Protein 7OPM (pdb70)

InterPro domains:
  IPR000719 Protein kinase domain [PF00069] (25-313)
  IPR000719 Protein kinase domain [PS50011] (25-313)
  IPR000719 Protein kinase domain [SM00220] (25-313)
  IPR003527 Mitogen-activated protein (MAP) kinase, conserved site [PS01351] (59-161)
  IPR008271 Serine/threonine-protein kinase, active site [PS00108] (145-157)
  IPR008349 Mitogen-activated protein (MAP) kinase, ERK1/2 [PR01770] (13-30)
  IPR008349 Mitogen-activated protein (MAP) kinase, ERK1/2 [PR01770] (118-127)
  IPR008349 Mitogen-activated protein (MAP) kinase, ERK1/2 [PR01770] (173-183)
  IPR008349 Mitogen-activated protein (MAP) kinase, ERK1/2 [PR01770] (231-242)
  IPR008349 Mitogen-activated protein (MAP) kinase, ERK1/2 [PR01770] (252-262)
  IPR008349 Mitogen-activated protein (MAP) kinase, ERK1/2 [PR01770] (313-323)
  IPR011009 Protein kinase-like domain superfamily [SSF56112] (19-322)
  IPR017441 Protein kinase, ATP binding site [PS00107] (31-55)
  IPR050117 Mitogen-activated protein (MAP) kinase [PTHR24055] (24-315)

Structure (mmCIF, N/CA/C/O backbone):
data_7OPM
#
_entry.id   7OPM
#
_cell.length_a   210.094
_cell.length_b   41.149
_cell.length_c   51.701
_cell.angle_alpha   90.000
_cell.angle_beta   92.350
_cell.angle_gamma   90.000
#
_symmetry.space_group_name_H-M   'C 1 2 1'
#
loop_
_entity.id
_entity.type
_entity.pdbx_description
1 polymer 'Mitogen-activated protein kinase 1'
2 polymer 'synthetic ERK2 inhibitor peptide'
3 polymer 'Protein ORF45'
4 non-polymer 1-[4-(hydroxymethyl)-1H-pyrazolo[4,3-c]pyridin-6-yl]-3-[(1S)-1-phenylethyl]urea
5 non-polymer GLYCEROL
6 water water
#
loop_
_atom_site.group_PDB
_atom_site.id
_atom_site.type_symbol
_atom_site.label_atom_id
_atom_site.label_alt_id
_atom_site.label_comp_id
_atom_site.label_asym_id
_atom_site.label_entity_id
_atom_site.label_seq_id
_atom_site.pdbx_PDB_ins_code
_atom_site.Cartn_x
_atom_site.Cartn_y
_atom_site.Cartn_z
_atom_site.occupancy
_atom_site.B_iso_or_equiv
_atom_site.auth_seq_id
_atom_site.auth_comp_id
_atom_site.auth_asym_id
_atom_site.auth_atom_id
_atom_site.pdbx_PDB_model_num
ATOM 1 N N . ALA A 1 3 ? 66.150 -2.277 8.103 1.00 125.90 -1 ALA A N 1
ATOM 2 C CA . ALA A 1 3 ? 66.397 -3.701 7.986 1.00 127.57 -1 ALA A CA 1
ATOM 3 C C . ALA A 1 3 ? 65.187 -4.539 8.343 1.00 126.01 -1 ALA A C 1
ATOM 4 O O . ALA A 1 3 ? 64.075 -4.262 7.896 1.00 128.61 -1 ALA A O 1
ATOM 5 N N . SER A 1 4 ? 65.403 -5.575 9.150 1.00 122.14 0 SER A N 1
ATOM 6 C CA . SER A 1 4 ? 64.334 -6.451 9.615 1.00 119.06 0 SER A CA 1
ATOM 7 C C . SER A 1 4 ? 64.142 -6.220 11.107 1.00 117.37 0 SER A C 1
ATOM 8 O O . SER A 1 4 ? 64.998 -6.601 11.912 1.00 118.41 0 SER A O 1
ATOM 11 N N . MET A 1 5 ? 63.021 -5.585 11.467 1.00 115.38 1 MET A N 1
ATOM 12 C CA . MET A 1 5 ? 62.696 -5.389 12.875 1.00 108.81 1 MET A CA 1
ATOM 13 C C . MET A 1 5 ? 62.482 -6.724 13.573 1.00 106.04 1 MET A C 1
ATOM 14 O O . MET A 1 5 ? 62.921 -6.907 14.713 1.00 103.70 1 MET A O 1
ATOM 16 N N . ALA A 1 6 ? 61.821 -7.672 12.897 1.00 105.69 2 ALA A N 1
ATOM 17 C CA . ALA A 1 6 ? 61.662 -9.016 13.446 1.00 105.24 2 ALA A CA 1
ATOM 18 C C . ALA A 1 6 ? 63.011 -9.662 13.721 1.00 110.97 2 ALA A C 1
ATOM 19 O O . ALA A 1 6 ? 63.215 -10.260 14.783 1.00 111.18 2 ALA A O 1
ATOM 21 N N . ALA A 1 7 ? 63.941 -9.560 12.768 1.00 116.45 3 ALA A N 1
ATOM 22 C CA . ALA A 1 7 ? 65.286 -10.075 12.992 1.00 119.73 3 ALA A CA 1
ATOM 23 C C . ALA A 1 7 ? 65.962 -9.338 14.139 1.00 117.28 3 ALA A C 1
ATOM 24 O O . ALA A 1 7 ? 66.614 -9.960 14.986 1.00 1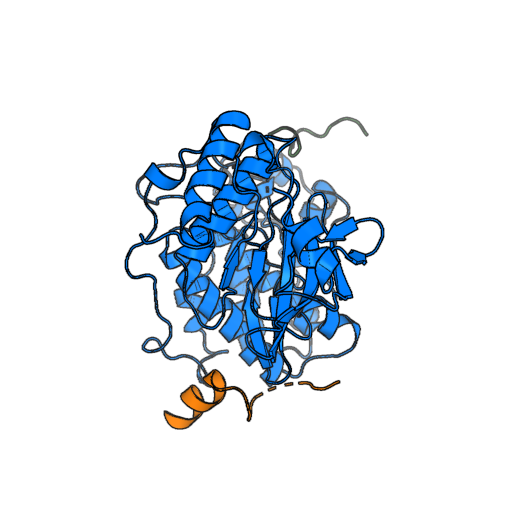16.89 3 ALA A O 1
ATOM 26 N N . ALA A 1 8 ? 65.801 -8.012 14.193 1.00 115.32 4 ALA A N 1
ATOM 27 C CA . ALA A 1 8 ? 66.311 -7.247 15.324 1.00 113.67 4 ALA A CA 1
ATOM 28 C C . ALA A 1 8 ? 65.634 -7.678 16.616 1.00 110.46 4 ALA A C 1
ATOM 29 O O . ALA A 1 8 ? 66.303 -7.860 17.640 1.00 105.19 4 ALA A O 1
ATOM 31 N N . ALA A 1 9 ? 64.306 -7.854 16.584 1.00 109.93 5 ALA A N 1
ATOM 32 C CA . ALA A 1 9 ? 63.607 -8.432 17.729 1.00 104.68 5 ALA A CA 1
ATOM 33 C C . ALA A 1 9 ? 64.124 -9.828 18.032 1.00 104.62 5 ALA A C 1
ATOM 34 O O . ALA A 1 9 ? 64.328 -10.177 19.200 1.00 103.26 5 ALA A O 1
ATOM 36 N N . ALA A 1 10 ? 64.351 -10.636 16.988 1.00 107.65 6 ALA A N 1
ATOM 37 C CA . ALA A 1 10 ? 64.849 -11.989 17.195 1.00 110.28 6 ALA A CA 1
ATOM 38 C C . ALA A 1 10 ? 66.137 -11.979 17.996 1.00 111.95 6 ALA A C 1
ATOM 39 O O . ALA A 1 10 ? 66.412 -12.942 18.713 1.00 113.46 6 ALA A O 1
ATOM 41 N N . ALA A 1 11 ? 66.911 -10.889 17.921 1.00 113.90 7 ALA A N 1
ATOM 42 C CA . ALA A 1 11 ? 68.139 -10.791 18.702 1.00 116.00 7 ALA A CA 1
ATOM 43 C C . ALA A 1 11 ? 67.858 -10.970 20.190 1.00 109.79 7 ALA A C 1
ATOM 44 O O . ALA A 1 11 ? 68.614 -11.649 20.892 1.00 109.95 7 ALA A O 1
ATOM 46 N N . GLY A 1 12 ? 66.779 -10.363 20.690 1.00 104.06 8 GLY A N 1
ATOM 47 C CA . GLY A 1 12 ? 66.263 -10.730 21.991 1.00 97.33 8 GLY A CA 1
ATOM 48 C C . GLY A 1 12 ? 65.203 -11.800 21.821 1.00 100.62 8 GLY A C 1
ATOM 49 O O . GLY A 1 12 ? 65.530 -12.987 21.701 1.00 102.21 8 GLY A O 1
ATOM 50 N N . ALA A 1 13 ? 63.932 -11.396 21.786 1.00 103.65 9 ALA A N 1
ATOM 51 C CA . ALA A 1 13 ? 62.826 -12.300 21.492 1.00 107.04 9 ALA A CA 1
ATOM 52 C C . ALA A 1 13 ? 61.946 -11.685 20.417 1.00 107.44 9 ALA A C 1
ATOM 53 O O . ALA A 1 13 ? 61.568 -10.513 20.517 1.00 106.32 9 ALA A O 1
ATOM 55 N N . GLY A 1 14 ? 61.608 -12.483 19.405 1.00 111.02 10 GLY A N 1
ATOM 56 C CA . GLY A 1 14 ? 60.971 -11.962 18.221 1.00 115.97 10 GLY A CA 1
ATOM 57 C C . GLY A 1 14 ? 59.650 -12.618 17.891 1.00 115.08 10 GLY A C 1
ATOM 58 O O . GLY A 1 14 ? 58.745 -12.700 18.726 1.00 120.06 10 GLY A O 1
ATOM 59 N N . PRO A 1 15 ? 59.522 -13.098 16.654 1.00 106.65 11 PRO A N 1
ATOM 60 C CA . PRO A 1 15 ? 58.212 -13.543 16.160 1.00 96.05 11 PRO A CA 1
ATOM 61 C C . PRO A 1 15 ? 57.700 -14.759 16.916 1.00 87.89 11 PRO A C 1
ATOM 62 O O . PRO A 1 15 ? 58.460 -15.665 17.258 1.00 94.37 11 PRO A O 1
ATOM 66 N N . GLU A 1 16 ? 56.393 -14.768 17.178 1.00 75.96 12 GLU A N 1
ATOM 67 C CA . GLU A 1 16 ? 55.735 -15.849 17.900 1.00 69.30 12 GLU A CA 1
ATOM 68 C C . GLU A 1 16 ? 54.583 -16.389 17.067 1.00 67.16 12 GLU A C 1
ATOM 69 O O . GLU A 1 16 ? 53.895 -15.628 16.377 1.00 58.31 12 GLU A O 1
ATOM 75 N N . MET A 1 17 ? 54.382 -17.703 17.140 1.00 70.74 13 MET A N 1
ATOM 76 C CA . MET A 1 17 ? 53.370 -18.408 16.366 1.00 66.95 13 MET A CA 1
ATOM 77 C C . MET A 1 17 ? 52.139 -18.649 17.227 1.00 65.61 13 MET A C 1
ATOM 78 O O . MET A 1 17 ? 52.256 -19.146 18.351 1.00 71.02 13 MET A O 1
ATOM 83 N N . VAL A 1 18 ? 50.966 -18.307 16.698 1.00 61.39 14 VAL A N 1
ATOM 84 C CA . VAL A 1 18 ? 49.698 -18.493 17.396 1.00 58.39 14 VAL A CA 1
ATOM 85 C C . VAL A 1 18 ? 48.686 -19.049 16.401 1.00 64.55 14 VAL A C 1
ATOM 86 O O . VAL A 1 18 ? 48.207 -18.318 15.525 1.00 55.33 14 VAL A O 1
ATOM 90 N N . ARG A 1 19 ? 48.368 -20.339 1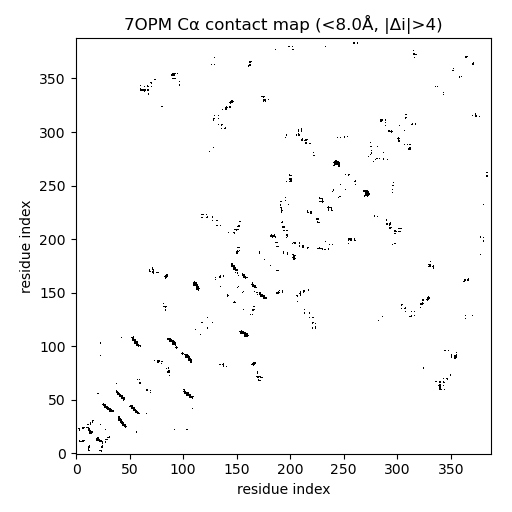6.535 1.00 60.09 15 ARG A N 1
ATOM 91 C CA . ARG A 1 19 ? 47.368 -21.020 15.703 1.00 65.61 15 ARG A CA 1
ATOM 92 C C . ARG A 1 19 ? 47.620 -20.807 14.214 1.00 69.15 15 ARG A C 1
ATOM 93 O O . ARG A 1 19 ? 46.700 -20.533 13.439 1.00 62.61 15 ARG A O 1
ATOM 101 N N . GLY A 1 20 ? 48.879 -20.951 13.805 1.00 65.43 16 GLY A N 1
ATOM 102 C CA . GLY A 1 20 ? 49.224 -20.800 12.407 1.00 67.37 16 GLY A CA 1
ATOM 103 C C . GLY A 1 20 ? 49.447 -19.379 11.950 1.00 73.82 16 GLY A C 1
ATOM 104 O O . GLY A 1 20 ? 49.704 -19.166 10.758 1.00 80.07 16 GLY A O 1
ATOM 105 N N . GLN A 1 21 ? 49.355 -18.403 12.848 1.00 66.21 17 GLN A N 1
ATOM 106 C CA . GLN A 1 21 ? 49.567 -17.001 12.522 1.00 63.67 17 GLN A CA 1
ATOM 107 C C . GLN A 1 21 ? 50.814 -16.490 13.226 1.00 67.70 17 GLN A C 1
ATOM 108 O O . GLN A 1 21 ? 50.932 -16.610 14.451 1.00 73.11 17 GLN A O 1
ATOM 114 N N . VAL A 1 22 ? 51.721 -15.899 12.464 1.00 66.27 18 VAL A N 1
ATOM 115 C CA . VAL A 1 22 ? 52.917 -15.292 13.034 1.00 67.13 18 VAL A CA 1
ATOM 116 C C . VAL A 1 22 ? 52.603 -13.847 13.402 1.00 66.91 18 VAL A C 1
ATOM 117 O O . VAL A 1 22 ? 52.003 -13.109 12.611 1.00 68.19 18 VAL A O 1
ATOM 121 N N . PHE A 1 23 ? 52.967 -13.458 14.627 1.00 68.21 19 PHE A N 1
ATOM 122 C CA . PHE A 1 23 ? 52.755 -12.111 15.155 1.00 66.89 19 PHE A CA 1
ATOM 123 C C . PHE A 1 23 ? 54.103 -11.417 15.234 1.00 69.15 19 PHE A C 1
ATOM 124 O O . PHE A 1 23 ? 54.889 -11.684 16.145 1.00 75.62 19 PHE A O 1
ATOM 132 N N . ASP A 1 24 ? 54.363 -10.516 14.293 1.00 67.05 20 ASP A N 1
ATOM 133 C CA . ASP A 1 24 ? 55.588 -9.726 14.329 1.00 71.26 20 ASP A CA 1
ATOM 134 C C . ASP A 1 24 ? 55.309 -8.406 15.046 1.00 67.79 20 ASP A C 1
ATOM 135 O O . ASP A 1 24 ? 55.290 -7.326 14.456 1.00 72.90 20 ASP A O 1
ATOM 140 N N . VAL A 1 25 ? 55.069 -8.522 16.354 1.00 62.21 21 VAL A N 1
ATOM 141 C CA . VAL A 1 25 ? 54.806 -7.363 17.198 1.00 57.67 21 VAL A CA 1
ATOM 142 C C . VAL A 1 25 ? 56.062 -6.894 17.923 1.00 68.20 21 VAL A C 1
ATOM 143 O O . VAL A 1 25 ? 55.963 -6.219 18.949 1.00 69.38 21 VAL A O 1
ATOM 147 N N . GLY A 1 26 ? 57.242 -7.251 17.419 1.00 76.83 22 GLY A N 1
ATOM 148 C CA . GLY A 1 26 ? 58.478 -6.623 17.826 1.00 78.30 22 GLY A CA 1
ATOM 149 C C . GLY A 1 26 ? 58.967 -7.023 19.199 1.00 78.09 22 GLY A C 1
ATOM 150 O O . GLY A 1 26 ? 58.426 -7.932 19.836 1.00 86.21 22 GLY A O 1
ATOM 151 N N . PRO A 1 27 ? 60.020 -6.350 19.674 1.00 70.04 23 PRO A N 1
ATOM 152 C CA . PRO A 1 27 ? 60.517 -6.641 21.026 1.00 60.23 23 PRO A CA 1
ATOM 153 C C . PRO A 1 27 ? 59.585 -6.154 22.118 1.00 56.13 23 PRO A C 1
ATOM 154 O O . PRO A 1 27 ? 59.604 -6.707 23.225 1.00 57.86 23 PRO A O 1
ATOM 158 N N . ARG A 1 28 ? 58.762 -5.140 21.844 1.00 54.48 24 ARG A N 1
ATOM 159 C CA . ARG A 1 28 ? 57.947 -4.553 22.902 1.00 54.75 24 ARG A CA 1
ATOM 160 C C . ARG A 1 28 ? 56.903 -5.537 23.411 1.00 53.87 24 ARG A C 1
ATOM 161 O O . ARG A 1 28 ? 56.697 -5.663 24.622 1.00 58.41 24 ARG A O 1
ATOM 169 N N . TYR A 1 29 ? 56.247 -6.258 22.507 1.00 45.66 25 TYR A N 1
ATOM 170 C CA . TYR A 1 29 ? 55.141 -7.135 22.863 1.00 41.98 25 TYR A CA 1
ATOM 171 C C . TYR A 1 29 ? 55.560 -8.589 22.693 1.00 44.03 25 TYR A C 1
ATOM 172 O O . TYR A 1 29 ? 56.060 -8.977 21.632 1.00 48.20 25 TYR A O 1
ATOM 181 N N . THR A 1 30 ? 55.376 -9.376 23.755 1.00 44.45 26 THR A N 1
ATOM 182 C CA . THR A 1 30 ? 55.771 -10.778 23.795 1.00 42.81 26 THR A CA 1
ATOM 183 C C . THR A 1 30 ? 54.716 -11.567 24.555 1.00 44.76 26 THR A C 1
ATOM 184 O O . THR A 1 30 ? 53.784 -11.001 25.132 1.00 43.76 26 THR A O 1
ATOM 188 N N . ASN A 1 31 ? 54.889 -12.893 24.553 1.00 43.44 27 ASN A N 1
ATOM 189 C CA . ASN A 1 31 ? 54.049 -13.823 25.308 1.00 46.08 27 ASN A CA 1
ATOM 190 C C . ASN A 1 31 ? 52.584 -13.715 24.895 1.00 47.11 27 ASN A C 1
ATOM 191 O O . ASN A 1 31 ? 51.702 -13.438 25.710 1.00 46.52 27 ASN A O 1
ATOM 196 N N . LEU A 1 32 ? 52.331 -13.942 23.609 1.00 50.36 28 LEU A N 1
ATOM 197 C CA . LEU A 1 32 ? 50.992 -13.804 23.061 1.00 48.44 28 LEU A CA 1
ATOM 198 C C . LEU A 1 32 ? 50.175 -15.066 23.299 1.00 48.48 28 LEU A C 1
ATOM 199 O O . LEU A 1 32 ? 50.698 -16.181 23.234 1.00 48.31 28 LEU A O 1
ATOM 204 N N . SER A 1 33 ? 48.884 -14.881 23.577 1.00 47.56 29 SER A N 1
ATOM 205 C CA . SER A 1 33 ? 47.949 -15.980 23.781 1.00 50.25 29 SER A CA 1
ATOM 206 C C . SER A 1 33 ? 46.715 -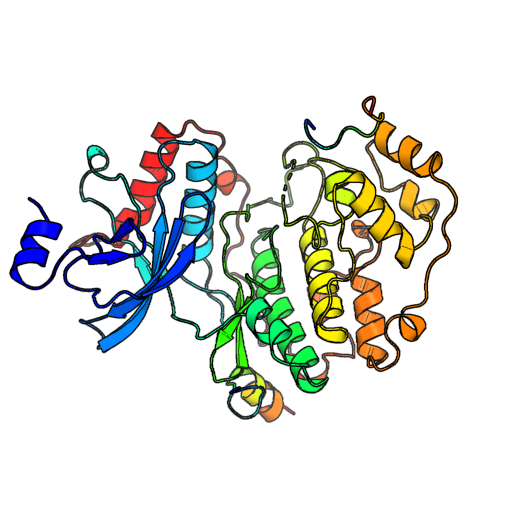15.732 22.933 1.00 47.54 29 SER A C 1
ATOM 207 O O . SER A 1 33 ? 46.122 -14.655 23.013 1.00 48.41 29 SER A O 1
ATOM 210 N N . TYR A 1 34 ? 46.339 -16.724 22.125 1.00 54.88 30 TYR A N 1
ATOM 211 C CA . TYR A 1 34 ? 45.162 -16.607 21.271 1.00 59.28 30 TYR A CA 1
ATOM 212 C C . TYR A 1 34 ? 43.922 -16.280 22.093 1.00 63.97 30 TYR A C 1
ATOM 213 O O . TYR A 1 34 ? 43.676 -16.886 23.140 1.00 72.23 30 TYR A O 1
ATOM 222 N N . ILE A 1 35 ? 43.122 -15.339 21.592 1.00 58.13 31 ILE A N 1
ATOM 223 C CA . ILE A 1 35 ? 41.833 -14.996 22.180 1.00 51.29 31 ILE A CA 1
ATOM 224 C C . ILE A 1 35 ? 40.687 -15.330 21.232 1.00 51.84 31 ILE A C 1
ATOM 225 O O . ILE A 1 35 ? 39.790 -16.104 21.576 1.00 56.92 31 ILE A O 1
ATOM 230 N N . GLY A 1 36 ? 40.701 -14.751 20.032 1.00 48.51 32 GLY A N 1
ATOM 231 C CA . GLY A 1 36 ? 39.657 -14.992 19.051 1.00 54.86 32 GLY A CA 1
ATOM 232 C C . GLY A 1 36 ? 40.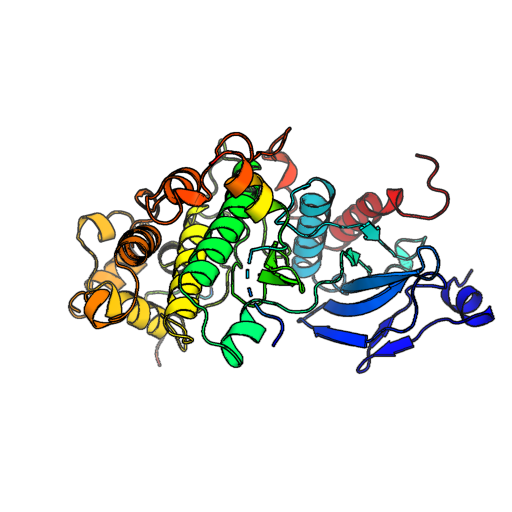154 -14.624 17.674 1.00 60.50 32 GLY A C 1
ATOM 233 O O . GLY A 1 36 ? 41.282 -14.159 17.507 1.00 63.23 32 GLY A O 1
ATOM 234 N N . GLU A 1 37 ? 39.297 -14.841 16.678 1.00 60.19 33 GLU A N 1
ATOM 235 C CA . GLU A 1 37 ? 39.690 -14.552 15.308 1.00 62.36 33 GLU A CA 1
ATOM 236 C C . GLU A 1 37 ? 38.467 -14.283 14.450 1.00 64.58 33 GLU A C 1
ATOM 237 O O . GLU A 1 37 ? 37.348 -14.694 14.766 1.00 61.63 33 GLU A O 1
ATOM 243 N N . GLY A 1 38 ? 38.705 -13.560 13.355 1.00 66.47 34 GLY A N 1
ATOM 244 C CA . GLY A 1 38 ? 37.701 -13.340 12.337 1.00 64.74 34 GLY A CA 1
ATOM 245 C C . GLY A 1 38 ? 38.230 -13.729 10.968 1.00 67.35 34 GLY A C 1
ATOM 246 O O . GLY A 1 38 ? 39.274 -14.371 10.848 1.00 72.02 34 GLY A O 1
ATOM 247 N N . ALA A 1 39 ? 37.484 -13.319 9.938 1.00 63.45 35 ALA A N 1
ATOM 248 C CA . ALA A 1 39 ? 37.841 -13.686 8.572 1.00 65.81 35 ALA A CA 1
ATOM 249 C C . ALA A 1 39 ? 39.232 -13.187 8.200 1.00 62.40 35 ALA A C 1
ATOM 250 O O . ALA A 1 39 ? 40.008 -13.914 7.568 1.00 60.98 35 ALA A O 1
ATOM 252 N N . TYR A 1 40 ? 39.573 -11.955 8.588 1.00 58.63 36 TYR A N 1
ATOM 253 C CA . TYR A 1 40 ? 40.863 -11.383 8.224 1.00 56.82 36 TYR A CA 1
ATOM 254 C C . TYR A 1 40 ? 41.662 -10.865 9.417 1.00 55.52 36 TYR A C 1
ATOM 255 O O . TYR A 1 40 ? 42.681 -10.193 9.212 1.00 54.93 36 TYR A O 1
ATOM 264 N N . GLY A 1 41 ? 41.262 -11.186 10.650 1.00 57.32 37 GLY A N 1
ATOM 265 C CA . GLY A 1 41 ? 41.957 -10.680 11.818 1.00 60.66 37 GLY A CA 1
ATOM 266 C C . GLY A 1 41 ? 41.977 -11.685 12.956 1.00 63.60 37 GLY A C 1
ATOM 267 O O . GLY A 1 41 ? 41.159 -12.603 13.012 1.00 66.72 37 GLY A O 1
ATOM 268 N N . MET A 1 42 ? 42.927 -11.486 13.877 1.00 58.96 38 MET A N 1
ATOM 269 C CA . MET A 1 42 ? 43.059 -12.335 15.060 1.00 57.29 38 MET A CA 1
ATOM 270 C C . MET A 1 42 ? 43.502 -11.504 16.256 1.00 51.38 38 MET A C 1
ATOM 271 O O . MET A 1 42 ? 44.526 -10.818 16.186 1.00 49.53 38 MET A O 1
ATOM 276 N N . VAL A 1 43 ? 42.751 -11.584 17.359 1.00 51.30 39 VAL A N 1
ATOM 277 C CA . VAL A 1 43 ? 43.084 -10.870 18.592 1.00 51.53 39 VAL A CA 1
ATOM 278 C C . VAL A 1 43 ? 43.796 -11.810 19.551 1.00 47.92 39 VAL A C 1
ATOM 279 O O . VAL A 1 43 ? 43.393 -12.966 19.723 1.00 45.72 39 VAL A O 1
ATOM 283 N N . CYS A 1 44 ? 44.854 -11.311 20.174 1.00 49.02 40 CYS A N 1
ATOM 284 C CA . CYS A 1 44 ? 45.618 -12.054 21.159 1.00 46.44 40 CYS A CA 1
ATOM 285 C C . CYS A 1 44 ? 45.844 -11.174 22.377 1.00 41.82 40 CYS A C 1
ATOM 286 O O . CYS A 1 44 ? 45.865 -9.944 22.274 1.00 40.94 40 CYS A O 1
ATOM 289 N N . SER A 1 45 ? 45.994 -11.813 23.535 1.00 39.74 41 SER A N 1
ATOM 290 C CA . SER A 1 45 ? 46.573 -11.143 24.686 1.00 43.93 41 SER A CA 1
ATOM 291 C C . SER A 1 45 ? 48.085 -11.190 24.546 1.00 46.40 41 SER A C 1
ATOM 292 O O . SER A 1 45 ? 48.634 -12.103 23.927 1.00 50.94 41 SER A O 1
ATOM 295 N N . ALA A 1 46 ? 48.758 -10.186 25.101 1.00 53.49 42 ALA A N 1
ATOM 296 C CA . ALA A 1 46 ? 50.207 -10.098 24.996 1.00 59.28 42 ALA A CA 1
ATOM 297 C C . ALA A 1 46 ? 50.732 -9.261 26.150 1.00 61.91 42 ALA A C 1
ATOM 298 O O . ALA A 1 46 ? 49.980 -8.543 26.813 1.00 61.91 42 ALA A O 1
ATOM 300 N N . TYR A 1 47 ? 52.040 -9.350 26.366 1.00 58.54 43 TYR A N 1
ATOM 301 C CA . TYR A 1 47 ? 52.712 -8.669 27.464 1.00 47.59 43 TYR A CA 1
ATOM 302 C C . TYR A 1 47 ? 53.481 -7.475 26.915 1.00 49.40 43 TYR A C 1
ATOM 303 O O . TYR A 1 47 ? 54.345 -7.636 26.047 1.00 54.47 43 TYR A O 1
ATOM 312 N N . ASP A 1 48 ? 53.148 -6.282 27.403 1.00 40.95 44 ASP A N 1
ATOM 313 C CA . ASP A 1 48 ? 53.885 -5.069 27.071 1.00 38.46 44 ASP A CA 1
ATOM 314 C C . ASP A 1 48 ? 55.118 -5.009 27.962 1.00 50.72 44 ASP A C 1
ATOM 315 O O . ASP A 1 48 ? 55.007 -4.748 29.163 1.00 47.37 44 ASP A O 1
ATOM 320 N N . ASN A 1 49 ? 56.295 -5.250 27.380 1.00 43.11 45 ASN A N 1
ATOM 321 C CA . ASN A 1 49 ? 57.515 -5.267 28.181 1.00 44.55 45 ASN A CA 1
ATOM 322 C C . ASN A 1 49 ? 57.925 -3.870 28.624 1.00 46.47 45 ASN A C 1
ATOM 323 O O . ASN A 1 49 ? 58.584 -3.722 29.658 1.00 54.55 45 ASN A O 1
ATOM 328 N N . VAL A 1 50 ? 57.551 -2.838 27.865 1.00 43.35 46 VAL A N 1
ATOM 329 C CA . VAL A 1 50 ? 57.895 -1.475 28.256 1.00 42.11 46 VAL A CA 1
ATOM 330 C C . VAL A 1 50 ? 57.103 -1.058 29.489 1.00 47.22 46 VAL A C 1
ATOM 331 O O . VAL A 1 50 ? 57.672 -0.591 30.482 1.00 55.90 46 VAL A O 1
ATOM 335 N N . ASN A 1 51 ? 55.783 -1.231 29.454 1.00 43.17 47 ASN A N 1
ATOM 336 C CA . ASN A 1 51 ? 54.935 -0.830 30.569 1.00 45.01 47 ASN A CA 1
ATOM 337 C C . ASN A 1 51 ? 54.693 -1.947 31.578 1.00 44.95 47 ASN A C 1
ATOM 338 O O . ASN A 1 51 ? 54.056 -1.695 32.606 1.00 46.08 47 ASN A O 1
ATOM 343 N N . LYS A 1 52 ? 55.188 -3.159 31.318 1.00 42.85 48 LYS A N 1
ATOM 344 C CA . LYS A 1 52 ? 55.055 -4.293 32.236 1.00 40.18 48 LYS A CA 1
ATOM 345 C C . LYS A 1 52 ? 53.595 -4.526 32.618 1.00 45.94 48 LYS A C 1
ATOM 346 O O . LYS A 1 52 ? 53.227 -4.583 33.794 1.00 48.86 48 LYS A O 1
ATOM 352 N N . VAL A 1 53 ? 52.757 -4.653 31.589 1.00 49.45 49 VAL A N 1
ATOM 353 C CA . VAL A 1 53 ? 51.330 -4.907 31.739 1.00 52.46 49 VAL A CA 1
ATOM 354 C C . VAL A 1 53 ? 50.908 -5.728 30.529 1.00 49.60 49 VAL A C 1
ATOM 355 O O . VAL A 1 53 ? 51.616 -5.790 29.523 1.00 54.18 49 VAL A O 1
ATOM 359 N N . ARG A 1 54 ? 49.756 -6.382 30.627 1.00 44.93 50 ARG A N 1
ATOM 360 C CA . ARG A 1 54 ? 49.270 -7.186 29.516 1.00 47.41 50 ARG A CA 1
ATOM 361 C C . ARG A 1 54 ? 48.248 -6.411 28.696 1.00 43.44 50 ARG A C 1
ATOM 362 O O . ARG A 1 54 ? 47.405 -5.692 29.241 1.00 43.02 50 ARG A O 1
ATOM 370 N N . VAL A 1 55 ? 48.345 -6.559 27.376 1.00 53.17 51 VAL A N 1
ATOM 371 C CA . VAL A 1 55 ? 47.532 -5.828 26.417 1.00 55.95 51 VAL A CA 1
ATOM 372 C C . VAL A 1 55 ? 46.885 -6.829 25.470 1.00 54.83 51 VAL A C 1
ATOM 373 O O . VAL A 1 55 ? 47.180 -8.024 25.492 1.00 52.38 51 VAL A O 1
ATOM 377 N N . ALA A 1 56 ? 45.989 -6.319 24.630 1.00 46.52 52 ALA A N 1
ATOM 378 C CA . ALA A 1 56 ? 45.371 -7.095 23.567 1.00 37.01 52 ALA A CA 1
ATOM 379 C C . ALA A 1 56 ? 45.885 -6.592 22.226 1.00 39.88 52 ALA A C 1
ATOM 380 O O . ALA A 1 56 ? 46.049 -5.384 22.032 1.00 46.68 52 ALA A O 1
ATOM 382 N N . ILE A 1 57 ? 46.155 -7.514 21.306 1.00 31.67 53 ILE A N 1
ATOM 383 C CA . ILE A 1 57 ? 46.721 -7.168 20.007 1.00 33.48 53 ILE A CA 1
ATOM 384 C C . ILE A 1 57 ? 45.890 -7.820 18.914 1.00 36.34 53 ILE A C 1
ATOM 385 O O . ILE A 1 57 ? 45.662 -9.034 18.941 1.00 39.36 53 ILE A O 1
ATOM 390 N N . LYS A 1 58 ? 45.453 -7.015 17.951 1.00 31.73 54 LYS A N 1
ATOM 391 C CA . LYS A 1 58 ? 44.631 -7.465 16.837 1.00 33.17 54 LYS A CA 1
ATOM 392 C C . LYS A 1 58 ? 45.453 -7.385 15.558 1.00 32.41 54 LYS A C 1
ATOM 393 O O . LYS A 1 58 ? 45.823 -6.288 15.125 1.00 33.91 54 LYS A O 1
ATOM 399 N N . LYS A 1 59 ? 45.749 -8.540 14.965 1.00 35.63 55 LYS A N 1
ATOM 400 C CA . LYS A 1 59 ? 46.438 -8.599 13.683 1.00 41.80 55 LYS A CA 1
ATOM 401 C C . LYS A 1 59 ? 45.405 -8.544 12.571 1.00 49.14 55 LYS A C 1
ATOM 402 O O . LYS A 1 59 ? 44.449 -9.320 12.577 1.00 47.49 55 LYS A O 1
ATOM 408 N N . ILE A 1 60 ? 45.595 -7.633 11.621 1.00 54.63 56 ILE A N 1
ATOM 409 C CA . ILE A 1 60 ? 44.648 -7.417 10.532 1.00 54.99 56 ILE A CA 1
ATOM 410 C C . ILE A 1 60 ? 45.362 -7.659 9.210 1.00 52.62 56 ILE A C 1
ATOM 411 O O . ILE A 1 60 ? 46.452 -7.121 8.987 1.00 51.03 56 ILE A O 1
ATOM 416 N N . SER A 1 61 ? 44.747 -8.458 8.338 1.00 50.29 57 SER A N 1
ATOM 417 C CA . SER A 1 61 ? 45.320 -8.812 7.039 1.00 53.85 57 SER A CA 1
ATOM 418 C C . SER A 1 61 ? 44.298 -8.508 5.952 1.00 53.11 57 SER A C 1
ATOM 419 O O . SER A 1 61 ? 43.689 -9.420 5.382 1.00 52.86 57 SER A O 1
ATOM 422 N N . PRO A 1 62 ? 44.089 -7.225 5.630 1.00 48.30 58 PRO A N 1
ATOM 423 C CA . PRO A 1 62 ? 42.949 -6.857 4.779 1.00 46.79 58 PRO A CA 1
ATOM 424 C C . PRO A 1 62 ? 43.317 -6.419 3.372 1.00 51.46 58 PRO A C 1
ATOM 425 O O . PRO A 1 62 ? 42.437 -6.068 2.582 1.00 57.76 58 PRO A O 1
ATOM 429 N N . PHE A 1 63 ? 44.608 -6.417 3.045 1.00 53.03 59 PHE A N 1
ATOM 430 C CA . PHE A 1 63 ? 45.052 -5.683 1.867 1.00 55.56 59 PHE A CA 1
ATOM 431 C C . PHE A 1 63 ? 44.677 -6.394 0.573 1.00 63.97 59 PHE A C 1
ATOM 432 O O . PHE A 1 63 ? 44.664 -5.767 -0.495 1.00 70.11 59 PHE A O 1
ATOM 440 N N . GLU A 1 64 ? 44.326 -7.681 0.649 1.00 63.60 60 GLU A N 1
ATOM 441 C CA . GLU A 1 64 ? 43.905 -8.401 -0.547 1.00 63.36 60 GLU A CA 1
ATOM 442 C C . GLU A 1 64 ? 42.542 -7.923 -1.035 1.00 68.08 60 GLU A C 1
ATOM 443 O O . GLU A 1 64 ? 42.298 -7.869 -2.246 1.00 75.64 60 GLU A O 1
ATOM 445 N N . HIS A 1 65 ? 41.641 -7.562 -0.123 1.00 68.25 61 HIS A N 1
ATOM 446 C CA . HIS A 1 65 ? 40.266 -7.262 -0.497 1.00 70.73 61 HIS A CA 1
ATOM 447 C C . HIS A 1 65 ? 39.905 -5.818 -0.178 1.00 71.57 61 HIS A C 1
ATOM 448 O O . HIS A 1 65 ? 40.291 -5.285 0.866 1.00 70.43 61 HIS A O 1
ATOM 455 N N . GLN A 1 66 ? 39.130 -5.212 -1.081 1.00 69.88 62 GLN A N 1
ATOM 456 C CA . GLN A 1 66 ? 38.821 -3.792 -0.989 1.00 67.71 62 GLN A CA 1
ATOM 457 C C . GLN A 1 66 ? 37.881 -3.508 0.174 1.00 68.33 62 GLN A C 1
ATOM 458 O O . GLN A 1 66 ? 38.010 -2.478 0.847 1.00 61.09 62 GLN A O 1
ATOM 464 N N . THR A 1 67 ? 36.927 -4.410 0.425 1.00 67.45 63 THR A N 1
ATOM 465 C CA . THR A 1 67 ? 35.992 -4.211 1.530 1.00 60.25 63 THR A CA 1
ATOM 466 C C . THR A 1 67 ? 36.693 -4.325 2.877 1.00 60.25 63 THR A C 1
ATOM 467 O O . THR A 1 67 ? 36.413 -3.545 3.796 1.00 56.87 63 THR A O 1
ATOM 471 N N . TYR A 1 68 ? 37.610 -5.287 3.011 1.00 61.03 64 TYR A N 1
ATOM 472 C CA . TYR A 1 68 ? 38.406 -5.384 4.230 1.00 54.11 64 TYR A CA 1
ATOM 473 C C . TYR A 1 68 ? 39.203 -4.107 4.462 1.00 55.56 64 TYR A C 1
ATOM 474 O O . TYR A 1 68 ? 39.244 -3.588 5.584 1.00 57.42 64 TYR A O 1
ATOM 483 N N . CYS A 1 69 ? 39.840 -3.586 3.408 1.00 56.78 65 CYS A N 1
ATOM 484 C CA . CYS A 1 69 ? 40.589 -2.340 3.532 1.00 56.68 65 CYS A CA 1
ATOM 485 C C . CYS A 1 69 ? 39.682 -1.197 3.958 1.00 61.55 65 CYS A C 1
ATOM 486 O O . CYS A 1 69 ? 40.051 -0.391 4.820 1.00 66.75 65 CYS A O 1
ATOM 489 N N . GLN A 1 70 ? 38.493 -1.112 3.358 1.00 63.90 66 GLN A N 1
ATOM 490 C CA . GLN A 1 70 ? 37.533 -0.082 3.739 1.00 65.11 66 GLN A CA 1
ATOM 491 C C . GLN A 1 70 ? 37.183 -0.181 5.216 1.00 67.62 66 GLN A C 1
ATOM 492 O O . GLN A 1 70 ? 37.212 0.821 5.940 1.00 70.99 66 GLN A O 1
ATOM 498 N N . ARG A 1 71 ? 36.869 -1.391 5.686 1.00 64.17 67 ARG A N 1
ATOM 499 C CA . ARG A 1 71 ? 36.469 -1.565 7.077 1.00 58.14 67 ARG A CA 1
ATOM 500 C C . ARG A 1 71 ? 37.633 -1.311 8.025 1.00 56.18 67 ARG A C 1
ATOM 501 O O . ARG A 1 71 ? 37.441 -0.752 9.112 1.00 54.52 67 ARG A O 1
ATOM 509 N N . THR A 1 72 ? 38.848 -1.696 7.628 1.00 52.39 68 THR A N 1
ATOM 510 C CA . THR A 1 72 ? 40.011 -1.449 8.476 1.00 51.21 68 THR A CA 1
ATOM 511 C C . THR A 1 72 ? 40.248 0.044 8.665 1.00 56.47 68 THR A C 1
ATOM 512 O O . THR A 1 72 ? 40.477 0.507 9.789 1.00 60.20 68 THR A O 1
ATOM 516 N N . LEU A 1 73 ? 40.190 0.814 7.573 1.00 53.20 69 LEU A N 1
ATOM 517 C CA . LEU A 1 73 ? 40.419 2.250 7.673 1.00 46.15 69 LEU A CA 1
ATOM 518 C C . LEU A 1 73 ? 39.332 2.924 8.497 1.00 45.76 69 LEU A C 1
ATOM 519 O O . LEU A 1 73 ? 39.615 3.871 9.237 1.00 46.12 69 LEU A O 1
ATOM 524 N N . ARG A 1 74 ? 38.085 2.462 8.373 1.00 45.41 70 ARG A N 1
ATOM 525 C CA . ARG A 1 74 ? 36.995 3.058 9.139 1.00 46.66 70 ARG A CA 1
ATOM 526 C C . ARG A 1 74 ? 37.177 2.824 10.634 1.00 47.94 70 ARG A C 1
ATOM 527 O O . ARG A 1 74 ? 37.069 3.761 11.432 1.00 48.41 70 ARG A O 1
ATOM 535 N N . GLU A 1 75 ? 37.469 1.580 11.035 1.00 46.05 71 GLU A N 1
ATOM 536 C CA . GLU A 1 75 ? 37.656 1.296 12.455 1.00 42.82 71 GLU A CA 1
ATOM 537 C C . GLU A 1 75 ? 38.823 2.085 13.026 1.00 46.62 71 GLU A C 1
ATOM 538 O O . GLU A 1 75 ? 38.724 2.645 14.123 1.00 55.35 71 GLU A O 1
ATOM 544 N N . ILE A 1 76 ? 39.937 2.149 12.296 1.00 42.87 72 ILE A N 1
ATOM 545 C CA . ILE A 1 76 ? 41.106 2.862 12.799 1.00 44.58 72 ILE A CA 1
ATOM 546 C C . ILE A 1 76 ? 40.810 4.351 12.932 1.00 51.10 72 ILE A C 1
ATOM 547 O O . ILE A 1 76 ? 41.110 4.966 13.962 1.00 58.88 72 ILE A O 1
ATOM 552 N N . LYS A 1 77 ? 40.182 4.945 11.913 1.00 44.91 73 LYS A N 1
ATOM 553 C CA . LYS A 1 77 ? 39.934 6.381 11.948 1.00 46.89 73 LYS A CA 1
ATOM 554 C C . LYS A 1 77 ? 38.887 6.741 12.993 1.00 52.41 73 LYS A C 1
ATOM 555 O O . LYS A 1 77 ? 39.007 7.773 13.660 1.00 59.39 73 LYS A O 1
ATOM 561 N N . ILE A 1 78 ? 37.865 5.905 13.167 1.00 49.40 74 ILE A N 1
ATOM 562 C CA . ILE A 1 78 ? 36.842 6.197 14.167 1.00 52.32 74 ILE A CA 1
ATOM 563 C C . ILE A 1 78 ? 37.402 6.028 15.575 1.00 49.46 74 ILE A C 1
ATOM 564 O O . ILE A 1 78 ? 37.216 6.897 16.435 1.00 55.49 74 ILE A O 1
ATOM 569 N N . LEU A 1 79 ? 38.114 4.924 15.826 1.00 48.63 75 LEU A N 1
ATOM 570 C CA . LEU A 1 79 ? 38.613 4.658 17.171 1.00 47.46 75 LEU A CA 1
ATOM 571 C C . LEU A 1 79 ? 39.692 5.652 17.575 1.00 49.27 75 LEU A C 1
ATOM 572 O O . LEU A 1 79 ? 39.734 6.079 18.733 1.00 54.18 75 LEU A O 1
ATOM 577 N N . LEU A 1 80 ? 40.571 6.034 16.641 1.00 49.36 76 LEU A N 1
ATOM 578 C CA . LEU A 1 80 ? 41.642 6.967 16.981 1.00 47.53 76 LEU A CA 1
ATOM 579 C C . LEU A 1 80 ? 41.093 8.301 17.467 1.00 57.32 76 LEU A C 1
ATOM 580 O O . LEU A 1 80 ? 41.721 8.959 18.305 1.00 65.93 76 LEU A O 1
ATOM 585 N N . ARG A 1 81 ? 39.929 8.711 16.966 1.00 53.11 77 ARG A N 1
ATOM 586 C CA . ARG A 1 81 ? 39.314 9.967 17.367 1.00 57.55 77 ARG A CA 1
ATOM 587 C C . ARG A 1 81 ? 38.284 9.800 18.477 1.00 59.16 77 ARG A C 1
ATOM 588 O O . ARG A 1 81 ? 37.856 10.805 19.056 1.00 66.17 77 ARG A O 1
ATOM 596 N N . PHE A 1 82 ? 37.891 8.568 18.799 1.00 53.19 78 PHE A N 1
ATOM 597 C CA . PHE A 1 82 ? 36.955 8.307 19.885 1.00 52.55 78 PHE A CA 1
ATOM 598 C C . PHE A 1 82 ? 37.694 8.191 21.213 1.00 51.41 78 PHE A C 1
ATOM 599 O O . PHE A 1 82 ? 38.815 7.677 21.271 1.00 43.96 78 PHE A O 1
ATOM 607 N N . ARG A 1 83 ? 37.049 8.658 22.281 1.00 59.11 79 ARG A N 1
ATOM 608 C CA . ARG A 1 83 ? 37.597 8.572 23.632 1.00 61.67 79 ARG A CA 1
ATOM 609 C C . ARG A 1 83 ? 36.438 8.516 24.617 1.00 55.62 79 ARG A C 1
ATOM 610 O O . ARG A 1 83 ? 35.741 9.516 24.817 1.00 55.72 79 ARG A O 1
ATOM 618 N N . HIS A 1 84 ? 36.249 7.359 25.246 1.00 50.02 80 HIS A N 1
ATOM 619 C CA . HIS A 1 84 ? 35.092 7.153 26.106 1.00 50.64 80 HIS A CA 1
ATOM 620 C C . HIS A 1 84 ? 35.353 5.950 27.000 1.00 50.25 80 HIS A C 1
ATOM 621 O O . HIS A 1 84 ? 36.070 5.024 26.619 1.00 49.16 80 HIS A O 1
ATOM 628 N N . GLU A 1 85 ? 34.758 5.986 28.200 1.00 52.08 81 GLU A N 1
ATOM 629 C CA . GLU A 1 85 ? 34.905 4.901 29.171 1.00 50.87 81 GLU A CA 1
ATOM 630 C C . GLU A 1 85 ? 34.465 3.567 28.599 1.00 45.72 81 GLU A C 1
ATOM 631 O O . GLU A 1 85 ? 35.143 2.548 28.776 1.00 43.06 81 GLU A O 1
ATOM 637 N N . ASN A 1 86 ? 33.301 3.551 27.958 1.00 48.98 82 ASN A N 1
ATOM 638 C CA . ASN A 1 86 ? 32.636 2.326 27.555 1.00 48.35 82 ASN A CA 1
ATOM 639 C C . ASN A 1 86 ? 32.953 1.939 26.124 1.00 53.23 82 ASN A C 1
ATOM 640 O O . ASN A 1 86 ? 32.220 1.142 25.534 1.00 59.42 82 ASN A O 1
ATOM 645 N N . ILE A 1 87 ? 34.018 2.494 25.551 1.00 48.98 83 ILE A N 1
ATOM 646 C CA . ILE A 1 87 ? 34.444 2.166 24.199 1.00 48.03 83 ILE A CA 1
ATOM 647 C C . ILE A 1 87 ? 35.935 1.882 24.216 1.00 49.63 83 ILE A C 1
ATOM 648 O O . ILE A 1 87 ? 36.711 2.641 24.803 1.00 42.39 83 ILE A O 1
ATOM 653 N N . ILE A 1 88 ? 36.327 0.784 23.569 1.00 57.21 84 ILE A N 1
ATOM 654 C CA . ILE A 1 88 ? 37.731 0.413 23.459 1.00 57.92 84 ILE A CA 1
ATOM 655 C C . ILE A 1 88 ? 38.457 1.431 22.589 1.00 56.76 84 ILE A C 1
ATOM 656 O O . ILE A 1 88 ? 37.881 2.014 21.661 1.00 50.07 84 ILE A O 1
ATOM 661 N N . GLY A 1 89 ? 39.739 1.654 22.888 1.00 54.87 85 GLY A N 1
ATOM 662 C CA . GLY A 1 89 ? 40.544 2.581 22.126 1.00 52.18 85 GLY A CA 1
ATOM 663 C C . GLY A 1 89 ? 41.783 1.903 21.568 1.00 48.36 85 GLY A C 1
ATOM 664 O O . GLY A 1 89 ? 42.053 0.731 21.838 1.00 56.77 85 GLY A O 1
ATOM 665 N N . ILE A 1 90 ? 42.530 2.668 20.775 1.00 45.89 86 ILE A N 1
ATOM 666 C CA . ILE A 1 90 ? 43.787 2.220 20.188 1.00 46.55 86 ILE A CA 1
ATOM 667 C C . ILE A 1 90 ? 44.917 2.867 20.968 1.00 43.26 86 ILE A C 1
ATOM 668 O O . ILE A 1 90 ? 45.036 4.098 20.981 1.00 46.25 86 ILE A O 1
ATOM 673 N N . ASN A 1 91 ? 45.756 2.049 21.603 1.00 44.23 87 ASN A N 1
ATOM 674 C CA . ASN A 1 91 ? 46.921 2.549 22.322 1.00 48.03 87 ASN A CA 1
ATOM 675 C C . ASN A 1 91 ? 48.178 2.586 21.469 1.00 50.80 87 ASN A C 1
ATOM 676 O O . ASN A 1 91 ? 49.053 3.429 21.708 1.00 51.85 87 ASN A O 1
ATOM 681 N N . ASP A 1 92 ? 48.290 1.691 20.489 1.00 51.75 88 ASP A N 1
ATOM 682 C CA . ASP A 1 92 ? 49.468 1.611 19.637 1.00 48.96 88 ASP A CA 1
ATOM 683 C C . ASP A 1 92 ? 49.075 0.930 18.336 1.00 46.11 88 ASP A C 1
ATOM 684 O O . ASP A 1 92 ? 48.082 0.203 18.273 1.00 41.99 88 ASP A O 1
ATOM 689 N N . ILE A 1 93 ? 49.860 1.181 17.288 1.00 44.10 89 ILE A N 1
ATOM 690 C CA . ILE A 1 93 ? 49.657 0.553 15.986 1.00 40.30 89 ILE A CA 1
ATOM 691 C C . ILE A 1 93 ? 51.013 0.172 15.411 1.00 40.17 89 ILE A C 1
ATOM 692 O O . ILE A 1 93 ? 51.940 0.988 15.409 1.00 36.85 89 ILE A O 1
ATOM 697 N N . ILE A 1 94 ? 51.123 -1.056 14.908 1.00 45.69 90 ILE A N 1
ATOM 698 C CA . ILE A 1 94 ? 52.381 -1.605 14.415 1.00 52.44 90 ILE A CA 1
ATOM 699 C C . ILE A 1 94 ? 52.213 -2.025 12.961 1.00 50.30 90 ILE A C 1
ATOM 700 O O . ILE A 1 94 ? 51.281 -2.764 12.630 1.00 54.73 90 ILE A O 1
ATOM 705 N N . ARG A 1 95 ? 53.119 -1.560 12.103 1.00 44.76 91 ARG A N 1
ATOM 706 C CA . ARG A 1 95 ? 53.189 -1.989 10.712 1.00 47.25 91 ARG A CA 1
ATOM 707 C C . ARG A 1 95 ? 54.577 -1.654 10.181 1.00 49.57 91 ARG A C 1
ATOM 708 O O . ARG A 1 95 ? 55.381 -1.004 10.855 1.00 47.39 91 ARG A O 1
ATOM 716 N N . ALA A 1 96 ? 54.843 -2.107 8.956 1.00 52.25 92 ALA A N 1
ATOM 717 C CA . ALA A 1 96 ? 56.171 -1.997 8.369 1.00 54.30 92 ALA A CA 1
ATOM 718 C C . ALA A 1 96 ? 56.488 -0.545 8.006 1.00 55.32 92 ALA A C 1
ATOM 719 O O . ALA A 1 96 ? 55.579 0.255 7.764 1.00 53.90 92 ALA A O 1
ATOM 721 N N . PRO A 1 97 ? 57.775 -0.175 7.970 1.00 60.39 93 PRO A N 1
ATOM 722 C CA . PRO A 1 97 ? 58.118 1.226 7.670 1.00 62.46 93 PRO A CA 1
ATOM 723 C C . PRO A 1 97 ? 57.749 1.633 6.258 1.00 63.92 93 PRO A C 1
ATOM 724 O O . PRO A 1 97 ? 57.387 2.793 6.023 1.00 62.89 93 PRO A O 1
ATOM 728 N N . THR A 1 98 ? 57.830 0.707 5.310 1.00 63.03 94 THR A N 1
ATOM 729 C CA . THR A 1 98 ? 57.482 0.972 3.923 1.00 64.94 94 THR A CA 1
ATOM 730 C C . THR A 1 98 ? 56.126 0.353 3.617 1.00 64.83 94 THR A C 1
ATOM 731 O O . THR A 1 98 ? 55.806 -0.733 4.108 1.00 62.56 94 THR A O 1
ATOM 735 N N . ILE A 1 99 ? 55.326 1.054 2.808 1.00 65.42 95 ILE A N 1
ATOM 736 C CA . ILE A 1 99 ? 54.016 0.532 2.442 1.00 64.31 95 ILE A CA 1
ATOM 737 C C . ILE A 1 99 ? 54.144 -0.754 1.635 1.00 64.16 95 ILE A C 1
ATOM 738 O O . ILE A 1 99 ? 53.248 -1.601 1.688 1.00 62.10 95 ILE A O 1
ATOM 743 N N . GLU A 1 100 ? 55.256 -0.941 0.916 1.00 65.92 96 GLU A N 1
ATOM 744 C CA . GLU A 1 100 ? 55.436 -2.157 0.131 1.00 69.48 96 GLU A CA 1
ATOM 745 C C . GLU A 1 100 ? 55.479 -3.390 1.027 1.00 65.67 96 GLU A C 1
ATOM 746 O O . GLU A 1 100 ? 54.918 -4.436 0.680 1.00 64.44 96 GLU A O 1
ATOM 752 N N . GLN A 1 101 ? 56.116 -3.280 2.195 1.00 65.19 97 GLN A N 1
ATOM 753 C CA . GLN A 1 101 ? 56.250 -4.393 3.130 1.00 67.63 97 GLN A CA 1
ATOM 754 C C . GLN A 1 101 ? 55.063 -4.544 4.071 1.00 63.90 97 GLN A C 1
ATOM 755 O O . GLN A 1 101 ? 55.031 -5.498 4.856 1.00 64.71 97 GLN A O 1
ATOM 761 N N . MET A 1 102 ? 54.098 -3.630 4.026 1.00 60.38 98 MET A N 1
ATOM 762 C CA . MET A 1 102 ? 52.976 -3.666 4.962 1.00 56.00 98 MET A CA 1
ATOM 763 C C . MET A 1 102 ? 51.971 -4.696 4.469 1.00 56.48 98 MET A C 1
ATOM 764 O O . MET A 1 102 ? 51.076 -4.391 3.680 1.00 64.38 98 MET A O 1
ATOM 769 N N . LYS A 1 103 ? 52.130 -5.939 4.932 1.00 53.34 99 LYS A N 1
ATOM 770 C CA . LYS A 1 103 ? 51.167 -7.000 4.666 1.00 50.98 99 LYS A CA 1
ATOM 771 C C . LYS A 1 103 ? 50.154 -7.167 5.787 1.00 51.47 99 LYS A C 1
ATOM 772 O O . LYS A 1 103 ? 49.014 -7.568 5.523 1.00 57.46 99 LYS A O 1
ATOM 774 N N . ASP A 1 104 ? 50.542 -6.840 7.022 1.00 48.59 100 ASP A N 1
ATOM 775 C CA . ASP A 1 104 ? 49.677 -6.941 8.185 1.00 46.16 100 ASP A CA 1
ATOM 776 C C . ASP A 1 104 ? 49.748 -5.648 8.988 1.00 46.67 100 ASP A C 1
ATOM 777 O O . ASP A 1 104 ? 50.750 -4.928 8.961 1.00 47.08 100 ASP A O 1
ATOM 782 N N . VAL A 1 105 ? 48.665 -5.358 9.698 1.00 45.54 101 VAL A N 1
ATOM 783 C CA . VAL A 1 105 ? 48.581 -4.204 10.587 1.00 45.34 101 VAL A CA 1
ATOM 784 C C . VAL A 1 105 ? 48.164 -4.698 11.969 1.00 44.42 101 VAL A C 1
ATOM 785 O O . VAL A 1 105 ? 47.174 -5.429 12.092 1.00 44.55 101 VAL A O 1
ATOM 789 N N . TYR A 1 106 ? 48.898 -4.277 13.004 1.00 46.16 102 TYR A N 1
ATOM 790 C CA A TYR A 1 106 ? 48.671 -4.738 14.368 0.50 47.51 102 TYR A CA 1
ATOM 791 C CA B TYR A 1 106 ? 48.671 -4.739 14.368 0.50 47.51 102 TYR A CA 1
ATOM 792 C C . TYR A 1 106 ? 48.085 -3.612 15.210 1.00 45.39 102 TYR A C 1
ATOM 793 O O . TYR A 1 106 ? 48.659 -2.517 15.290 1.00 44.14 102 TYR A O 1
ATOM 810 N N . ILE A 1 107 ? 46.952 -3.887 15.846 1.00 47.05 103 ILE A N 1
ATOM 811 C CA . ILE A 1 107 ? 46.237 -2.914 16.657 1.00 45.34 103 ILE A CA 1
ATOM 812 C C . ILE A 1 107 ? 46.317 -3.339 18.117 1.00 42.14 103 ILE A C 1
ATOM 813 O O . ILE A 1 107 ? 45.889 -4.441 18.473 1.00 41.93 103 ILE A O 1
ATOM 818 N N . VAL A 1 108 ? 46.863 -2.468 18.959 1.00 41.10 104 VAL A N 1
ATOM 819 C CA . VAL A 1 108 ? 47.056 -2.745 20.381 1.00 36.31 104 VAL A CA 1
ATOM 820 C C . VAL A 1 108 ? 45.968 -2.026 21.167 1.00 36.79 104 VAL A C 1
ATOM 821 O O . VAL A 1 108 ? 45.800 -0.810 21.026 1.00 44.78 104 VAL A O 1
ATOM 825 N N . GLN A 1 109 ? 45.234 -2.762 22.003 1.00 35.73 105 GLN A N 1
ATOM 826 C CA . GLN A 1 109 ? 44.105 -2.208 22.746 1.00 41.47 105 GLN A CA 1
ATOM 827 C C . GLN A 1 109 ? 44.200 -2.626 24.211 1.00 47.33 105 GLN A C 1
ATOM 828 O O . GLN A 1 109 ? 45.071 -3.409 24.600 1.00 52.26 105 GLN A O 1
ATOM 834 N N . ASP A 1 110 ? 43.292 -2.083 25.026 1.00 49.56 106 ASP A N 1
ATOM 835 C CA . ASP A 1 110 ? 43.198 -2.459 26.433 1.00 43.93 106 ASP A CA 1
ATOM 836 C C . ASP A 1 110 ? 42.704 -3.893 26.552 1.00 45.87 106 ASP A C 1
ATOM 837 O O . ASP A 1 110 ? 41.702 -4.260 25.934 1.00 57.24 106 ASP A O 1
ATOM 842 N N . LEU A 1 111 ? 43.393 -4.698 27.361 1.00 39.24 107 LEU A N 1
ATOM 843 C CA . LEU A 1 111 ? 43.027 -6.098 27.545 1.00 36.98 107 LEU A CA 1
ATOM 844 C C . LEU A 1 111 ? 41.830 -6.222 28.482 1.00 42.63 107 LEU A C 1
ATOM 845 O O . LEU A 1 111 ? 41.834 -5.665 29.585 1.00 43.47 107 LEU A O 1
ATOM 850 N N . MET A 1 112 ? 40.810 -6.961 28.044 1.00 45.64 108 MET A N 1
ATOM 851 C CA . MET A 1 112 ? 39.603 -7.219 28.822 1.00 49.40 108 MET A CA 1
ATOM 852 C C . MET A 1 112 ? 39.485 -8.718 29.050 1.00 54.81 108 MET A C 1
ATOM 853 O O . MET A 1 112 ? 39.681 -9.501 28.116 1.00 57.03 108 MET A O 1
ATOM 858 N N . GLU A 1 113 ? 39.160 -9.109 30.288 1.00 55.53 109 GLU A N 1
ATOM 859 C CA . GLU A 1 113 ? 39.175 -10.522 30.658 1.00 58.48 109 GLU A CA 1
ATOM 860 C C . GLU A 1 113 ? 38.173 -11.332 29.838 1.00 56.42 109 GLU A C 1
ATOM 861 O O . GLU A 1 113 ? 38.509 -12.402 29.317 1.00 55.25 109 GLU A O 1
ATOM 867 N N . THR A 1 114 ? 36.942 -10.843 29.702 1.00 57.07 110 THR A N 1
ATOM 868 C CA . THR A 1 114 ? 35.914 -11.615 29.011 1.00 57.61 110 THR A CA 1
ATOM 869 C C . THR A 1 114 ? 34.971 -10.670 28.273 1.00 60.00 110 THR A C 1
ATOM 870 O O . THR A 1 114 ? 35.208 -9.461 28.191 1.00 59.95 110 THR A O 1
ATOM 874 N N . ASP A 1 115 ? 33.901 -11.241 27.718 1.00 62.84 111 ASP A N 1
ATOM 875 C CA . ASP A 1 115 ? 32.881 -10.497 26.993 1.00 63.49 111 ASP A CA 1
ATOM 876 C C . ASP A 1 115 ? 31.507 -10.990 27.427 1.00 64.04 111 ASP A C 1
ATOM 877 O O . ASP A 1 115 ? 31.386 -12.023 28.088 1.00 64.38 111 ASP A O 1
ATOM 882 N N . LEU A 1 116 ? 30.465 -10.239 27.046 1.00 64.07 112 LEU A N 1
ATOM 883 C CA . LEU A 1 116 ? 29.109 -10.576 27.472 1.00 65.36 112 LEU A CA 1
ATOM 884 C C . LEU A 1 116 ? 28.687 -11.939 26.941 1.00 68.97 112 LEU A C 1
ATOM 885 O O . LEU A 1 116 ? 28.024 -12.708 27.647 1.00 70.44 112 LEU A O 1
ATOM 890 N N . TYR A 1 117 ? 29.067 -12.253 25.701 1.00 70.26 113 TYR A N 1
ATOM 891 C CA . TYR A 1 117 ? 28.744 -13.547 25.107 1.00 72.70 113 TYR A CA 1
ATOM 892 C C . TYR A 1 117 ? 29.253 -14.694 25.968 1.00 76.80 113 TYR A C 1
ATOM 893 O O . TYR A 1 117 ? 28.503 -15.625 26.281 1.00 82.84 113 TYR A O 1
ATOM 902 N N . LYS A 1 118 ? 30.529 -14.641 26.361 1.00 72.27 114 LYS A N 1
ATOM 903 C CA . LYS A 1 118 ? 31.094 -15.691 27.203 1.00 68.96 114 LYS A CA 1
ATOM 904 C C . LYS A 1 118 ? 30.373 -15.781 28.539 1.00 72.35 114 LYS A C 1
ATOM 905 O O . LYS A 1 118 ? 30.113 -16.882 29.039 1.00 77.79 114 LYS A O 1
ATOM 911 N N . LEU A 1 119 ? 30.049 -14.630 29.133 1.00 70.17 115 LEU A N 1
ATOM 912 C CA . LEU A 1 119 ? 29.447 -14.614 30.463 1.00 71.40 115 LEU A CA 1
ATOM 913 C C . LEU A 1 119 ? 28.107 -15.335 30.478 1.00 77.10 115 LEU A C 1
ATOM 914 O O . LEU A 1 119 ? 27.816 -16.102 31.404 1.00 81.97 115 LEU A O 1
ATOM 919 N N . LEU A 1 120 ? 27.284 -15.106 29.456 1.00 78.25 116 LEU A N 1
ATOM 920 C CA . LEU A 1 120 ? 25.925 -15.627 29.468 1.00 83.88 116 LEU A CA 1
ATOM 921 C C . LEU A 1 120 ? 25.907 -17.135 29.273 1.00 86.94 116 LEU A C 1
ATOM 922 O O . LEU A 1 120 ? 24.974 -17.805 29.730 1.00 93.10 116 LEU A O 1
ATOM 927 N N . LYS A 1 121 ? 26.934 -17.688 28.619 1.00 82.63 117 LYS A N 1
ATOM 928 C CA . LYS A 1 121 ? 27.036 -19.137 28.488 1.00 80.73 117 LYS A CA 1
ATOM 929 C C . LYS A 1 121 ? 27.188 -19.807 29.847 1.00 80.29 117 LYS A C 1
ATOM 930 O O . LYS A 1 121 ? 26.664 -20.906 30.061 1.00 82.38 117 LYS A O 1
ATOM 936 N N . THR A 1 122 ? 27.886 -19.160 30.784 1.00 77.72 118 THR A N 1
ATOM 937 C CA . THR A 1 122 ? 28.190 -19.794 32.060 1.00 81.21 118 THR A CA 1
ATOM 938 C C . THR A 1 122 ? 27.361 -19.274 33.229 1.00 83.30 118 THR A C 1
ATOM 939 O O . THR A 1 122 ? 27.265 -19.972 34.245 1.00 85.31 118 THR A O 1
ATOM 943 N N . GLN A 1 123 ? 26.771 -18.082 33.134 1.00 84.36 119 GLN A N 1
ATOM 944 C CA . GLN A 1 123 ? 26.105 -17.488 34.285 1.00 90.09 119 GLN A CA 1
ATOM 945 C C . GLN A 1 123 ? 24.776 -16.865 33.886 1.00 96.90 119 GLN A C 1
ATOM 946 O O . GLN A 1 123 ? 24.569 -16.461 32.739 1.00 101.17 119 GLN A O 1
ATOM 952 N N . HIS A 1 124 ? 23.883 -16.785 34.869 1.00 97.11 120 HIS A N 1
ATOM 953 C CA . HIS A 1 124 ? 22.648 -16.022 34.770 1.00 95.53 120 HIS A CA 1
ATOM 954 C C . HIS A 1 124 ? 22.825 -14.716 35.531 1.00 93.49 120 HIS A C 1
ATOM 955 O O . HIS A 1 124 ? 23.242 -14.725 36.693 1.00 92.71 120 HIS A O 1
ATOM 962 N N . LEU A 1 125 ? 22.503 -13.602 34.882 1.00 90.93 121 LEU A N 1
ATOM 963 C CA . LEU A 1 125 ? 22.756 -12.295 35.467 1.00 86.53 121 LEU A CA 1
ATOM 964 C C . LEU A 1 125 ? 21.595 -11.845 36.341 1.00 89.51 121 LEU A C 1
ATOM 965 O O . LEU A 1 125 ? 20.425 -11.989 35.972 1.00 90.07 121 LEU A O 1
ATOM 970 N N . SER A 1 126 ? 21.934 -11.301 37.509 1.00 90.69 122 SER A N 1
ATOM 971 C CA . SER A 1 126 ? 20.946 -10.704 38.393 1.00 92.25 122 SER A CA 1
ATOM 972 C C . SER A 1 126 ? 20.458 -9.390 37.799 1.00 90.62 122 SER A C 1
ATOM 973 O O . SER A 1 126 ? 21.148 -8.757 37.000 1.00 88.94 122 SER A O 1
ATOM 976 N N . ASN A 1 127 ? 19.255 -8.976 38.211 1.00 92.32 123 ASN A N 1
ATOM 977 C CA . ASN A 1 127 ? 18.638 -7.781 37.640 1.00 88.93 123 ASN A CA 1
ATOM 978 C C . ASN A 1 127 ? 19.555 -6.571 37.749 1.00 84.56 123 ASN A C 1
ATOM 979 O O . ASN A 1 127 ? 19.656 -5.776 36.807 1.00 80.03 123 ASN A O 1
ATOM 984 N N . ASP A 1 128 ? 20.239 -6.421 38.890 1.00 87.56 124 ASP A N 1
ATOM 985 C CA . ASP A 1 128 ? 21.121 -5.273 39.078 1.00 87.03 124 ASP A CA 1
ATOM 986 C C . ASP A 1 128 ? 22.315 -5.339 38.137 1.00 83.40 124 ASP A C 1
ATOM 987 O O . ASP A 1 128 ? 22.845 -4.300 37.727 1.00 83.56 124 ASP A O 1
ATOM 992 N N . HIS A 1 129 ? 22.762 -6.550 37.794 1.00 82.26 125 HIS A N 1
ATOM 993 C CA . HIS A 1 129 ? 23.838 -6.693 36.818 1.00 81.15 125 HIS A CA 1
ATOM 994 C C . HIS A 1 129 ? 23.344 -6.366 35.415 1.00 80.55 125 HIS A C 1
ATOM 995 O O . HIS A 1 129 ? 24.000 -5.629 34.668 1.00 78.08 125 HIS A O 1
ATOM 1002 N N . ILE A 1 130 ? 22.189 -6.917 35.039 1.00 81.17 126 ILE A N 1
ATOM 1003 C CA . ILE A 1 130 ? 21.594 -6.611 33.742 1.00 73.66 126 ILE A CA 1
ATOM 1004 C C . ILE A 1 130 ? 21.381 -5.112 33.603 1.00 65.87 126 ILE A C 1
ATOM 1005 O O . ILE A 1 130 ? 21.751 -4.505 32.592 1.00 62.75 126 ILE A O 1
ATOM 1010 N N . CYS A 1 131 ? 20.806 -4.489 34.635 1.00 64.99 127 CYS A N 1
ATOM 1011 C CA . CYS A 1 131 ? 20.530 -3.058 34.587 1.00 68.63 127 CYS A CA 1
ATOM 1012 C C . CYS A 1 131 ? 21.809 -2.253 34.402 1.00 68.15 127 CYS A C 1
ATOM 1013 O O . CYS A 1 131 ? 21.868 -1.346 33.564 1.00 64.99 127 CYS A O 1
ATOM 1016 N N . TYR A 1 132 ? 22.846 -2.570 35.182 1.00 65.70 128 TYR A N 1
ATOM 1017 C CA . TYR A 1 132 ? 24.099 -1.829 35.079 1.00 62.05 128 TYR A CA 1
ATOM 1018 C C . TYR A 1 132 ? 24.776 -2.069 33.736 1.00 61.84 128 TYR A C 1
ATOM 1019 O O . TYR A 1 132 ? 25.267 -1.124 33.108 1.00 60.89 128 TYR A O 1
ATOM 1028 N N . PHE A 1 133 ? 24.812 -3.325 33.280 1.00 60.97 129 PHE A N 1
ATOM 1029 C CA . PHE A 1 133 ? 25.380 -3.627 31.969 1.00 59.34 129 PHE A CA 1
ATOM 1030 C C . PHE A 1 133 ? 24.654 -2.860 30.871 1.00 60.53 129 PHE A C 1
ATOM 1031 O O . PHE A 1 133 ? 25.286 -2.215 30.027 1.00 56.01 129 PHE A O 1
ATOM 1039 N N . LEU A 1 134 ? 23.317 -2.908 30.886 1.00 65.12 130 LEU A N 1
ATOM 1040 C CA . LEU A 1 134 ? 22.528 -2.232 29.863 1.00 65.85 130 LEU A CA 1
ATOM 1041 C C . LEU A 1 134 ? 22.789 -0.733 29.867 1.00 71.24 130 LEU A C 1
ATOM 1042 O O . LEU A 1 134 ? 22.904 -0.116 28.803 1.00 75.00 130 LEU A O 1
ATOM 1047 N N . TYR A 1 135 ? 22.891 -0.129 31.055 1.00 69.77 131 TYR A N 1
ATOM 1048 C CA . TYR A 1 135 ? 23.179 1.301 31.121 1.00 67.19 131 TYR A CA 1
ATOM 1049 C C . TYR A 1 135 ? 24.506 1.629 30.450 1.00 65.38 131 TYR A C 1
ATOM 1050 O O . TYR A 1 135 ? 24.594 2.587 29.673 1.00 75.03 131 TYR A O 1
ATOM 1059 N N . GLN A 1 136 ? 25.549 0.844 30.742 1.00 56.56 132 GLN A N 1
ATOM 1060 C CA . GLN A 1 136 ? 26.863 1.097 30.156 1.00 55.26 132 GLN A CA 1
ATOM 1061 C C . GLN A 1 136 ? 26.827 0.966 28.641 1.00 58.67 132 GLN A C 1
ATOM 1062 O O . GLN A 1 136 ? 27.421 1.782 27.926 1.00 56.80 132 GLN A O 1
ATOM 1068 N N . ILE A 1 137 ? 26.133 -0.057 28.136 1.00 57.47 133 ILE A N 1
ATOM 1069 C CA . ILE A 1 137 ? 25.989 -0.235 26.696 1.00 59.38 133 ILE A CA 1
ATOM 1070 C C . ILE A 1 137 ? 25.434 1.028 26.054 1.00 59.70 133 ILE A C 1
ATOM 1071 O O . ILE A 1 137 ? 25.926 1.482 25.015 1.00 53.71 133 ILE A O 1
ATOM 1076 N N . LEU A 1 138 ? 24.407 1.618 26.669 1.00 61.44 134 LEU A N 1
ATOM 1077 C CA . LEU A 1 138 ? 23.778 2.797 26.090 1.00 63.00 134 LEU A CA 1
ATOM 1078 C C . LEU A 1 138 ? 24.657 4.028 26.257 1.00 61.99 134 LEU A C 1
ATOM 1079 O O . LEU A 1 138 ? 24.678 4.899 25.381 1.00 59.74 134 LEU A O 1
ATOM 1084 N N . ARG A 1 139 ? 25.403 4.106 27.364 1.00 63.05 135 ARG A N 1
ATOM 1085 C CA . ARG A 1 139 ? 26.259 5.264 27.598 1.00 61.09 135 ARG A CA 1
ATOM 1086 C C . ARG A 1 139 ? 27.321 5.389 26.513 1.00 50.85 135 ARG A C 1
ATOM 1087 O O . ARG A 1 139 ? 27.592 6.493 26.026 1.00 49.61 135 ARG A O 1
ATOM 1095 N N . GLY A 1 140 ? 27.931 4.269 26.123 1.00 47.83 136 GLY A N 1
ATOM 1096 C CA . GLY A 1 140 ? 28.820 4.286 24.975 1.00 53.21 136 GLY A CA 1
ATOM 1097 C C . GLY A 1 140 ? 28.076 4.541 23.680 1.00 57.76 136 GLY A C 1
ATOM 1098 O O . GLY A 1 140 ? 28.568 5.260 22.806 1.00 56.11 136 GLY A O 1
ATOM 1099 N N . LEU A 1 141 ? 26.867 3.981 23.552 1.00 60.80 137 LEU A N 1
ATOM 1100 C CA . LEU A 1 141 ? 26.098 4.141 22.324 1.00 62.94 137 LEU A CA 1
ATOM 1101 C C . LEU A 1 141 ? 25.684 5.591 22.121 1.00 64.18 137 LEU A C 1
ATOM 1102 O O . LEU A 1 141 ? 25.658 6.080 20.985 1.00 61.71 137 LEU A O 1
ATOM 1107 N N . LYS A 1 142 ? 25.366 6.298 23.210 1.00 63.66 138 LYS A N 1
ATOM 1108 C CA . LYS A 1 142 ? 25.058 7.721 23.098 1.00 62.13 138 LYS A CA 1
ATOM 1109 C C . LYS A 1 142 ? 26.219 8.480 22.476 1.00 62.46 138 LYS A C 1
ATOM 1110 O O . LYS A 1 142 ? 26.024 9.287 21.561 1.00 69.96 138 LYS A O 1
ATOM 1116 N N . TYR A 1 143 ? 27.436 8.213 22.949 1.00 59.12 139 TYR A N 1
ATOM 1117 C CA . TYR A 1 143 ? 28.622 8.847 22.387 1.00 57.48 139 TYR A CA 1
ATOM 1118 C C . TYR A 1 143 ? 28.813 8.465 20.925 1.00 53.95 139 TYR A C 1
ATOM 1119 O O . TYR A 1 143 ? 29.146 9.318 20.094 1.00 54.37 139 TYR A O 1
ATOM 1128 N N . ILE A 1 144 ? 28.590 7.189 20.593 1.00 51.93 140 ILE A N 1
ATOM 1129 C CA . ILE A 1 144 ? 28.774 6.716 19.220 1.00 53.37 140 ILE A CA 1
ATOM 1130 C C . ILE A 1 144 ? 27.841 7.450 18.270 1.00 55.33 140 ILE A C 1
ATOM 1131 O O . ILE A 1 144 ? 28.270 7.994 17.245 1.00 55.54 140 ILE A O 1
ATOM 1136 N N . HIS A 1 145 ? 26.547 7.474 18.599 1.00 57.13 141 HIS A N 1
ATOM 1137 C CA . HIS A 1 145 ? 25.579 8.139 17.740 1.00 58.30 141 HIS A CA 1
ATOM 1138 C C . HIS A 1 145 ? 25.776 9.648 17.751 1.00 64.96 141 HIS A C 1
ATOM 1139 O O . HIS A 1 145 ? 25.360 10.330 16.811 1.00 67.85 141 HIS A O 1
ATOM 1146 N N . SER A 1 146 ? 26.406 10.184 18.799 1.00 70.16 142 SER A N 1
ATOM 1147 C CA . SER A 1 146 ? 26.665 11.617 18.860 1.00 77.39 142 SER A CA 1
ATOM 1148 C C . SER A 1 146 ? 27.715 12.042 17.845 1.00 72.61 142 SER A C 1
ATOM 1149 O O . SER A 1 146 ? 27.766 13.216 17.462 1.00 77.87 142 SER A O 1
ATOM 1152 N N . ALA A 1 147 ? 28.570 11.117 17.414 1.00 59.25 143 ALA A N 1
ATOM 1153 C CA . ALA A 1 147 ? 29.568 11.404 16.394 1.00 53.89 143 ALA A CA 1
ATOM 1154 C C . ALA A 1 147 ? 29.093 11.048 14.995 1.00 55.22 143 ALA A C 1
ATOM 1155 O O . ALA A 1 147 ? 29.915 10.983 14.076 1.00 55.28 143 ALA A O 1
ATOM 1157 N N . ASN A 1 148 ? 27.788 10.824 14.818 1.00 55.75 144 ASN A N 1
ATOM 1158 C CA . ASN A 1 148 ? 27.208 10.429 13.533 1.00 61.49 144 ASN A CA 1
ATOM 1159 C C . ASN A 1 148 ? 27.763 9.087 13.065 1.00 64.16 144 ASN A C 1
ATOM 1160 O O . ASN A 1 148 ? 27.981 8.867 11.871 1.00 68.78 144 ASN A O 1
ATOM 1165 N N . VAL A 1 149 ? 27.997 8.183 14.015 1.00 56.28 145 VAL A N 1
ATOM 1166 C CA . VAL A 1 149 ? 28.555 6.868 13.725 1.00 54.23 145 VAL A CA 1
ATOM 1167 C C . VAL A 1 149 ? 27.525 5.803 14.058 1.00 54.27 145 VAL A C 1
ATOM 1168 O O . VAL A 1 149 ? 26.814 5.907 15.062 1.00 55.45 145 VAL A O 1
ATOM 1172 N N . LEU A 1 150 ? 27.443 4.785 13.206 1.00 54.39 146 LEU A N 1
ATOM 1173 C CA . LEU A 1 150 ? 26.597 3.621 13.425 1.00 55.21 146 LEU A CA 1
ATOM 1174 C C . LEU A 1 150 ? 27.506 2.424 13.648 1.00 55.08 146 LEU A C 1
ATOM 1175 O O . LEU A 1 150 ? 28.404 2.181 12.841 1.00 54.91 146 LEU A O 1
ATOM 1180 N N . HIS A 1 151 ? 27.289 1.689 14.741 1.00 55.01 147 HIS A N 1
ATOM 1181 C CA . HIS A 1 151 ? 28.136 0.530 15.006 1.00 55.86 147 HIS A CA 1
ATOM 1182 C C . HIS A 1 151 ? 27.834 -0.601 14.034 1.00 54.90 147 HIS A C 1
ATOM 1183 O O . HIS A 1 151 ? 28.748 -1.179 13.436 1.00 55.40 147 HIS A O 1
ATOM 1190 N N . ARG A 1 152 ? 26.557 -0.952 13.891 1.00 55.97 148 ARG A N 1
ATOM 1191 C CA . ARG A 1 152 ? 26.057 -1.919 12.920 1.00 54.56 148 ARG A CA 1
ATOM 1192 C C . ARG A 1 152 ? 26.449 -3.357 13.231 1.00 53.58 148 ARG A C 1
ATOM 1193 O O . ARG A 1 152 ? 26.223 -4.229 12.395 1.00 55.26 148 ARG A O 1
ATOM 1201 N N . ASP A 1 153 ? 27.042 -3.640 14.402 1.00 56.40 149 ASP A N 1
ATOM 1202 C CA . ASP A 1 153 ? 27.255 -5.038 14.769 1.00 59.42 149 ASP A CA 1
ATOM 1203 C C . ASP A 1 153 ? 27.202 -5.265 16.278 1.00 59.25 149 ASP A C 1
ATOM 1204 O O . ASP A 1 153 ? 27.875 -6.178 16.770 1.00 56.72 149 ASP A O 1
ATOM 1209 N N . LEU A 1 154 ? 26.424 -4.480 17.022 1.00 61.08 150 LEU A N 1
ATOM 1210 C CA . LEU A 1 154 ? 26.323 -4.673 18.462 1.00 57.20 150 LEU A CA 1
ATOM 1211 C C . LEU A 1 154 ? 25.773 -6.058 18.763 1.00 62.28 150 LEU A C 1
ATOM 1212 O O . LEU A 1 154 ? 24.732 -6.452 18.231 1.00 66.22 150 LEU A O 1
ATOM 1217 N N . LYS A 1 155 ? 26.487 -6.798 19.604 1.00 63.30 151 LYS A N 1
ATOM 1218 C CA . LYS A 1 155 ? 26.103 -8.154 19.970 1.00 69.06 151 LYS A CA 1
ATOM 1219 C C . LYS A 1 155 ? 26.863 -8.532 21.235 1.00 71.96 151 LYS A C 1
ATOM 1220 O O . LYS A 1 155 ? 27.735 -7.779 21.686 1.00 74.23 151 LYS A O 1
ATOM 1226 N N . PRO A 1 156 ? 26.523 -9.667 21.868 1.00 73.72 152 PRO A N 1
ATOM 1227 C CA . PRO A 1 156 ? 27.202 -10.000 23.132 1.00 73.48 152 PRO A CA 1
ATOM 1228 C C . PRO A 1 156 ? 28.704 -10.156 22.982 1.00 71.12 152 PRO A C 1
ATOM 1229 O O . PRO A 1 156 ? 29.452 -9.794 23.895 1.00 72.20 152 PRO A O 1
ATOM 1233 N N . SER A 1 157 ? 29.170 -10.678 21.845 1.00 67.47 153 SER A N 1
ATOM 1234 C CA . SER A 1 157 ? 30.602 -10.903 21.671 1.00 63.44 153 SER A CA 1
ATOM 1235 C C . SER A 1 157 ? 31.364 -9.593 21.576 1.00 58.69 153 SER A C 1
ATOM 1236 O O . SER A 1 157 ? 32.551 -9.539 21.919 1.00 57.78 153 SER A O 1
ATOM 1239 N N . ASN A 1 158 ? 30.711 -8.534 21.101 1.00 57.21 154 ASN A N 1
ATOM 1240 C CA . ASN A 1 158 ? 31.360 -7.235 20.972 1.00 54.97 154 ASN A CA 1
ATOM 1241 C C . ASN A 1 158 ? 31.257 -6.391 22.235 1.00 55.21 154 ASN A C 1
ATOM 1242 O O . ASN A 1 158 ? 31.600 -5.203 22.197 1.00 56.04 154 ASN A O 1
ATOM 1247 N N . LEU A 1 159 ? 30.808 -6.974 23.347 1.00 56.90 155 LEU A N 1
ATOM 1248 C CA . LEU A 1 159 ? 30.691 -6.270 24.621 1.00 55.77 155 LEU A CA 1
ATOM 1249 C C . LEU A 1 159 ? 31.758 -6.818 25.562 1.00 56.95 155 LEU A C 1
ATOM 1250 O O . LEU A 1 159 ? 31.555 -7.855 26.198 1.00 63.37 155 LEU A O 1
ATOM 1255 N N . LEU A 1 160 ? 32.886 -6.116 25.654 1.00 52.68 156 LEU A N 1
ATOM 1256 C CA . LEU A 1 160 ? 33.995 -6.565 26.483 1.00 51.85 156 LEU A CA 1
ATOM 1257 C C . LEU A 1 160 ? 33.725 -6.261 27.950 1.00 56.72 156 LEU A C 1
ATOM 1258 O O . LEU A 1 160 ? 33.138 -5.230 28.285 1.00 58.13 156 LEU A O 1
ATOM 1263 N N . LEU A 1 161 ? 34.162 -7.167 28.825 1.00 59.93 157 LEU A N 1
ATOM 1264 C CA . LEU A 1 161 ? 33.927 -7.060 30.259 1.00 58.88 157 LEU A CA 1
ATOM 1265 C C . LEU A 1 161 ? 35.189 -7.436 31.021 1.00 53.86 157 LEU A C 1
ATOM 1266 O O . LEU A 1 161 ? 35.862 -8.407 30.669 1.00 52.50 157 LEU A O 1
ATOM 1271 N N . ASN A 1 162 ? 35.503 -6.676 32.071 1.00 55.88 158 ASN A N 1
ATOM 1272 C CA . ASN A 1 162 ? 36.664 -6.952 32.903 1.00 57.70 158 ASN A CA 1
ATOM 1273 C C . ASN A 1 162 ? 36.221 -7.477 34.269 1.00 64.75 158 ASN A C 1
ATOM 1274 O O . ASN A 1 162 ? 35.034 -7.724 34.514 1.00 71.83 158 ASN A O 1
ATOM 1279 N N . THR A 1 163 ? 37.190 -7.635 35.174 1.00 65.19 159 THR A N 1
ATOM 1280 C CA . THR A 1 163 ? 36.933 -8.192 36.500 1.00 65.15 159 THR A CA 1
ATOM 1281 C C . THR A 1 163 ? 36.154 -7.250 37.406 1.00 62.49 159 THR A C 1
ATOM 1282 O O . THR A 1 163 ? 35.614 -7.706 38.421 1.00 62.29 159 THR A O 1
ATOM 1286 N N . THR A 1 164 ? 36.076 -5.961 37.070 1.00 60.95 160 THR A N 1
ATOM 1287 C CA . THR A 1 164 ? 35.389 -4.977 37.898 1.00 62.88 160 THR A CA 1
ATOM 1288 C C . THR A 1 164 ? 34.088 -4.490 37.262 1.00 68.24 160 THR A C 1
ATOM 1289 O O . THR A 1 164 ? 33.700 -3.334 37.447 1.00 72.64 160 THR A O 1
ATOM 1293 N N . CYS A 1 165 ? 33.411 -5.363 36.508 1.00 66.88 161 CYS A N 1
ATOM 1294 C CA . CYS A 1 165 ? 32.120 -5.054 35.885 1.00 66.15 161 CYS A CA 1
ATOM 1295 C C . CYS A 1 165 ? 32.187 -3.817 34.995 1.00 65.03 161 CYS A C 1
ATOM 1296 O O . CYS A 1 165 ? 31.233 -3.038 34.935 1.00 65.45 161 CYS A O 1
ATOM 1299 N N . ASP A 1 166 ? 33.306 -3.615 34.303 1.00 62.54 162 ASP A N 1
ATOM 1300 C CA . ASP A 1 166 ? 33.436 -2.510 33.362 1.00 60.10 162 ASP A CA 1
ATOM 1301 C C . ASP A 1 166 ? 33.247 -3.029 31.944 1.00 58.24 162 ASP A C 1
ATOM 1302 O O . ASP A 1 166 ? 33.861 -4.028 31.555 1.00 58.42 162 ASP A O 1
ATOM 1307 N N . LEU A 1 167 ? 32.396 -2.350 31.182 1.00 56.00 163 LEU A N 1
ATOM 1308 C CA . LEU A 1 167 ? 32.024 -2.772 29.841 1.00 51.47 163 LEU A CA 1
ATOM 1309 C C . LEU A 1 167 ? 32.554 -1.787 28.808 1.00 48.27 163 LEU A C 1
ATOM 1310 O O . LEU A 1 167 ? 32.495 -0.569 29.006 1.00 49.07 163 LEU A O 1
ATOM 1315 N N . LYS A 1 168 ? 33.059 -2.323 27.700 1.00 45.62 164 LYS A N 1
ATOM 1316 C CA . LYS A 1 168 ? 33.487 -1.528 26.562 1.00 46.65 164 LYS A CA 1
ATOM 1317 C C . LYS A 1 168 ? 32.950 -2.154 25.284 1.00 48.28 164 LYS A C 1
ATOM 1318 O O . LYS A 1 168 ? 32.771 -3.373 25.200 1.00 50.68 164 LYS A O 1
ATOM 1324 N N . ILE A 1 169 ? 32.692 -1.309 24.286 1.00 48.40 165 ILE A N 1
ATOM 1325 C CA . ILE A 1 169 ? 32.224 -1.755 22.977 1.00 46.82 165 ILE A CA 1
ATOM 1326 C C . ILE A 1 169 ? 33.412 -1.811 22.031 1.00 46.16 165 ILE A C 1
ATOM 1327 O O . ILE A 1 169 ? 34.214 -0.872 21.977 1.00 44.72 165 ILE A O 1
ATOM 1332 N N . CYS A 1 170 ? 33.527 -2.911 21.281 1.00 53.59 166 CYS A N 1
ATOM 1333 C CA . CYS A 1 170 ? 34.639 -3.096 20.355 1.00 48.97 166 CYS A CA 1
ATOM 1334 C C . CYS A 1 170 ? 34.147 -3.500 18.972 1.00 49.28 166 CYS A C 1
ATOM 1335 O O . CYS A 1 170 ? 32.938 -3.515 18.720 1.00 55.82 166 CYS A O 1
ATOM 1338 N N . ASP A 1 171 ? 35.086 -3.832 18.081 1.00 48.13 167 ASP A N 1
ATOM 1339 C CA . ASP A 1 171 ? 34.811 -4.245 16.702 1.00 51.89 167 ASP A CA 1
ATOM 1340 C C . ASP A 1 171 ? 34.005 -3.175 15.962 1.00 49.57 167 ASP A C 1
ATOM 1341 O O . ASP A 1 171 ? 32.826 -3.341 15.650 1.00 59.83 167 ASP A O 1
ATOM 1346 N N . PHE A 1 172 ? 34.680 -2.061 15.695 1.00 47.28 168 PHE A N 1
ATOM 1347 C CA . PHE A 1 172 ? 34.093 -0.987 14.913 1.00 48.39 168 PHE A CA 1
ATOM 1348 C C . PHE A 1 172 ? 34.394 -1.125 13.426 1.00 56.86 168 PHE A C 1
ATOM 1349 O O . PHE A 1 172 ? 34.290 -0.139 12.689 1.00 64.52 168 PHE A O 1
ATOM 1357 N N . GLY A 1 173 ? 34.755 -2.330 12.972 1.00 55.77 169 GLY A N 1
ATOM 1358 C CA . GLY A 1 173 ? 34.997 -2.535 11.554 1.00 60.04 169 GLY A CA 1
ATOM 1359 C C . GLY A 1 173 ? 33.736 -2.409 10.722 1.00 61.22 169 GLY A C 1
ATOM 1360 O O . GLY A 1 173 ? 33.775 -1.910 9.595 1.00 66.53 169 GLY A O 1
ATOM 1361 N N . LEU A 1 174 ? 32.602 -2.864 11.260 1.00 56.08 170 LEU A N 1
ATOM 1362 C CA . LEU A 1 174 ? 31.322 -2.694 10.585 1.00 52.97 170 LEU A CA 1
ATOM 1363 C C . LEU A 1 174 ? 30.734 -1.308 10.786 1.00 51.03 170 LEU A C 1
ATOM 1364 O O . LEU A 1 174 ? 29.665 -1.024 10.235 1.00 50.70 170 LEU A O 1
ATOM 1369 N N . ALA A 1 175 ? 31.400 -0.449 11.551 1.00 52.26 171 ALA A N 1
ATOM 1370 C CA . ALA A 1 175 ? 30.894 0.888 11.800 1.00 59.37 171 ALA A CA 1
ATOM 1371 C C . ALA A 1 175 ? 31.200 1.807 10.623 1.00 62.73 171 ALA A C 1
ATOM 1372 O O . ALA A 1 175 ? 32.108 1.558 9.826 1.00 73.52 171 ALA A O 1
ATOM 1374 N N . ARG A 1 176 ? 30.423 2.883 10.523 1.00 60.44 172 ARG A N 1
ATOM 1375 C CA . ARG A 1 176 ? 30.546 3.815 9.412 1.00 61.29 172 ARG A CA 1
ATOM 1376 C C . ARG A 1 176 ? 29.963 5.157 9.822 1.00 63.11 172 ARG A C 1
ATOM 1377 O O . ARG A 1 176 ? 29.098 5.231 10.699 1.00 66.89 172 ARG A O 1
ATOM 1385 N N . VAL A 1 177 ? 30.429 6.208 9.161 1.00 63.84 173 VAL A N 1
ATOM 1386 C CA . VAL A 1 177 ? 29.872 7.541 9.352 1.00 62.76 173 VAL A CA 1
ATOM 1387 C C . VAL A 1 177 ? 28.660 7.705 8.445 1.00 64.84 173 VAL A C 1
ATOM 1388 O O . VAL A 1 177 ? 28.632 7.189 7.322 1.00 67.26 173 VAL A O 1
ATOM 1392 N N . ALA A 1 178 ? 27.632 8.407 8.944 1.00 63.85 174 ALA A N 1
ATOM 1393 C CA . ALA A 1 178 ? 26.460 8.773 8.145 1.00 63.07 174 ALA A CA 1
ATOM 1394 C C . ALA A 1 178 ? 26.044 10.180 8.575 1.00 69.52 174 ALA A C 1
ATOM 1395 O O . ALA A 1 178 ? 25.173 10.353 9.431 1.00 73.82 174 ALA A O 1
ATOM 1397 N N . ASP A 1 179 ? 26.691 11.179 7.977 1.00 71.99 175 ASP A N 1
ATOM 1398 C CA . ASP A 1 179 ? 26.388 12.575 8.257 1.00 73.74 175 ASP A CA 1
ATOM 1399 C C . ASP A 1 179 ? 24.887 12.822 8.107 1.00 80.62 175 ASP A C 1
ATOM 1400 O O . ASP A 1 179 ? 24.306 12.459 7.075 1.00 81.09 175 ASP A O 1
ATOM 1405 N N . PRO A 1 180 ? 24.230 13.425 9.103 1.00 85.49 176 PRO A N 1
ATOM 1406 C CA . PRO A 1 180 ? 22.765 13.562 9.033 1.00 87.35 176 PRO A CA 1
ATOM 1407 C C . PRO A 1 180 ? 22.286 14.479 7.923 1.00 90.50 176 PRO A C 1
ATOM 1408 O O . PRO A 1 180 ? 21.202 14.244 7.375 1.00 90.70 176 PRO A O 1
ATOM 1412 N N . ASP A 1 181 ? 23.048 15.523 7.589 1.00 93.00 177 ASP A N 1
ATOM 1413 C CA . ASP A 1 181 ? 22.589 16.483 6.589 1.00 100.04 177 ASP A CA 1
ATOM 1414 C C . ASP A 1 181 ? 22.351 15.807 5.245 1.00 96.87 177 ASP A C 1
ATOM 1415 O O . ASP A 1 181 ? 21.333 16.054 4.588 1.00 100.05 177 ASP A O 1
ATOM 1420 N N . HIS A 1 182 ? 23.271 14.943 4.827 1.00 95.78 178 HIS A N 1
ATOM 1421 C CA . HIS A 1 182 ? 23.126 14.236 3.567 1.00 100.97 178 HIS A CA 1
ATOM 1422 C C . HIS A 1 182 ? 22.146 13.075 3.712 1.00 100.50 178 HIS A C 1
ATOM 1423 O O . HIS A 1 182 ? 21.901 12.565 4.808 1.00 98.71 178 HIS A O 1
ATOM 1430 N N . ASP A 1 183 ? 21.581 12.663 2.580 1.00 99.95 179 ASP A N 1
ATOM 1431 C CA . ASP A 1 183 ? 20.679 11.522 2.528 1.00 96.26 179 ASP A CA 1
ATOM 1432 C C . ASP A 1 183 ? 21.479 10.274 2.178 1.00 94.67 179 ASP A C 1
ATOM 1433 O O . ASP A 1 183 ? 22.302 10.296 1.257 1.00 96.28 179 ASP A O 1
ATOM 1438 N N . HIS A 1 184 ? 21.232 9.187 2.911 1.00 90.58 180 HIS A N 1
ATOM 1439 C CA . HIS A 1 184 ? 21.930 7.928 2.690 1.00 84.31 180 HIS A CA 1
ATOM 1440 C C . HIS A 1 184 ? 21.019 6.801 2.226 1.00 81.37 180 HIS A C 1
ATOM 1441 O O . HIS A 1 184 ? 21.496 5.669 2.073 1.00 75.38 180 HIS A O 1
ATOM 1448 N N . THR A 1 185 ? 19.734 7.069 1.999 1.00 85.60 181 THR A N 1
ATOM 1449 C CA . THR A 1 185 ? 18.809 6.040 1.536 1.00 87.73 181 THR A CA 1
ATOM 1450 C C . THR A 1 185 ? 19.306 5.424 0.235 1.00 84.94 181 THR A C 1
ATOM 1451 O O . THR A 1 185 ? 19.520 6.131 -0.755 1.00 81.14 181 THR A O 1
ATOM 1455 N N . GLY A 1 186 ? 19.491 4.107 0.237 1.00 82.55 182 GLY A N 1
ATOM 1456 C CA . GLY A 1 186 ? 20.017 3.428 -0.928 1.00 86.95 182 GLY A CA 1
ATOM 1457 C C . GLY A 1 186 ? 21.509 3.564 -1.129 1.00 90.99 182 GLY A C 1
ATOM 1458 O O . GLY A 1 186 ? 22.018 3.136 -2.171 1.00 92.76 182 GLY A O 1
ATOM 1459 N N . PHE A 1 187 ? 22.225 4.155 -0.171 1.00 89.46 183 PHE A N 1
ATOM 1460 C CA . PHE A 1 187 ? 23.675 4.283 -0.233 1.00 89.34 183 PHE A CA 1
ATOM 1461 C C . PHE A 1 187 ? 24.393 3.440 0.806 1.00 85.62 183 PHE A C 1
ATOM 1462 O O . PHE A 1 187 ? 25.622 3.319 0.741 1.00 85.79 183 PHE A O 1
ATOM 1470 N N . LEU A 1 188 ? 23.669 2.870 1.760 1.00 80.90 184 LEU A N 1
ATOM 1471 C CA . LEU A 1 188 ? 24.278 2.151 2.865 1.00 72.82 184 LEU A CA 1
ATOM 1472 C C . LEU A 1 188 ? 24.464 0.683 2.515 1.00 67.99 184 LEU A C 1
ATOM 1473 O O . LEU A 1 188 ? 23.652 0.110 1.799 1.00 67.20 184 LEU A O 1
ATOM 1489 N N . GLU A 1 190 ? 24.374 -3.166 2.357 1.00 77.00 186 GLU A N 1
ATOM 1490 C CA . GLU A 1 190 ? 23.158 -3.956 2.527 1.00 85.60 186 GLU A CA 1
ATOM 1491 C C . GLU A 1 190 ? 23.244 -5.037 3.614 1.00 82.55 186 GLU A C 1
ATOM 1492 O O . GLU A 1 190 ? 22.343 -5.152 4.445 1.00 81.44 186 GLU A O 1
ATOM 1514 N N . VAL A 1 192 ? 24.526 -5.881 6.711 1.00 73.33 188 VAL A N 1
ATOM 1515 C CA . VAL A 1 192 ? 25.159 -5.398 7.931 1.00 68.62 188 VAL A CA 1
ATOM 1516 C C . VAL A 1 192 ? 24.502 -6.019 9.159 1.00 64.05 188 VAL A C 1
ATOM 1517 O O . VAL A 1 192 ? 23.339 -6.419 9.108 1.00 65.00 188 VAL A O 1
ATOM 1521 N N . ALA A 1 193 ? 25.278 -6.095 10.246 1.00 56.90 189 ALA A N 1
ATOM 1522 C CA . ALA A 1 193 ? 24.895 -6.674 11.534 1.00 56.64 189 ALA A CA 1
ATOM 1523 C C . ALA A 1 193 ? 24.870 -8.195 11.500 1.00 57.87 189 ALA A C 1
ATOM 1524 O O . ALA A 1 193 ? 24.877 -8.805 10.427 1.00 57.51 189 ALA A O 1
ATOM 1526 N N . THR A 1 194 ? 24.878 -8.807 12.679 1.00 59.10 190 THR A N 1
ATOM 1527 C CA . THR A 1 194 ? 24.711 -10.244 12.812 1.00 61.24 190 THR A CA 1
ATOM 1528 C C . THR A 1 194 ? 23.223 -10.572 12.798 1.00 66.42 190 THR A C 1
ATOM 1529 O O . THR A 1 194 ? 22.397 -9.801 13.295 1.00 65.50 190 THR A O 1
ATOM 1533 N N . ARG A 1 195 ? 22.892 -11.728 12.214 1.00 75.44 191 ARG A N 1
ATOM 1534 C CA . ARG A 1 195 ? 21.510 -12.033 11.847 1.00 82.22 191 ARG A CA 1
ATOM 1535 C C . ARG A 1 195 ? 20.554 -11.879 13.026 1.00 83.82 191 ARG A C 1
ATOM 1536 O O . ARG A 1 195 ? 19.489 -11.264 12.900 1.00 86.57 191 ARG A O 1
ATOM 1544 N N . TRP A 1 196 ? 20.920 -12.426 14.187 1.00 80.58 192 TRP A N 1
ATOM 1545 C CA . TRP A 1 196 ? 20.008 -12.431 15.326 1.00 81.72 192 TRP A CA 1
ATOM 1546 C C . TRP A 1 196 ? 19.808 -11.045 15.921 1.00 83.38 192 TRP A C 1
ATOM 1547 O O . TRP A 1 196 ? 18.819 -10.823 16.628 1.00 89.05 192 TRP A O 1
ATOM 1558 N N . TYR A 1 197 ? 20.713 -10.112 15.639 1.00 80.43 193 TYR A N 1
ATOM 1559 C CA . TYR A 1 197 ? 20.654 -8.754 16.159 1.00 78.45 193 TYR A CA 1
ATOM 1560 C C . TYR A 1 197 ? 20.394 -7.750 15.044 1.00 77.47 193 TYR A C 1
ATOM 1561 O O . TYR A 1 197 ? 20.646 -6.552 15.208 1.00 77.77 193 TYR A O 1
ATOM 1570 N N . ARG A 1 198 ? 19.878 -8.230 13.917 1.00 75.26 194 ARG A N 1
ATOM 1571 C CA . ARG A 1 198 ? 19.635 -7.415 12.739 1.00 72.85 194 ARG A CA 1
ATOM 1572 C C . ARG A 1 198 ? 18.225 -6.844 12.785 1.00 69.44 194 ARG A C 1
ATOM 1573 O O . ARG A 1 198 ? 17.253 -7.583 12.974 1.00 68.69 194 ARG A O 1
ATOM 1581 N N . ALA A 1 199 ? 18.122 -5.530 12.609 1.00 65.31 195 ALA A N 1
ATOM 1582 C CA . ALA A 1 199 ? 16.841 -4.853 12.674 1.00 65.88 195 ALA A CA 1
ATOM 1583 C C . ALA A 1 199 ? 15.956 -5.265 11.500 1.00 71.00 195 ALA A C 1
ATOM 1584 O O . ALA A 1 199 ? 16.452 -5.721 10.467 1.00 71.66 195 ALA A O 1
ATOM 1586 N N . PRO A 1 200 ? 14.633 -5.129 11.643 1.00 75.07 196 PRO A N 1
ATOM 1587 C CA . PRO A 1 200 ? 13.747 -5.467 10.517 1.00 77.99 196 PRO A CA 1
ATOM 1588 C C . PRO A 1 200 ? 14.020 -4.647 9.269 1.00 76.79 196 PRO A C 1
ATOM 1589 O O . PRO A 1 200 ? 14.057 -5.201 8.164 1.00 74.16 196 PRO A O 1
ATOM 1593 N N . GLU A 1 201 ? 14.231 -3.337 9.419 1.00 72.05 197 GLU A N 1
ATOM 1594 C CA . GLU A 1 201 ? 14.363 -2.455 8.265 1.00 80.52 197 GLU A CA 1
ATOM 1595 C C . GLU A 1 201 ? 15.619 -2.731 7.448 1.00 77.48 197 GLU A C 1
ATOM 1596 O O . GLU A 1 201 ? 15.650 -2.389 6.261 1.00 77.13 197 GLU A O 1
ATOM 1602 N N . ILE A 1 202 ? 16.652 -3.329 8.046 1.00 70.52 198 ILE A N 1
ATOM 1603 C CA . ILE A 1 202 ? 17.838 -3.700 7.277 1.00 70.02 198 ILE A CA 1
ATOM 1604 C C . ILE A 1 202 ? 17.459 -4.669 6.166 1.00 77.74 198 ILE A C 1
ATOM 1605 O O . ILE A 1 202 ? 17.875 -4.516 5.011 1.00 84.84 198 ILE A O 1
ATOM 1610 N N . MET A 1 203 ? 16.656 -5.679 6.501 1.00 77.31 199 MET A N 1
ATOM 1611 C CA . MET A 1 203 ? 16.155 -6.597 5.485 1.00 78.56 199 MET A CA 1
ATOM 1612 C C . MET A 1 203 ? 15.088 -5.932 4.626 1.00 83.54 199 MET A C 1
ATOM 1613 O O . MET A 1 203 ? 15.157 -5.972 3.392 1.00 83.59 199 MET A O 1
ATOM 1618 N N . LEU A 1 204 ? 14.101 -5.296 5.265 1.00 85.97 200 LEU A N 1
ATOM 1619 C CA . LEU A 1 204 ? 12.941 -4.793 4.535 1.00 90.92 200 LEU A CA 1
ATOM 1620 C C . LEU A 1 204 ? 13.297 -3.591 3.669 1.00 93.67 200 LEU A C 1
ATOM 1621 O O . LEU A 1 204 ? 12.826 -3.482 2.532 1.00 99.34 200 LEU A O 1
ATOM 1626 N N . ASN A 1 205 ? 14.116 -2.680 4.181 1.00 90.11 201 ASN A N 1
ATOM 1627 C CA . ASN A 1 205 ? 14.555 -1.497 3.442 1.00 89.58 201 ASN A CA 1
ATOM 1628 C C . ASN A 1 205 ? 16.066 -1.578 3.252 1.00 90.84 201 ASN A C 1
ATOM 1629 O O . ASN A 1 205 ? 16.817 -0.824 3.879 1.00 92.78 201 ASN A O 1
ATOM 1634 N N . SER A 1 206 ? 16.504 -2.497 2.392 1.00 89.10 202 SER A N 1
ATOM 1635 C CA . SER A 1 206 ? 17.928 -2.672 2.143 1.00 88.07 202 SER A CA 1
ATOM 1636 C C . SER A 1 206 ? 18.554 -1.349 1.728 1.00 84.67 202 SER A C 1
ATOM 1637 O O . SER A 1 206 ? 18.025 -0.643 0.864 1.00 76.55 202 SER A O 1
ATOM 1640 N N . LYS A 1 207 ? 19.671 -1.008 2.373 1.00 79.56 203 LYS A N 1
ATOM 1641 C CA . LYS A 1 207 ? 20.448 0.195 2.097 1.00 74.94 203 LYS A CA 1
ATOM 1642 C C . LYS A 1 207 ? 19.725 1.475 2.512 1.00 73.42 203 LYS A C 1
ATOM 1643 O O . LYS A 1 207 ? 20.088 2.566 2.062 1.00 72.00 203 LYS A O 1
ATOM 1649 N N . GLY A 1 208 ? 18.723 1.376 3.386 1.00 74.27 204 GLY A N 1
ATOM 1650 C CA . GLY A 1 208 ? 17.975 2.550 3.799 1.00 78.67 204 GLY A CA 1
ATOM 1651 C C . GLY A 1 208 ? 17.709 2.655 5.290 1.00 76.45 204 GLY A C 1
ATOM 1652 O O . GLY A 1 208 ? 16.727 3.277 5.704 1.00 75.35 204 GLY A O 1
ATOM 1653 N N . TYR A 1 209 ? 18.585 2.072 6.106 1.00 77.01 205 TYR A N 1
ATOM 1654 C CA . TYR A 1 209 ? 18.400 2.029 7.549 1.00 72.04 205 TYR A CA 1
ATOM 1655 C C . TYR A 1 209 ? 18.985 3.278 8.213 1.00 75.27 205 TYR A C 1
ATOM 1656 O O . TYR A 1 209 ? 19.497 4.184 7.551 1.00 78.74 205 TYR A O 1
ATOM 1665 N N . THR A 1 210 ? 18.913 3.328 9.544 1.00 75.12 206 THR A N 1
ATOM 1666 C CA . THR A 1 210 ? 19.385 4.481 10.311 1.00 72.84 206 THR A CA 1
ATOM 1667 C C . THR A 1 210 ? 20.123 3.991 11.554 1.00 71.14 206 THR A C 1
ATOM 1668 O O . THR A 1 210 ? 20.448 2.807 11.689 1.00 69.29 206 THR A O 1
ATOM 1672 N N . LYS A 1 211 ? 20.378 4.933 12.472 1.00 72.74 207 LYS A N 1
ATOM 1673 C CA . LYS A 1 211 ? 20.983 4.612 13.762 1.00 72.83 207 LYS A CA 1
ATOM 1674 C C . LYS A 1 211 ? 20.134 3.632 14.557 1.00 73.88 207 LYS A C 1
ATOM 1675 O O . LYS A 1 211 ? 20.661 2.890 15.395 1.00 72.03 207 LYS A O 1
ATOM 1681 N N . SER A 1 212 ? 18.823 3.609 14.302 1.00 71.20 208 SER A N 1
ATOM 1682 C CA . SER A 1 212 ? 17.899 2.807 15.095 1.00 71.58 208 SER A CA 1
ATOM 1683 C C . SER A 1 212 ? 18.204 1.315 15.031 1.00 67.28 208 SER A C 1
ATOM 1684 O O . SER A 1 212 ? 17.694 0.557 15.864 1.00 68.37 208 SER A O 1
ATOM 1687 N N . ILE A 1 213 ? 19.026 0.876 14.073 1.00 60.42 209 ILE A N 1
ATOM 1688 C CA . ILE A 1 213 ? 19.417 -0.531 14.025 1.00 59.78 209 ILE A CA 1
ATOM 1689 C C . ILE A 1 213 ? 20.239 -0.908 15.251 1.00 59.47 209 ILE A C 1
ATOM 1690 O O . ILE A 1 213 ? 20.214 -2.065 15.691 1.00 60.63 209 ILE A O 1
ATOM 1695 N N . ASP A 1 214 ? 20.974 0.050 15.824 1.00 57.14 210 ASP A N 1
ATOM 1696 C CA . ASP A 1 214 ? 21.756 -0.234 17.024 1.00 58.44 210 ASP A CA 1
ATOM 1697 C C . ASP A 1 214 ? 20.850 -0.421 18.232 1.00 61.47 210 ASP A C 1
ATOM 1698 O O . ASP A 1 214 ? 21.077 -1.314 19.057 1.00 61.64 210 ASP A O 1
ATOM 1703 N N . ILE A 1 215 ? 19.815 0.415 18.343 1.00 62.72 211 ILE A N 1
ATOM 1704 C CA . ILE A 1 215 ? 18.846 0.281 19.425 1.00 64.86 211 ILE A CA 1
ATOM 1705 C C . ILE A 1 215 ? 18.198 -1.098 19.389 1.00 67.96 211 ILE A C 1
ATOM 1706 O O . ILE A 1 215 ? 18.030 -1.747 20.429 1.00 69.41 211 ILE A O 1
ATOM 1711 N N . TRP A 1 216 ? 17.856 -1.579 18.189 1.00 71.25 212 TRP A N 1
ATOM 1712 C CA . TRP A 1 216 ? 17.300 -2.922 18.052 1.00 72.45 212 TRP A CA 1
ATOM 1713 C C . TRP A 1 216 ? 18.260 -3.976 18.584 1.00 73.25 212 TRP A C 1
ATOM 1714 O O . TRP A 1 216 ? 17.848 -4.888 19.309 1.00 74.83 212 TRP A O 1
ATOM 1725 N N . SER A 1 217 ? 19.546 -3.866 18.231 1.00 73.18 213 SER A N 1
ATOM 1726 C CA . SER A 1 217 ? 20.535 -4.835 18.693 1.00 69.59 213 SER A CA 1
ATOM 1727 C C . SER A 1 217 ? 20.608 -4.855 20.210 1.00 69.45 213 SER A C 1
ATOM 1728 O O . SER A 1 217 ? 20.663 -5.928 20.822 1.00 71.85 213 SER A O 1
ATOM 1731 N N . VAL A 1 218 ? 20.594 -3.675 20.832 1.00 69.95 214 VAL A N 1
ATOM 1732 C CA . VAL A 1 218 ? 20.620 -3.586 22.289 1.00 68.60 214 VAL A CA 1
ATOM 1733 C C . VAL A 1 218 ? 19.468 -4.375 22.896 1.00 70.11 214 VAL A C 1
ATOM 1734 O O . VAL A 1 218 ? 19.656 -5.133 23.856 1.00 68.17 214 VAL A O 1
ATOM 1738 N N . GLY A 1 219 ? 18.263 -4.220 22.338 1.00 71.89 215 GLY A N 1
ATOM 1739 C CA . GLY A 1 219 ? 17.116 -4.946 22.855 1.00 74.98 215 GLY A CA 1
ATOM 1740 C C . GLY A 1 219 ? 17.283 -6.447 22.749 1.00 76.67 215 GLY A C 1
ATOM 1741 O O . GLY A 1 219 ? 16.909 -7.185 23.662 1.00 77.71 215 GLY A O 1
ATOM 1742 N N . CYS A 1 220 ? 17.850 -6.919 21.633 1.00 75.11 216 CYS A N 1
ATOM 1743 C CA . CYS A 1 220 ? 18.146 -8.342 21.492 1.00 78.11 216 CYS A CA 1
ATOM 1744 C C . CYS A 1 220 ? 19.128 -8.796 22.562 1.00 84.51 216 CYS A C 1
ATOM 1745 O O . CYS A 1 220 ? 18.932 -9.841 23.196 1.00 93.28 216 CYS A O 1
ATOM 1748 N N . ILE A 1 221 ? 20.184 -8.009 22.786 1.00 79.34 217 ILE A N 1
ATOM 1749 C CA . ILE A 1 221 ? 21.140 -8.308 23.849 1.00 77.22 217 ILE A CA 1
ATOM 1750 C C . ILE A 1 221 ? 20.443 -8.315 25.203 1.00 78.22 217 ILE A C 1
ATOM 1751 O O . ILE A 1 221 ? 20.630 -9.238 26.008 1.00 80.04 217 ILE A O 1
ATOM 1756 N N . LEU A 1 222 ? 19.620 -7.295 25.470 1.00 77.79 218 LEU A N 1
ATOM 1757 C CA . LEU A 1 222 ? 18.857 -7.259 26.714 1.00 80.28 218 LEU A CA 1
ATOM 1758 C C . LEU A 1 222 ? 17.985 -8.496 26.855 1.00 81.65 218 LEU A C 1
ATOM 1759 O O . LEU A 1 222 ? 17.980 -9.138 27.911 1.00 82.60 218 LEU A O 1
ATOM 1764 N N . ALA A 1 223 ? 17.253 -8.857 25.798 1.00 82.32 219 ALA A N 1
ATOM 1765 C CA . ALA A 1 223 ? 16.454 -10.076 25.840 1.00 86.52 219 ALA A CA 1
ATOM 1766 C C . ALA A 1 223 ? 17.329 -11.293 26.108 1.00 87.77 219 ALA A C 1
ATOM 1767 O O . ALA A 1 223 ? 16.963 -12.164 26.906 1.00 89.15 219 ALA A O 1
ATOM 1769 N N . GLU A 1 224 ? 18.499 -11.356 25.465 1.00 85.81 220 GLU A N 1
ATOM 1770 C CA . GLU A 1 224 ? 19.395 -12.491 25.662 1.00 82.39 220 GLU A CA 1
ATOM 1771 C C . GLU A 1 224 ? 19.876 -12.566 27.104 1.00 79.57 220 GLU A C 1
ATOM 1772 O O . GLU A 1 224 ? 19.960 -13.656 27.680 1.00 79.04 220 GLU A O 1
ATOM 1778 N N . MET A 1 225 ? 20.181 -11.414 27.709 1.00 78.41 221 MET A N 1
ATOM 1779 C CA . MET A 1 225 ? 20.557 -11.403 29.118 1.00 80.57 221 MET A CA 1
ATOM 1780 C C . MET A 1 225 ? 19.432 -11.944 29.993 1.00 86.43 221 MET A C 1
ATOM 1781 O O . MET A 1 225 ? 19.688 -12.647 30.978 1.00 90.69 221 MET A O 1
ATOM 1786 N N . LEU A 1 226 ? 18.180 -11.651 29.632 1.00 85.29 222 LEU A N 1
ATOM 1787 C CA . LEU A 1 226 ? 17.066 -11.964 30.520 1.00 85.90 222 LEU A CA 1
ATOM 1788 C C . LEU A 1 226 ? 16.771 -13.458 30.555 1.00 91.06 222 LEU A C 1
ATOM 1789 O O . LEU A 1 226 ? 16.316 -13.976 31.580 1.00 97.44 222 LEU A O 1
ATOM 1794 N N . SER A 1 227 ? 17.019 -14.171 29.453 1.00 89.36 223 SER A N 1
ATOM 1795 C CA . SER A 1 227 ? 16.683 -15.588 29.368 1.00 93.61 223 SER A CA 1
ATOM 1796 C C . SER A 1 227 ? 17.887 -16.477 29.088 1.00 90.54 223 SER A C 1
ATOM 1797 O O . SER A 1 227 ? 17.717 -17.695 28.958 1.00 92.43 223 SER A O 1
ATOM 1800 N N . ASN A 1 228 ? 19.093 -15.911 29.013 1.00 87.87 224 ASN A N 1
ATOM 1801 C CA . ASN A 1 228 ? 20.287 -16.659 28.609 1.00 87.51 224 ASN A CA 1
ATOM 1802 C C . ASN A 1 228 ? 20.020 -17.443 27.329 1.00 88.90 224 ASN A C 1
ATOM 1803 O O . ASN A 1 228 ? 20.379 -18.617 27.206 1.00 89.76 224 ASN A O 1
ATOM 1808 N N . ARG A 1 229 ? 19.350 -16.790 26.378 1.00 89.76 225 ARG A N 1
ATOM 1809 C CA . ARG A 1 229 ? 18.945 -17.420 25.130 1.00 92.10 225 ARG A CA 1
ATOM 1810 C C . ARG A 1 229 ? 18.645 -16.328 24.116 1.00 93.00 225 ARG A C 1
ATOM 1811 O O . ARG A 1 229 ? 18.143 -15.262 24.493 1.00 94.95 225 ARG A O 1
ATOM 1813 N N . PRO A 1 230 ? 18.928 -16.558 22.834 1.00 89.53 226 PRO A N 1
ATOM 1814 C CA . PRO A 1 230 ? 18.672 -15.519 21.830 1.00 83.07 226 PRO A CA 1
ATOM 1815 C C . PRO A 1 230 ? 17.182 -15.355 21.577 1.00 80.34 226 PRO A C 1
ATOM 1816 O O . PRO A 1 230 ? 16.419 -16.324 21.596 1.00 81.68 226 PRO A O 1
ATOM 1820 N N . ILE A 1 231 ? 16.773 -14.112 21.322 1.00 77.92 227 ILE A N 1
ATOM 1821 C CA . ILE A 1 231 ? 15.351 -13.817 21.189 1.00 81.34 227 ILE A CA 1
ATOM 1822 C C . ILE A 1 231 ? 14.837 -14.182 19.796 1.00 87.33 227 ILE A C 1
ATOM 1823 O O . ILE A 1 231 ? 13.725 -14.704 19.656 1.00 93.24 227 ILE A O 1
ATOM 1828 N N . PHE A 1 232 ? 15.632 -13.940 18.751 1.00 87.42 228 PHE A N 1
ATOM 1829 C CA . PHE A 1 232 ? 15.239 -14.205 17.364 1.00 89.31 228 PHE A CA 1
ATOM 1830 C C . PHE A 1 232 ? 16.288 -15.078 16.680 1.00 87.56 228 PHE A C 1
ATOM 1831 O O . PHE A 1 232 ? 17.064 -14.592 15.849 1.00 85.70 228 PHE A O 1
ATOM 1839 N N . PRO A 1 233 ? 16.329 -16.379 16.984 1.00 87.11 229 PRO A N 1
ATOM 1840 C CA . PRO A 1 233 ? 17.356 -17.233 16.333 1.00 86.67 229 PRO A CA 1
ATOM 1841 C C . PRO A 1 233 ? 16.986 -17.666 14.914 1.00 88.85 229 PRO A C 1
ATOM 1842 O O . PRO A 1 233 ? 16.594 -18.799 14.643 1.00 90.33 229 PRO A O 1
ATOM 1846 N N . GLY A 1 234 ? 17.129 -16.742 13.965 1.00 87.99 230 GLY A N 1
ATOM 1847 C CA . GLY A 1 234 ? 16.728 -17.017 12.592 1.00 90.75 230 GLY A CA 1
ATOM 1848 C C . GLY A 1 234 ? 17.758 -17.851 11.848 1.00 91.07 230 GLY A C 1
ATOM 1849 O O . GLY A 1 234 ? 18.964 -17.593 11.929 1.00 88.39 230 GLY A O 1
ATOM 1850 N N . LYS A 1 235 ? 17.278 -18.858 11.113 1.00 95.48 231 LYS A N 1
ATOM 1851 C CA . LYS A 1 235 ? 18.165 -19.671 10.286 1.00 97.57 231 LYS A CA 1
ATOM 1852 C C . LYS A 1 235 ? 18.628 -18.895 9.059 1.00 100.33 231 LYS A C 1
ATOM 1853 O O . LYS A 1 235 ? 19.818 -18.891 8.725 1.00 99.20 231 LYS A O 1
ATOM 1859 N N . HIS A 1 236 ? 17.694 -18.246 8.368 1.00 104.23 232 HIS A N 1
ATOM 1860 C CA . HIS A 1 236 ? 17.992 -17.371 7.245 1.00 105.73 232 HIS A CA 1
ATOM 1861 C C . HIS A 1 236 ? 17.121 -16.130 7.381 1.00 107.37 232 HIS A C 1
ATOM 1862 O O . HIS A 1 236 ? 16.365 -15.988 8.347 1.00 107.94 232 HIS A O 1
ATOM 1869 N N . TYR A 1 237 ? 17.220 -15.222 6.406 1.00 107.15 233 TYR A N 1
ATOM 1870 C CA . TYR A 1 237 ? 16.513 -13.950 6.526 1.00 103.20 233 TYR A CA 1
ATOM 1871 C C . TYR A 1 237 ? 15.001 -14.147 6.527 1.00 105.50 233 TYR A C 1
ATOM 1872 O O . TYR A 1 237 ? 14.281 -13.456 7.257 1.00 110.45 233 TYR A O 1
ATOM 1881 N N . LEU A 1 238 ? 14.502 -15.091 5.725 1.00 102.62 234 LEU A N 1
ATOM 1882 C CA . LEU A 1 238 ? 13.077 -15.408 5.758 1.00 101.75 234 LEU A CA 1
ATOM 1883 C C . LEU A 1 238 ? 12.669 -15.928 7.130 1.00 103.36 234 LEU A C 1
ATOM 1884 O O . LEU A 1 238 ? 11.720 -15.425 7.743 1.00 102.10 234 LEU A O 1
ATOM 1889 N N . ASP A 1 239 ? 13.384 -16.940 7.629 1.00 105.14 235 ASP A N 1
ATOM 1890 C CA . ASP A 1 239 ? 13.112 -17.456 8.966 1.00 105.59 235 ASP A CA 1
ATOM 1891 C C . ASP A 1 239 ? 13.325 -16.380 10.022 1.00 101.05 235 ASP A C 1
ATOM 1892 O O . ASP A 1 239 ? 12.560 -16.289 10.990 1.00 101.34 235 ASP A O 1
ATOM 1897 N N . GLN A 1 240 ? 14.363 -15.555 9.853 1.00 98.33 236 GLN A N 1
ATOM 1898 C CA . GLN A 1 240 ? 14.594 -14.447 10.775 1.00 95.75 236 GLN A CA 1
ATOM 1899 C C . GLN A 1 240 ? 13.390 -13.514 10.815 1.00 94.74 236 GLN A C 1
ATOM 1900 O O . GLN A 1 240 ? 12.913 -13.144 11.894 1.00 92.53 236 GLN A O 1
ATOM 1906 N N . LEU A 1 241 ? 12.884 -13.127 9.641 1.00 96.16 237 LEU A N 1
ATOM 1907 C CA . LEU A 1 241 ? 11.690 -12.289 9.591 1.00 97.59 237 LEU A CA 1
ATOM 1908 C C . LEU A 1 241 ? 10.504 -12.979 10.249 1.00 100.20 237 LEU A C 1
ATOM 1909 O O . LEU A 1 241 ? 9.734 -12.344 10.980 1.00 99.49 237 LEU A O 1
ATOM 1914 N N . ASN A 1 242 ? 10.340 -14.282 10.004 1.00 101.21 238 ASN A N 1
ATOM 1915 C CA . ASN A 1 242 ? 9.287 -15.030 10.683 1.00 102.68 238 ASN A CA 1
ATOM 1916 C C . ASN A 1 242 ? 9.498 -15.020 12.191 1.00 101.03 238 ASN A C 1
ATOM 1917 O O . ASN A 1 242 ? 8.540 -14.864 12.958 1.00 101.91 238 ASN A O 1
ATOM 1922 N N . HIS A 1 243 ? 10.748 -15.173 12.635 1.00 98.51 239 HIS A N 1
ATOM 1923 C CA . HIS A 1 243 ? 11.045 -15.135 14.065 1.00 99.73 239 HIS A CA 1
ATOM 1924 C C . HIS A 1 243 ? 10.690 -13.781 14.666 1.00 96.97 239 HIS A C 1
ATOM 1925 O O . HIS A 1 243 ? 10.088 -13.706 15.743 1.00 97.22 239 HIS A O 1
ATOM 1932 N N . ILE A 1 244 ? 11.064 -12.696 13.983 1.00 93.60 240 ILE A N 1
ATOM 1933 C CA . ILE A 1 244 ? 10.757 -11.355 14.477 1.00 90.06 240 ILE A CA 1
ATOM 1934 C C . ILE A 1 244 ? 9.250 -11.169 14.603 1.00 92.82 240 ILE A C 1
ATOM 1935 O O . ILE A 1 244 ? 8.747 -10.698 15.630 1.00 91.95 240 ILE A O 1
ATOM 1940 N N . LEU A 1 245 ? 8.507 -11.551 13.562 1.00 94.87 241 LEU A N 1
ATOM 1941 C CA . LEU A 1 245 ? 7.057 -11.396 13.578 1.00 97.55 241 LEU A CA 1
ATOM 1942 C C . LEU A 1 245 ? 6.374 -12.401 14.496 1.00 99.25 241 LEU A C 1
ATOM 1943 O O . LEU A 1 245 ? 5.199 -12.216 14.828 1.00 98.02 241 LEU A O 1
ATOM 1948 N N . GLY A 1 246 ? 7.075 -13.460 14.905 1.00 100.73 242 GLY A N 1
ATOM 1949 C CA . GLY A 1 246 ? 6.482 -14.410 15.830 1.00 102.39 242 GLY A CA 1
ATOM 1950 C C . GLY A 1 246 ? 6.199 -13.808 17.191 1.00 100.13 242 GLY A C 1
ATOM 1951 O O . GLY A 1 246 ? 5.209 -14.160 17.837 1.00 99.77 242 GLY A O 1
ATOM 1952 N N . ILE A 1 247 ? 7.049 -12.890 17.638 1.00 98.40 243 ILE A N 1
ATOM 1953 C CA . ILE A 1 247 ? 6.908 -12.248 18.941 1.00 96.00 243 ILE A CA 1
ATOM 1954 C C . ILE A 1 247 ? 6.193 -10.907 18.832 1.00 97.24 243 ILE A C 1
ATOM 1955 O O . ILE A 1 247 ? 5.247 -10.638 19.573 1.00 97.24 243 ILE A O 1
ATOM 1960 N N . LEU A 1 248 ? 6.634 -10.048 17.909 1.00 98.06 244 LEU A N 1
ATOM 1961 C CA . LEU A 1 248 ? 6.001 -8.745 17.745 1.00 98.00 244 LEU A CA 1
ATOM 1962 C C . LEU A 1 248 ? 4.615 -8.844 17.124 1.00 105.71 244 LEU A C 1
ATOM 1963 O O . LEU A 1 248 ? 3.834 -7.892 17.228 1.00 106.74 244 LEU A O 1
ATOM 1968 N N . GLY A 1 249 ? 4.296 -9.963 16.479 1.00 108.69 245 GLY A N 1
ATOM 1969 C CA . GLY A 1 249 ? 3.019 -10.113 15.817 1.00 110.23 245 GLY A CA 1
ATOM 1970 C C . GLY A 1 249 ? 3.019 -9.498 14.433 1.00 107.49 245 GLY A C 1
ATOM 1971 O O . GLY A 1 249 ? 4.006 -8.932 13.960 1.00 104.85 245 GLY A O 1
ATOM 1972 N N . SER A 1 250 ? 1.872 -9.620 13.772 1.00 109.07 246 SER A N 1
ATOM 1973 C CA . SER A 1 250 ? 1.727 -9.071 12.434 1.00 109.67 246 SER A CA 1
ATOM 1974 C C . SER A 1 250 ? 1.862 -7.551 12.482 1.00 106.39 246 SER A C 1
ATOM 1975 O O . SER A 1 250 ? 1.353 -6.912 13.410 1.00 108.22 246 SER A O 1
ATOM 1978 N N . PRO A 1 251 ? 2.542 -6.943 11.511 1.00 102.59 247 PRO A N 1
ATOM 1979 C CA . PRO A 1 251 ? 2.779 -5.497 11.571 1.00 102.12 247 PRO A CA 1
ATOM 1980 C C . PRO A 1 251 ? 1.487 -4.699 11.492 1.00 110.02 247 PRO A C 1
ATOM 1981 O O . PRO A 1 251 ? 0.510 -5.109 10.862 1.00 110.94 247 PRO A O 1
ATOM 1985 N N . SER A 1 252 ? 1.496 -3.544 12.150 1.00 113.85 248 SER A N 1
ATOM 1986 C CA . SER A 1 252 ? 0.397 -2.602 12.033 1.00 121.52 248 SER A CA 1
ATOM 1987 C C . SER A 1 252 ? 0.416 -1.947 10.654 1.00 120.22 248 SER A C 1
ATOM 1988 O O . SER A 1 252 ? 1.426 -1.961 9.946 1.00 119.54 248 SER A O 1
ATOM 1991 N N . GLN A 1 253 ? -0.727 -1.375 10.266 1.00 121.35 249 GLN A N 1
ATOM 1992 C CA . GLN A 1 253 ? -0.782 -0.671 8.989 1.00 122.80 249 GLN A CA 1
ATOM 1993 C C . GLN A 1 253 ? 0.161 0.524 8.990 1.00 119.89 249 GLN A C 1
ATOM 1994 O O . GLN A 1 253 ? 0.862 0.772 8.001 1.00 116.15 249 GLN A O 1
ATOM 2000 N N . GLU A 1 254 ? 0.195 1.272 10.096 1.00 122.56 250 GLU A N 1
ATOM 2001 C CA . GLU A 1 254 ? 1.193 2.324 10.256 1.00 119.58 250 GLU A CA 1
ATOM 2002 C C . GLU A 1 254 ? 2.601 1.755 10.143 1.00 115.62 250 GLU A C 1
ATOM 2003 O O . GLU A 1 254 ? 3.468 2.337 9.480 1.00 114.50 250 GLU A O 1
ATOM 2006 N N . ASP A 1 255 ? 2.844 0.610 10.786 1.00 112.33 251 ASP A N 1
ATOM 2007 C CA . ASP A 1 255 ? 4.124 -0.073 10.632 1.00 106.59 251 ASP A CA 1
ATOM 2008 C C . ASP A 1 255 ? 4.398 -0.406 9.171 1.00 102.56 251 ASP A C 1
ATOM 2009 O O . ASP A 1 255 ? 5.530 -0.268 8.698 1.00 98.96 251 ASP A O 1
ATOM 2014 N N . LEU A 1 256 ? 3.375 -0.848 8.436 1.00 104.37 252 LEU A N 1
ATOM 2015 C CA . LEU A 1 256 ? 3.592 -1.196 7.036 1.00 105.82 252 LEU A CA 1
ATOM 2016 C C . LEU A 1 256 ? 3.932 0.024 6.195 1.00 102.50 252 LEU A C 1
ATOM 2017 O O . LEU A 1 256 ? 4.622 -0.104 5.177 1.00 100.67 252 LEU A O 1
ATOM 2022 N N . ASN A 1 257 ? 3.477 1.209 6.611 1.00 102.43 253 ASN A N 1
ATOM 2023 C CA . ASN A 1 257 ? 3.678 2.393 5.786 1.00 107.48 253 ASN A CA 1
ATOM 2024 C C . ASN A 1 257 ? 5.114 2.907 5.873 1.00 109.81 253 ASN A C 1
ATOM 2025 O O . ASN A 1 257 ? 5.508 3.754 5.067 1.00 112.58 253 ASN A O 1
ATOM 2030 N N A CYS A 1 258 ? 5.889 2.462 6.862 0.52 106.23 254 CYS A N 1
ATOM 2031 N N B CYS A 1 258 ? 5.878 2.459 6.880 0.48 106.24 254 CYS A N 1
ATOM 2032 C CA A CYS A 1 258 ? 7.262 2.948 6.948 0.52 107.03 254 CYS A CA 1
ATOM 2033 C CA B CYS A 1 258 ? 7.271 2.879 7.021 0.48 106.94 254 CYS A CA 1
ATOM 2034 C C A CYS A 1 258 ? 8.195 2.174 6.022 0.52 103.50 254 CYS A C 1
ATOM 2035 C C B CYS A 1 258 ? 8.161 2.199 5.987 0.48 103.63 254 CYS A C 1
ATOM 2036 O O A CYS A 1 258 ? 9.325 2.618 5.780 0.52 104.21 254 CYS A O 1
ATOM 2037 O O B CYS A 1 258 ? 9.236 2.708 5.655 0.48 104.89 254 CYS A O 1
ATOM 2042 N N . ILE A 1 259 ? 7.740 1.038 5.483 1.00 107.03 255 ILE A N 1
ATOM 2043 C CA . ILE A 1 259 ? 8.524 0.321 4.488 1.00 103.45 255 ILE A CA 1
ATOM 2044 C C . ILE A 1 259 ? 8.449 1.062 3.164 1.00 103.94 255 ILE A C 1
ATOM 2045 O O . ILE A 1 259 ? 7.360 1.342 2.648 1.00 102.12 255 ILE A O 1
ATOM 2050 N N . ILE A 1 260 ? 9.615 1.387 2.605 1.00 106.49 256 ILE A N 1
ATOM 2051 C CA . ILE A 1 260 ? 9.683 2.029 1.297 1.00 112.52 256 ILE A CA 1
ATOM 2052 C C . ILE A 1 260 ? 9.948 1.015 0.183 1.00 113.33 256 ILE A C 1
ATOM 2053 O O . ILE A 1 260 ? 9.745 1.334 -1.000 1.00 113.95 256 ILE A O 1
ATOM 2058 N N . ASN A 1 261 ? 10.318 -0.217 0.520 1.00 114.89 257 ASN A N 1
ATOM 2059 C CA . ASN A 1 261 ? 10.473 -1.261 -0.493 1.00 116.81 257 ASN A CA 1
ATOM 2060 C C . ASN A 1 261 ? 9.105 -1.884 -0.750 1.00 114.52 257 ASN A C 1
ATOM 2061 O O . ASN A 1 261 ? 8.646 -2.734 0.017 1.00 115.38 257 ASN A O 1
ATOM 2066 N N . LEU A 1 262 ? 8.464 -1.468 -1.851 1.00 111.53 258 LEU A N 1
ATOM 2067 C CA . LEU A 1 262 ? 7.107 -1.912 -2.154 1.00 110.66 258 LEU A CA 1
ATOM 2068 C C . LEU A 1 262 ? 7.044 -3.421 -2.319 1.00 108.81 258 LEU A C 1
ATOM 2069 O O . LEU A 1 262 ? 6.118 -4.064 -1.814 1.00 108.45 258 LEU A O 1
ATOM 2074 N N . LYS A 1 263 ? 8.023 -4.004 -3.020 1.00 106.10 259 LYS A N 1
ATOM 2075 C CA . LYS A 1 263 ? 8.096 -5.457 -3.122 1.00 109.72 259 LYS A CA 1
ATOM 2076 C C . LYS A 1 263 ? 8.148 -6.097 -1.741 1.00 107.78 259 LYS A C 1
ATOM 2077 O O . LYS A 1 263 ? 7.445 -7.080 -1.481 1.00 108.79 259 LYS A O 1
ATOM 2079 N N . ALA A 1 264 ? 8.962 -5.541 -0.839 1.00 107.15 260 ALA A N 1
ATOM 2080 C CA . ALA A 1 264 ? 9.029 -6.057 0.526 1.00 108.31 260 ALA A CA 1
ATOM 2081 C C . ALA A 1 264 ? 7.701 -5.883 1.248 1.00 110.76 260 ALA A C 1
ATOM 2082 O O . ALA A 1 264 ? 7.232 -6.803 1.931 1.00 105.31 260 ALA A O 1
ATOM 2084 N N . ARG A 1 265 ? 7.078 -4.707 1.110 1.00 117.17 261 ARG A N 1
ATOM 2085 C CA . ARG A 1 265 ? 5.801 -4.463 1.775 1.00 115.99 261 ARG A CA 1
ATOM 2086 C C . ARG A 1 265 ? 4.762 -5.489 1.350 1.00 114.51 261 ARG A C 1
ATOM 2087 O O . ARG A 1 265 ? 4.040 -6.038 2.192 1.00 115.71 261 ARG A O 1
ATOM 2095 N N . ASN A 1 266 ? 4.704 -5.790 0.051 1.00 111.40 262 ASN A N 1
ATOM 2096 C CA . A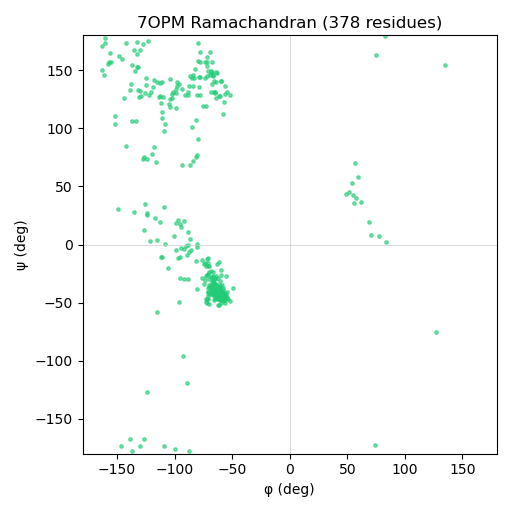SN A 1 266 ? 3.729 -6.757 -0.438 1.00 117.04 262 ASN A CA 1
ATOM 2097 C C . ASN A 1 266 ? 4.025 -8.151 0.100 1.00 114.99 262 ASN A C 1
ATOM 2098 O O . ASN A 1 266 ? 3.099 -8.923 0.376 1.00 117.30 262 ASN A O 1
ATOM 2103 N N . TYR A 1 267 ? 5.309 -8.493 0.265 1.00 111.66 263 TYR A N 1
ATOM 2104 C CA . TYR A 1 267 ? 5.647 -9.752 0.925 1.00 113.62 263 TYR A CA 1
AT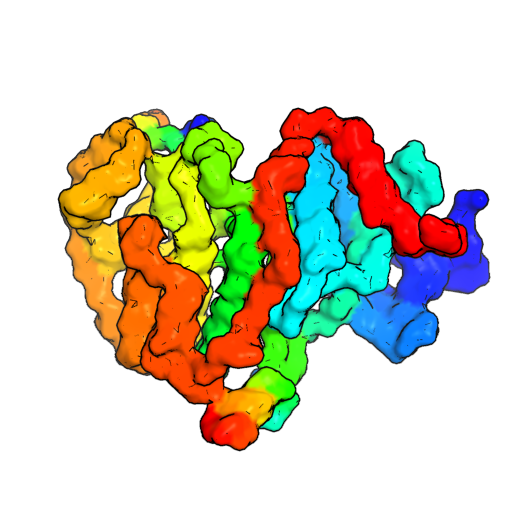OM 2105 C C . TYR A 1 267 ? 5.040 -9.809 2.318 1.00 114.94 263 TYR A C 1
ATOM 2106 O O . TYR A 1 267 ? 4.438 -10.817 2.705 1.00 117.23 263 TYR A O 1
ATOM 2115 N N . LEU A 1 268 ? 5.196 -8.729 3.088 1.00 114.19 264 LEU A N 1
ATOM 2116 C CA . LEU A 1 268 ? 4.631 -8.689 4.432 1.00 115.29 264 LEU A CA 1
ATOM 2117 C C . LEU A 1 268 ? 3.118 -8.836 4.390 1.00 115.77 264 LEU A C 1
ATOM 2118 O O . LEU A 1 268 ? 2.537 -9.580 5.188 1.00 115.99 264 LEU A O 1
ATOM 2120 N N . LEU A 1 269 ? 2.467 -8.145 3.453 1.00 117.83 265 LEU A N 1
ATOM 2121 C CA . LEU A 1 269 ? 1.022 -8.271 3.299 1.00 118.21 265 LEU A CA 1
ATOM 2122 C C . LEU A 1 269 ? 0.626 -9.699 2.952 1.00 120.81 265 LEU A C 1
ATOM 2123 O O . LEU A 1 269 ? -0.405 -10.199 3.419 1.00 126.23 265 LEU A O 1
ATOM 2128 N N . SER A 1 270 ? 1.445 -10.379 2.149 1.00 119.01 266 SER A N 1
ATOM 2129 C CA . SER A 1 270 ? 1.171 -11.759 1.771 1.00 125.27 266 SER A CA 1
ATOM 2130 C C . SER A 1 270 ? 1.349 -12.741 2.921 1.00 124.39 266 SER A C 1
ATOM 2131 O O . SER A 1 270 ? 0.943 -13.900 2.786 1.00 126.59 266 SER A O 1
ATOM 2134 N N . LEU A 1 271 ? 1.937 -12.317 4.038 1.00 121.56 267 LEU A N 1
ATOM 2135 C CA . LEU A 1 271 ? 2.226 -13.238 5.125 1.00 119.00 267 LEU A CA 1
ATOM 2136 C C . LEU A 1 271 ? 0.975 -13.521 5.955 1.00 122.41 267 LEU A C 1
ATOM 2137 O O . LEU A 1 271 ? 0.138 -12.636 6.155 1.00 119.54 267 LEU A O 1
ATOM 2139 N N . PRO A 1 272 ? 0.831 -14.750 6.450 1.00 128.61 268 PRO A N 1
ATOM 2140 C CA . PRO A 1 272 ? -0.316 -15.072 7.306 1.00 133.53 268 PRO A CA 1
ATOM 2141 C C . PRO A 1 272 ? -0.278 -14.264 8.590 1.00 132.35 268 PRO A C 1
ATOM 2142 O O . PRO A 1 272 ? 0.790 -13.946 9.119 1.00 129.79 268 PRO A O 1
ATOM 2146 N N . HIS A 1 273 ? -1.465 -13.932 9.094 1.00 135.64 269 HIS A N 1
ATOM 2147 C CA . HIS A 1 273 ? -1.540 -13.138 10.312 1.00 133.30 269 HIS A CA 1
ATOM 2148 C C . HIS A 1 273 ? -0.972 -13.921 11.487 1.00 132.06 269 HIS A C 1
ATOM 2149 O O . HIS A 1 273 ? -1.307 -15.091 11.696 1.00 134.82 269 HIS A O 1
ATOM 2156 N N . LYS A 1 274 ? -0.089 -13.271 12.237 1.00 127.51 270 LYS A N 1
ATOM 2157 C CA . LYS A 1 274 ? 0.527 -13.829 13.430 1.00 126.18 270 LYS A CA 1
ATOM 2158 C C . LYS A 1 274 ? 0.270 -12.865 14.576 1.00 122.80 270 LYS A C 1
ATOM 2159 O O . LYS A 1 274 ? 0.378 -11.648 14.401 1.00 121.46 270 LYS A O 1
ATOM 2165 N N . ASN A 1 275 ? -0.087 -13.395 15.741 1.00 121.89 271 ASN A N 1
ATOM 2166 C CA . ASN A 1 275 ? -0.540 -12.552 16.837 1.00 123.54 271 ASN A CA 1
ATOM 2167 C C . ASN A 1 275 ? 0.599 -12.233 17.797 1.00 120.74 271 ASN A C 1
ATOM 2168 O O . ASN A 1 275 ? 1.411 -13.101 18.133 1.00 117.90 271 ASN A O 1
ATOM 2173 N N . LYS A 1 276 ? 0.638 -10.976 18.236 1.00 121.73 272 LYS A N 1
ATOM 2174 C CA . LYS A 1 276 ? 1.686 -10.492 19.125 1.00 121.57 272 LYS A CA 1
ATOM 2175 C C . LYS A 1 276 ? 1.703 -11.280 20.430 1.00 126.25 272 LYS A C 1
ATOM 2176 O O . LYS A 1 276 ? 0.655 -11.631 20.978 1.00 130.39 272 LYS A O 1
ATOM 2182 N N . VAL A 1 277 ? 2.901 -11.558 20.923 1.00 125.32 273 VAL A N 1
ATOM 2183 C CA . VAL A 1 277 ? 3.111 -12.307 22.160 1.00 126.65 273 VAL A CA 1
ATOM 2184 C C . VAL A 1 277 ? 3.502 -11.321 23.254 1.00 126.14 273 VAL A C 1
ATOM 2185 O O . VAL A 1 277 ? 4.462 -10.563 23.072 1.00 121.87 273 VAL A O 1
ATOM 2189 N N . PRO A 1 278 ? 2.799 -11.295 24.384 1.00 130.55 274 PRO A N 1
ATOM 2190 C CA . PRO A 1 278 ? 3.186 -10.390 25.472 1.00 129.70 274 PRO A CA 1
ATOM 2191 C C . PRO A 1 278 ? 4.525 -10.786 26.073 1.00 124.16 274 PRO A C 1
ATOM 2192 O O . PRO A 1 278 ? 4.869 -11.967 26.163 1.00 124.12 274 PRO A O 1
ATOM 2196 N N . TRP A 1 279 ? 5.285 -9.769 26.488 1.00 121.74 275 TRP A N 1
ATOM 2197 C CA . TRP A 1 279 ? 6.623 -10.009 27.018 1.00 113.35 275 TRP A CA 1
ATOM 2198 C C . TRP A 1 279 ? 6.574 -10.761 28.340 1.00 111.94 275 TRP A C 1
ATOM 2199 O O . TRP A 1 279 ? 7.407 -11.641 28.589 1.00 110.13 275 TRP A O 1
ATOM 2210 N N . ASN A 1 280 ? 5.608 -10.426 29.200 1.00 113.59 276 ASN A N 1
ATOM 2211 C CA . ASN A 1 280 ? 5.535 -11.048 30.519 1.00 117.11 276 ASN A CA 1
ATOM 2212 C C . ASN A 1 280 ? 5.343 -12.556 30.414 1.00 121.61 276 ASN A C 1
ATOM 2213 O O . ASN A 1 280 ? 5.947 -13.317 31.176 1.00 120.83 276 ASN A O 1
ATOM 2218 N N . ARG A 1 281 ? 4.505 -13.010 29.479 1.00 125.60 277 ARG A N 1
ATOM 2219 C CA . ARG A 1 281 ? 4.382 -14.448 29.262 1.00 126.37 277 ARG A CA 1
ATOM 2220 C C . ARG A 1 281 ? 5.690 -15.030 28.749 1.00 121.42 277 ARG A C 1
ATOM 2221 O O . ARG A 1 281 ? 6.114 -16.108 29.183 1.00 121.48 277 ARG A O 1
ATOM 2229 N N . LEU A 1 282 ? 6.354 -14.319 27.836 1.00 118.13 278 LEU A N 1
ATOM 2230 C CA . LEU A 1 282 ? 7.629 -14.792 27.310 1.00 116.70 278 LEU A CA 1
ATOM 2231 C C . LEU A 1 282 ? 8.733 -14.696 28.356 1.00 117.34 278 LEU A C 1
ATOM 2232 O O . LEU A 1 282 ? 9.527 -15.630 28.518 1.00 117.97 278 LEU A O 1
ATOM 2237 N N . PHE A 1 283 ? 8.802 -13.569 29.072 1.00 116.89 279 PHE A N 1
ATOM 2238 C CA . PHE A 1 283 ? 9.804 -13.317 30.106 1.00 113.83 279 PHE A CA 1
ATOM 2239 C C . PHE A 1 283 ? 9.080 -13.135 31.436 1.00 114.70 279 PHE A C 1
ATOM 2240 O O . PHE A 1 283 ? 8.811 -11.998 31.854 1.00 113.26 279 PHE A O 1
ATOM 2248 N N . PRO A 1 284 ? 8.757 -14.230 32.136 1.00 117.28 280 PRO A N 1
ATOM 2249 C CA . PRO A 1 284 ? 7.928 -14.118 33.347 1.00 122.49 280 PRO A CA 1
ATOM 2250 C C . PRO A 1 284 ? 8.586 -13.353 34.486 1.00 124.86 280 PRO A C 1
ATOM 2251 O O . PRO A 1 284 ? 7.960 -12.474 35.085 1.00 128.47 280 PRO A O 1
ATOM 2255 N N . ASN A 1 285 ? 9.839 -13.671 34.790 1.00 122.32 281 ASN A N 1
ATOM 2256 C CA . ASN A 1 285 ? 10.514 -13.120 35.958 1.00 118.54 281 ASN A CA 1
ATOM 2257 C C . ASN A 1 285 ? 11.212 -11.796 35.681 1.00 111.99 281 ASN A C 1
ATOM 2258 O O . ASN A 1 285 ? 11.806 -11.223 36.601 1.00 113.86 281 ASN A O 1
ATOM 2263 N N . ALA A 1 286 ? 11.156 -11.296 34.451 1.00 104.90 282 ALA A N 1
ATOM 2264 C CA . ALA A 1 286 ? 11.803 -10.032 34.134 1.00 97.63 282 ALA A CA 1
ATOM 2265 C C . ALA A 1 286 ? 11.111 -8.878 34.847 1.00 96.78 282 ALA A C 1
ATOM 2266 O O . ALA A 1 286 ? 9.881 -8.829 34.937 1.00 104.38 282 ALA A O 1
ATOM 2268 N N . ASP A 1 287 ? 11.917 -7.955 35.371 1.00 89.95 283 ASP A N 1
ATOM 2269 C CA . ASP A 1 287 ? 11.391 -6.704 35.904 1.00 93.36 283 ASP A CA 1
ATOM 2270 C C . ASP A 1 287 ? 10.578 -5.998 34.827 1.00 93.67 283 ASP A C 1
ATOM 2271 O O . ASP A 1 287 ? 11.040 -5.832 33.695 1.00 92.90 283 ASP A O 1
ATOM 2276 N N . SER A 1 288 ? 9.355 -5.591 35.184 1.00 93.56 284 SER A N 1
ATOM 2277 C CA . SER A 1 288 ? 8.481 -4.942 34.211 1.00 90.65 284 SER A CA 1
ATOM 2278 C C . SER A 1 288 ? 9.104 -3.660 33.679 1.00 89.02 284 SER A C 1
ATOM 2279 O O . SER A 1 288 ? 8.972 -3.346 32.489 1.00 90.25 284 SER A O 1
ATOM 2282 N N . LYS A 1 289 ? 9.785 -2.902 34.546 1.00 88.05 285 LYS A N 1
ATOM 2283 C CA . LYS A 1 289 ? 10.480 -1.702 34.094 1.00 87.86 285 LYS A CA 1
ATOM 2284 C C . LYS A 1 289 ? 11.447 -2.025 32.963 1.00 85.71 285 LYS A C 1
ATOM 2285 O O . LYS A 1 289 ? 11.505 -1.305 31.962 1.00 84.95 285 LYS A O 1
ATOM 2291 N N . ALA A 1 290 ? 12.202 -3.118 33.094 1.00 87.21 286 ALA A N 1
ATOM 2292 C CA . ALA A 1 290 ? 13.050 -3.556 31.991 1.00 85.39 286 ALA A CA 1
ATOM 2293 C C . ALA A 1 290 ? 12.215 -3.920 30.771 1.00 84.78 286 ALA A C 1
ATOM 2294 O O . ALA A 1 290 ? 12.546 -3.533 29.644 1.00 83.00 286 ALA A O 1
ATOM 2296 N N . LEU A 1 291 ? 11.118 -4.654 30.980 1.00 86.32 287 LEU A N 1
ATOM 2297 C CA . LEU A 1 291 ? 10.289 -5.093 29.862 1.00 88.51 287 LEU A CA 1
ATOM 2298 C C . LEU A 1 291 ? 9.607 -3.923 29.166 1.00 91.58 287 LEU A C 1
ATOM 2299 O O . LEU A 1 291 ? 9.351 -3.991 27.959 1.00 97.24 287 LEU A O 1
ATOM 2304 N N . ASP A 1 292 ? 9.297 -2.852 29.900 1.00 90.12 288 ASP A N 1
ATOM 2305 C CA . ASP A 1 292 ? 8.783 -1.649 29.254 1.00 89.86 288 ASP A CA 1
ATOM 2306 C C . ASP A 1 292 ? 9.801 -1.090 28.271 1.00 86.82 288 ASP A C 1
ATOM 2307 O O . ASP A 1 292 ? 9.464 -0.757 27.129 1.00 90.50 288 ASP A O 1
ATOM 2312 N N . LEU A 1 293 ? 11.063 -0.993 28.699 1.00 81.65 289 LEU A N 1
ATOM 2313 C CA . LEU A 1 293 ? 12.108 -0.504 27.807 1.00 78.33 289 LEU A CA 1
ATOM 2314 C C . LEU A 1 293 ? 12.416 -1.516 26.712 1.00 79.98 289 LEU A C 1
ATOM 2315 O O . LEU A 1 293 ? 12.589 -1.136 25.548 1.00 75.73 289 LEU A O 1
ATOM 2320 N N . LEU A 1 294 ? 12.493 -2.804 27.065 1.00 81.01 290 LEU A N 1
ATOM 2321 C CA . LEU A 1 294 ? 12.741 -3.844 26.069 1.00 80.05 290 LEU A CA 1
ATOM 2322 C C . LEU A 1 294 ? 11.756 -3.739 24.913 1.00 84.42 290 LEU A C 1
ATOM 2323 O O . LEU A 1 294 ? 12.147 -3.763 23.741 1.00 85.60 290 LEU A O 1
ATOM 2328 N N . ASP A 1 295 ? 10.468 -3.616 25.233 1.00 89.41 291 ASP A N 1
ATOM 2329 C CA . ASP A 1 295 ? 9.457 -3.438 24.197 1.00 94.95 291 ASP A CA 1
ATOM 2330 C C . ASP A 1 295 ? 9.732 -2.192 23.366 1.00 94.81 291 ASP A C 1
ATOM 2331 O O . ASP A 1 295 ? 9.486 -2.178 22.154 1.00 98.03 291 ASP A O 1
ATOM 2336 N N . LYS A 1 296 ? 10.258 -1.140 23.999 1.00 93.02 292 LYS A N 1
ATOM 2337 C CA . LYS A 1 296 ? 10.385 0.150 23.328 1.00 92.52 292 LYS A CA 1
ATOM 2338 C C . LYS A 1 296 ? 11.542 0.173 22.337 1.00 93.37 292 LYS A C 1
ATOM 2339 O O . LYS A 1 296 ? 11.491 0.918 21.351 1.00 98.75 292 LYS A O 1
ATOM 2341 N N . MET A 1 297 ? 12.593 -0.614 22.579 1.00 89.54 293 MET A N 1
ATOM 2342 C CA . MET A 1 297 ? 13.683 -0.725 21.617 1.00 85.98 293 MET A CA 1
ATOM 2343 C C . MET A 1 297 ? 13.464 -1.833 20.596 1.00 88.95 293 MET A C 1
ATOM 2344 O O . MET A 1 297 ? 14.213 -1.913 19.615 1.00 87.60 293 MET A O 1
ATOM 2349 N N . LEU A 1 298 ? 12.454 -2.675 20.791 1.00 91.21 294 LEU A N 1
ATOM 2350 C CA . LEU A 1 298 ? 12.075 -3.668 19.798 1.00 89.52 294 LEU A CA 1
ATOM 2351 C C . LEU A 1 298 ? 10.893 -3.220 18.951 1.00 92.54 294 LEU A C 1
ATOM 2352 O O . LEU A 1 298 ? 10.251 -4.056 18.308 1.00 98.63 294 LEU A O 1
ATOM 2357 N N . THR A 1 299 ? 10.604 -1.920 18.926 1.00 92.02 295 THR A N 1
ATOM 2358 C CA . THR A 1 299 ? 9.509 -1.410 18.113 1.00 98.83 295 THR A CA 1
ATOM 2359 C C . THR A 1 299 ? 9.810 -1.614 16.633 1.00 93.25 295 THR A C 1
ATOM 2360 O O . THR A 1 299 ? 10.898 -1.275 16.158 1.00 87.24 295 THR A O 1
ATOM 2364 N N . PHE A 1 300 ? 8.833 -2.166 15.908 1.00 94.72 296 PHE A N 1
ATOM 2365 C CA . PHE A 1 300 ? 9.007 -2.445 14.485 1.00 96.47 296 PHE A CA 1
ATOM 2366 C C . PHE A 1 300 ? 9.343 -1.179 13.709 1.00 96.73 296 PHE A C 1
ATOM 2367 O O . PHE A 1 300 ? 10.180 -1.207 12.800 1.00 94.32 296 PHE A O 1
ATOM 2375 N N . ASN A 1 301 ? 8.710 -0.061 14.055 1.00 101.20 297 ASN A N 1
ATOM 2376 C CA . ASN A 1 301 ? 8.942 1.194 13.340 1.00 102.33 297 ASN A CA 1
ATOM 2377 C C . ASN A 1 301 ? 10.284 1.788 13.749 1.00 99.80 297 ASN A C 1
ATOM 2378 O O . ASN A 1 301 ? 10.473 2.108 14.928 1.00 97.32 297 ASN A O 1
ATOM 2383 N N . PRO A 1 302 ? 11.222 1.973 12.817 1.00 99.93 298 PRO A N 1
ATOM 2384 C CA . PRO A 1 302 ? 12.515 2.562 13.198 1.00 96.07 298 PRO A CA 1
ATOM 2385 C C . PRO A 1 302 ? 12.415 4.015 13.624 1.00 99.25 298 PRO A C 1
ATOM 2386 O O . PRO A 1 302 ? 13.106 4.421 14.566 1.00 102.58 298 PRO A O 1
ATOM 2390 N N . HIS A 1 303 ? 11.585 4.817 12.950 1.00 101.20 299 HIS A N 1
ATOM 2391 C CA . HIS A 1 303 ? 11.510 6.239 13.281 1.00 107.44 299 HIS A CA 1
ATOM 2392 C C . HIS A 1 303 ? 10.894 6.452 14.656 1.00 109.11 299 HIS A C 1
ATOM 2393 O O . HIS A 1 303 ? 11.271 7.385 15.378 1.00 109.18 299 HIS A O 1
ATOM 2400 N N . LYS A 1 304 ? 9.939 5.606 15.034 1.00 108.23 300 LYS A N 1
ATOM 2401 C CA . LYS A 1 304 ? 9.374 5.649 16.376 1.00 103.33 300 LYS A CA 1
ATOM 2402 C C . LYS A 1 304 ? 10.162 4.819 17.380 1.00 101.89 300 LYS A C 1
ATOM 2403 O O . LYS A 1 304 ? 9.736 4.707 18.534 1.00 104.06 300 LYS A O 1
ATOM 2409 N N . ARG A 1 305 ? 11.294 4.240 16.979 1.00 98.31 301 ARG A N 1
ATOM 2410 C CA . ARG A 1 305 ? 12.088 3.472 17.929 1.00 92.56 301 ARG A CA 1
ATOM 2411 C C . ARG A 1 305 ? 12.720 4.411 18.948 1.00 86.18 301 ARG A C 1
ATOM 2412 O O . ARG A 1 305 ? 13.063 5.556 18.636 1.00 85.12 301 ARG A O 1
ATOM 2420 N N . ILE A 1 306 ? 12.844 3.921 20.185 1.00 83.91 302 ILE A N 1
ATOM 2421 C CA . ILE A 1 306 ? 13.372 4.732 21.275 1.00 81.90 302 ILE A CA 1
ATOM 2422 C C . ILE A 1 306 ? 14.795 5.148 20.935 1.00 80.77 302 ILE A C 1
ATOM 2423 O O . ILE A 1 306 ? 15.629 4.315 20.558 1.00 79.37 302 ILE A O 1
ATOM 2428 N N . GLU A 1 307 ? 15.070 6.448 21.024 1.00 83.56 303 GLU A N 1
ATOM 2429 C CA . GLU A 1 307 ? 16.411 6.944 20.757 1.00 83.82 303 GLU A CA 1
ATOM 2430 C C . GLU A 1 307 ? 17.308 6.671 21.960 1.00 81.35 303 GLU A C 1
ATOM 2431 O O . GLU A 1 307 ? 16.838 6.343 23.052 1.00 84.19 303 GLU A O 1
ATOM 2437 N N . VAL A 1 308 ? 18.621 6.791 21.750 1.00 77.00 304 VAL A N 1
ATOM 2438 C CA . VAL A 1 308 ? 19.557 6.376 22.793 1.00 70.92 304 VAL A CA 1
ATOM 2439 C C . VAL A 1 308 ? 19.447 7.283 24.015 1.00 75.01 304 VAL A C 1
ATOM 2440 O O . VAL A 1 308 ? 19.470 6.802 25.155 1.00 74.76 304 VAL A O 1
ATOM 2444 N N . GLU A 1 309 ? 19.293 8.597 23.805 1.00 78.17 305 GLU A N 1
ATOM 2445 C CA . GLU A 1 309 ? 19.103 9.505 24.933 1.00 81.28 305 GLU A CA 1
ATOM 2446 C C . GLU A 1 309 ? 17.840 9.159 25.701 1.00 82.99 305 GLU A C 1
ATOM 2447 O O . GLU A 1 309 ? 17.844 9.140 26.936 1.00 84.38 305 GLU A O 1
ATOM 2453 N N . GLN A 1 310 ? 16.749 8.877 24.985 1.00 83.87 306 GLN A N 1
ATOM 2454 C CA . GLN A 1 310 ? 15.495 8.553 25.651 1.00 84.12 306 GLN A CA 1
ATOM 2455 C C . GLN A 1 310 ? 15.599 7.261 26.449 1.00 81.74 306 GLN A C 1
ATOM 2456 O O . GLN A 1 310 ? 14.969 7.139 27.506 1.00 88.44 306 GLN A O 1
ATOM 2462 N N . ALA A 1 311 ? 16.387 6.294 25.972 1.00 76.81 307 ALA A N 1
ATOM 2463 C CA . ALA A 1 311 ? 16.520 5.028 26.687 1.00 75.80 307 ALA A CA 1
ATOM 2464 C C . ALA A 1 311 ? 17.215 5.217 28.030 1.00 76.72 307 ALA A C 1
ATOM 2465 O O . ALA A 1 311 ? 16.812 4.617 29.033 1.00 79.96 307 ALA A O 1
ATOM 2467 N N . LEU A 1 312 ? 18.264 6.043 28.066 1.00 74.58 308 LEU A N 1
ATOM 2468 C CA . LEU A 1 312 ? 18.954 6.317 29.322 1.00 78.66 308 LEU A CA 1
ATOM 2469 C C . LEU A 1 312 ? 18.002 6.899 30.360 1.00 83.13 308 LEU A C 1
ATOM 2470 O O . LEU A 1 312 ? 18.097 6.578 31.551 1.00 87.30 308 LEU A O 1
ATOM 2475 N N . ALA A 1 313 ? 17.069 7.746 29.923 1.00 78.95 309 ALA A N 1
ATOM 2476 C CA . ALA A 1 313 ? 16.127 8.410 30.816 1.00 80.84 309 ALA A CA 1
ATOM 2477 C C . ALA A 1 313 ? 14.951 7.528 31.215 1.00 79.75 309 ALA A C 1
ATOM 2478 O O . ALA A 1 313 ? 14.076 7.990 31.956 1.00 80.90 309 ALA A O 1
ATOM 2480 N N . HIS A 1 314 ? 14.908 6.286 30.745 1.00 77.41 310 HIS A N 1
ATOM 2481 C CA . HIS A 1 314 ? 13.838 5.373 31.110 1.00 78.31 310 HIS A CA 1
ATOM 2482 C C . HIS A 1 314 ? 13.944 5.004 32.593 1.00 77.61 310 HIS A C 1
ATOM 2483 O O . HIS A 1 314 ? 15.046 4.954 33.147 1.00 75.65 310 HIS A O 1
ATOM 2490 N N . PRO A 1 315 ? 12.805 4.767 33.264 1.00 81.60 311 PRO A N 1
ATOM 2491 C CA . PRO A 1 315 ? 12.840 4.453 34.707 1.00 82.32 311 PRO A CA 1
ATOM 2492 C C . PRO A 1 315 ? 13.835 3.376 35.110 1.00 81.74 311 PRO A C 1
ATOM 2493 O O . PRO A 1 315 ? 14.456 3.482 36.174 1.00 88.76 311 PRO A O 1
ATOM 2497 N N . TYR A 1 316 ? 14.005 2.343 34.284 1.00 76.92 312 TYR A N 1
ATOM 2498 C CA . TYR A 1 316 ? 14.792 1.176 34.666 1.00 76.81 312 TYR A CA 1
ATOM 2499 C C . TYR A 1 316 ? 16.260 1.506 34.925 1.00 78.50 312 TYR A C 1
ATOM 2500 O O . TYR A 1 316 ? 16.957 0.708 35.560 1.00 71.14 312 TYR A O 1
ATOM 2509 N N . LEU A 1 317 ? 16.741 2.664 34.468 1.00 80.63 313 LEU A N 1
ATOM 2510 C CA . LEU A 1 317 ? 18.127 3.073 34.669 1.00 76.96 313 LEU A CA 1
ATOM 2511 C C . LEU A 1 317 ? 18.235 4.340 35.512 1.00 76.84 313 LEU A C 1
ATOM 2512 O O . LEU A 1 317 ? 19.244 5.048 35.432 1.00 72.42 313 LEU A O 1
ATOM 2517 N N . GLU A 1 318 ? 17.218 4.637 36.325 1.00 81.11 314 GLU A N 1
ATOM 2518 C CA . GLU A 1 318 ? 17.184 5.914 37.031 1.00 87.84 314 GLU A CA 1
ATOM 2519 C C . GLU A 1 318 ? 18.288 6.024 38.077 1.00 85.65 314 GLU A C 1
ATOM 2520 O O . GLU A 1 318 ? 18.736 7.136 38.381 1.00 86.43 314 GLU A O 1
ATOM 2526 N N . GLN A 1 319 ? 18.739 4.899 38.638 1.00 82.23 315 GLN A N 1
ATOM 2527 C CA . GLN A 1 319 ? 19.828 4.961 39.609 1.00 83.31 315 GLN A CA 1
ATOM 2528 C C . GLN A 1 319 ? 21.129 5.405 38.951 1.00 78.48 315 GLN A C 1
ATOM 2529 O O . GLN A 1 319 ? 21.878 6.206 39.524 1.00 75.01 315 GLN A O 1
ATOM 2535 N N . TYR A 1 320 ? 21.407 4.916 37.742 1.00 80.62 316 TYR A N 1
ATOM 2536 C CA . TYR A 1 320 ? 22.629 5.272 37.032 1.00 76.00 316 TYR A CA 1
ATOM 2537 C C . TYR A 1 320 ? 22.450 6.432 36.061 1.00 70.30 316 TYR A C 1
ATOM 2538 O O . TYR A 1 320 ? 23.433 6.857 35.445 1.00 66.27 316 TYR A O 1
ATOM 2547 N N . TYR A 1 321 ? 21.237 6.951 35.898 1.00 69.47 317 TYR A N 1
ATOM 2548 C CA . TYR A 1 321 ? 21.010 8.017 34.930 1.00 71.74 317 TYR A CA 1
ATOM 2549 C C . TYR A 1 321 ? 21.614 9.324 35.434 1.00 74.86 317 TYR A C 1
ATOM 2550 O O . TYR A 1 321 ? 21.230 9.825 36.496 1.00 80.02 317 TYR A O 1
ATOM 2559 N N . ASP A 1 322 ? 22.565 9.870 34.675 1.00 75.16 318 ASP A N 1
ATOM 2560 C CA . ASP A 1 322 ? 23.151 11.178 34.974 1.00 76.77 318 ASP A CA 1
ATOM 2561 C C . ASP A 1 322 ? 23.616 11.799 33.666 1.00 75.49 318 ASP A C 1
ATOM 2562 O O . ASP A 1 322 ? 24.664 11.417 33.122 1.00 73.74 318 ASP A O 1
ATOM 2567 N N . PRO A 1 323 ? 22.877 12.776 33.136 1.00 74.16 319 PRO A N 1
ATOM 2568 C CA . PRO A 1 323 ? 23.279 13.396 31.863 1.00 73.78 319 PRO A CA 1
ATOM 2569 C C . PRO A 1 323 ? 24.625 14.101 31.912 1.00 76.35 319 PRO A C 1
ATOM 2570 O O . PRO A 1 323 ? 25.305 14.181 30.882 1.00 74.11 319 PRO A O 1
ATOM 2574 N N . SER A 1 324 ? 25.033 14.619 33.073 1.00 81.05 320 SER A N 1
ATOM 2575 C CA . SER A 1 324 ? 26.283 15.367 33.157 1.00 85.73 320 SER A CA 1
ATOM 2576 C C . SER A 1 324 ? 27.516 14.481 33.044 1.00 80.45 320 SER A C 1
ATOM 2577 O O . SER A 1 324 ? 28.620 15.009 32.874 1.00 81.60 320 SER A O 1
ATOM 2580 N N . ASP A 1 325 ? 27.362 13.162 33.131 1.00 78.89 321 ASP A N 1
ATOM 2581 C CA . ASP A 1 325 ? 28.478 12.237 32.980 1.00 81.65 321 ASP A CA 1
ATOM 2582 C C . ASP A 1 325 ? 28.207 11.220 31.875 1.00 82.57 321 ASP A C 1
ATOM 2583 O O . ASP A 1 325 ? 28.727 10.103 31.900 1.00 84.78 321 ASP A O 1
ATOM 2588 N N . GLU A 1 326 ? 27.383 11.605 30.898 1.00 78.05 322 GLU A N 1
ATOM 2589 C CA . GLU A 1 326 ? 27.111 10.817 29.698 1.00 74.24 322 GLU A CA 1
ATOM 2590 C C . GLU A 1 326 ? 27.550 11.672 28.515 1.00 69.98 322 GLU A C 1
ATOM 2591 O O . GLU A 1 326 ? 26.717 12.288 27.832 1.00 67.60 322 GLU A O 1
ATOM 2597 N N . PRO A 1 327 ? 28.850 11.736 28.248 1.00 67.01 323 PRO A N 1
ATOM 2598 C CA . PRO A 1 327 ? 29.384 12.768 27.355 1.00 67.98 323 PRO A CA 1
ATOM 2599 C C . PRO A 1 327 ? 29.181 12.437 25.881 1.00 69.92 323 PRO A C 1
ATOM 2600 O O . PRO A 1 327 ? 28.733 11.355 25.499 1.00 68.97 323 PRO A O 1
ATOM 2604 N N . ILE A 1 328 ? 29.535 13.418 25.051 1.00 70.46 324 ILE A N 1
ATOM 2605 C CA . ILE A 1 328 ? 29.457 13.324 23.602 1.00 68.52 324 ILE A CA 1
ATOM 2606 C C . ILE A 1 328 ? 30.795 13.773 23.025 1.00 68.60 324 ILE A C 1
ATOM 2607 O O . ILE A 1 328 ? 31.634 14.348 23.718 1.00 69.55 324 ILE A O 1
ATOM 2612 N N . ALA A 1 329 ? 30.988 13.497 21.738 1.00 69.16 325 ALA A N 1
ATOM 2613 C CA . ALA A 1 329 ? 32.243 13.845 21.084 1.00 68.30 325 ALA A CA 1
ATOM 2614 C C . ALA A 1 329 ? 32.331 15.348 20.850 1.00 73.74 325 ALA A C 1
ATOM 2615 O O . ALA A 1 329 ? 31.333 16.005 20.541 1.00 75.22 325 ALA A O 1
ATOM 2617 N N . GLU A 1 330 ? 33.543 15.892 21.001 1.00 79.02 326 GLU A N 1
ATOM 2618 C CA . GLU A 1 330 ? 33.740 17.326 20.806 1.00 85.34 326 GLU A CA 1
ATOM 2619 C C . GLU A 1 330 ? 33.401 17.741 19.380 1.00 88.08 326 GLU A C 1
ATOM 2620 O O . GLU A 1 330 ? 32.771 18.783 19.161 1.00 91.81 326 GLU A O 1
ATOM 2626 N N . ALA A 1 331 ? 33.797 16.936 18.400 1.00 85.40 327 ALA A N 1
ATOM 2627 C CA . ALA A 1 331 ? 33.572 17.238 16.988 1.00 83.61 327 ALA A CA 1
ATOM 2628 C C . ALA A 1 331 ? 33.022 15.997 16.301 1.00 75.34 327 ALA A C 1
ATOM 2629 O O . ALA A 1 331 ? 33.779 15.029 16.081 1.00 68.53 327 ALA A O 1
ATOM 2631 N N . PRO A 1 332 ? 31.737 15.970 15.958 1.00 77.60 328 PRO A N 1
ATOM 2632 C CA . PRO A 1 332 ? 31.175 14.802 15.271 1.00 76.60 328 PRO A CA 1
ATOM 2633 C C . PRO A 1 332 ? 31.717 14.676 13.854 1.00 76.65 328 PRO A C 1
ATOM 2634 O O . PRO A 1 332 ? 32.311 15.598 13.291 1.00 76.69 328 PRO A O 1
ATOM 2638 N N . PHE A 1 333 ? 31.493 13.499 13.273 1.00 76.15 329 PHE A N 1
ATOM 2639 C CA . PHE A 1 333 ? 32.029 13.189 11.955 1.00 75.04 329 PHE A CA 1
ATOM 2640 C C . PHE A 1 333 ? 31.122 13.722 10.854 1.00 75.31 329 PHE A C 1
ATOM 2641 O O . PHE A 1 333 ? 29.896 13.586 10.916 1.00 73.74 329 PHE A O 1
ATOM 2649 N N . LYS A 1 334 ? 31.738 14.322 9.835 1.00 76.91 330 LYS A N 1
ATOM 2650 C CA . LYS A 1 334 ? 31.027 14.956 8.738 1.00 79.24 330 LYS A CA 1
ATOM 2651 C C . LYS A 1 334 ? 30.970 14.036 7.519 1.00 81.70 330 LYS A C 1
ATOM 2652 O O . LYS A 1 334 ? 31.418 12.887 7.544 1.00 79.55 330 LYS A O 1
ATOM 2658 N N . PHE A 1 335 ? 30.415 14.572 6.427 1.00 87.21 331 PHE A N 1
ATOM 2659 C CA . PHE A 1 335 ? 30.227 13.792 5.207 1.00 86.84 331 PHE A CA 1
ATOM 2660 C C . PHE A 1 335 ? 31.559 13.433 4.560 1.00 87.32 331 PHE A C 1
ATOM 2661 O O . PHE A 1 335 ? 31.691 12.365 3.949 1.00 71.80 331 PHE A O 1
ATOM 2669 N N . ASP A 1 336 ? 32.558 14.310 4.687 1.00 89.58 332 ASP A N 1
ATOM 2670 C CA . ASP A 1 336 ? 33.855 14.084 4.055 1.00 92.10 332 ASP A CA 1
ATOM 2671 C C . ASP A 1 336 ? 34.525 12.804 4.535 1.00 84.02 332 ASP A C 1
ATOM 2672 O O . ASP A 1 336 ? 35.388 12.270 3.830 1.00 79.80 332 ASP A O 1
ATOM 2677 N N . MET A 1 337 ? 34.148 12.304 5.712 1.00 84.53 333 MET A N 1
ATOM 2678 C CA . MET A 1 337 ? 34.761 11.112 6.282 1.00 85.65 333 MET A CA 1
ATOM 2679 C C . MET A 1 337 ? 34.189 9.818 5.720 1.00 79.96 333 MET A C 1
ATOM 2680 O O . MET A 1 337 ? 34.801 8.762 5.907 1.00 78.29 333 MET A O 1
ATOM 2685 N N . GLU A 1 338 ? 33.052 9.870 5.030 1.00 77.56 334 GLU A N 1
ATOM 2686 C CA . GLU A 1 338 ? 32.450 8.679 4.444 1.00 73.04 334 GLU A CA 1
ATOM 2687 C C . GLU A 1 338 ? 32.923 8.417 3.022 1.00 84.86 334 GLU A C 1
ATOM 2688 O O . GLU A 1 338 ? 32.514 7.419 2.422 1.00 91.07 334 GLU A O 1
ATOM 2694 N N . LEU A 1 339 ? 33.773 9.282 2.473 1.00 88.83 335 LEU A N 1
ATOM 2695 C CA . LEU A 1 339 ? 34.202 9.181 1.077 1.00 86.80 335 LEU A CA 1
ATOM 2696 C C . LEU A 1 339 ? 35.371 8.203 0.963 1.00 87.55 335 LEU A C 1
ATOM 2697 O O . LEU A 1 339 ? 36.523 8.582 0.741 1.00 90.77 335 LEU A O 1
ATOM 2702 N N . ASP A 1 340 ? 35.049 6.912 1.122 1.00 82.90 336 ASP A N 1
ATOM 2703 C CA . ASP A 1 340 ? 36.051 5.857 1.021 1.00 74.69 336 ASP A CA 1
ATOM 2704 C C . ASP A 1 340 ? 35.672 4.806 -0.017 1.00 73.52 336 ASP A C 1
ATOM 2705 O O . ASP A 1 340 ? 36.107 3.655 0.089 1.00 73.03 336 ASP A O 1
ATOM 2710 N N . ASP A 1 341 ? 34.866 5.179 -1.012 1.00 76.40 337 ASP A N 1
ATOM 2711 C CA . ASP A 1 341 ? 34.566 4.296 -2.138 1.00 75.63 337 ASP A CA 1
ATOM 2712 C C . ASP A 1 341 ? 35.727 4.377 -3.129 1.00 74.41 337 ASP A C 1
ATOM 2713 O O . ASP A 1 341 ? 35.651 4.999 -4.190 1.00 75.18 337 ASP A O 1
ATOM 2718 N N . LEU A 1 342 ? 36.825 3.729 -2.758 1.00 71.17 338 LEU A N 1
ATOM 2719 C CA . LEU A 1 342 ? 38.108 3.840 -3.429 1.00 70.21 338 LEU A CA 1
ATOM 2720 C C . LEU A 1 342 ? 38.696 2.459 -3.667 1.00 71.49 338 LEU A C 1
ATOM 2721 O O . LEU A 1 342 ? 38.249 1.475 -3.068 1.00 59.56 338 LEU A O 1
ATOM 2726 N N . PRO A 1 343 ? 39.691 2.341 -4.552 1.00 73.63 339 PRO A N 1
ATOM 2727 C CA . PRO A 1 343 ? 40.353 1.045 -4.734 1.00 69.76 339 PRO A CA 1
ATOM 2728 C C . PRO A 1 343 ? 41.253 0.733 -3.551 1.00 67.17 339 PRO A C 1
ATOM 2729 O O . PRO A 1 343 ? 41.711 1.631 -2.842 1.00 66.03 339 PRO A O 1
ATOM 2733 N N . LYS A 1 344 ? 41.522 -0.565 -3.358 1.00 68.11 340 LYS A N 1
ATOM 2734 C CA . LYS A 1 344 ? 42.224 -1.009 -2.159 1.00 63.13 340 LYS A CA 1
ATOM 2735 C C . LYS A 1 344 ? 43.647 -0.468 -2.108 1.00 62.93 340 LYS A C 1
ATOM 2736 O O . LYS A 1 344 ? 44.186 -0.251 -1.019 1.00 62.02 340 LYS A O 1
ATOM 2742 N N . GLU A 1 345 ? 44.271 -0.244 -3.271 1.00 63.64 341 GLU A N 1
ATOM 2743 C CA . GLU A 1 345 ? 45.626 0.298 -3.284 1.00 59.88 341 GLU A CA 1
ATOM 2744 C C . GLU A 1 345 ? 45.650 1.715 -2.726 1.00 55.69 341 GLU A C 1
ATOM 2745 O O . GLU A 1 345 ? 46.588 2.091 -2.015 1.00 57.98 341 GLU A O 1
ATOM 2751 N N . LYS A 1 346 ? 44.633 2.520 -3.051 1.00 57.41 342 LYS A N 1
ATOM 2752 C CA . LYS A 1 346 ? 44.507 3.836 -2.434 1.00 59.79 342 LYS A CA 1
ATOM 2753 C C . LYS A 1 346 ? 44.163 3.708 -0.955 1.00 61.66 342 LYS A C 1
ATOM 2754 O O . LYS A 1 346 ? 44.736 4.419 -0.121 1.00 60.66 342 LYS A O 1
ATOM 2760 N N . LEU A 1 347 ? 43.240 2.800 -0.613 1.00 59.83 343 LEU A N 1
ATOM 2761 C CA . LEU A 1 347 ? 42.889 2.588 0.787 1.00 56.55 343 LEU A CA 1
ATOM 2762 C C . LEU A 1 347 ? 44.103 2.160 1.597 1.00 58.65 343 LEU A C 1
ATOM 2763 O O . LEU A 1 347 ? 44.277 2.595 2.741 1.00 57.07 343 LEU A O 1
ATOM 2768 N N . LYS A 1 348 ? 44.959 1.319 1.013 1.00 57.86 344 LYS A N 1
ATOM 2769 C CA . LYS A 1 348 ? 46.178 0.910 1.699 1.00 58.08 344 LYS A CA 1
ATOM 2770 C C . LYS A 1 348 ? 47.063 2.109 2.008 1.00 58.66 344 LYS A C 1
ATOM 2771 O O . LYS A 1 348 ? 47.636 2.198 3.100 1.00 60.01 344 LYS A O 1
ATOM 2777 N N . GLU A 1 349 ? 47.177 3.046 1.062 1.00 59.10 345 GLU A N 1
ATOM 2778 C CA . GLU A 1 349 ? 47.915 4.277 1.324 1.00 59.71 345 GLU A CA 1
ATOM 2779 C C . GLU A 1 349 ? 47.283 5.072 2.458 1.00 58.06 345 GLU A C 1
ATOM 2780 O O . GLU A 1 349 ? 47.994 5.627 3.302 1.00 58.31 345 GLU A O 1
ATOM 2786 N N . LEU A 1 350 ? 45.948 5.145 2.491 1.00 56.64 346 LEU A N 1
ATOM 2787 C CA . LEU A 1 350 ? 45.278 5.903 3.543 1.00 56.21 346 LEU A CA 1
ATOM 2788 C C . LEU A 1 350 ? 45.509 5.272 4.909 1.00 56.60 346 LEU A C 1
ATOM 2789 O O . LEU A 1 350 ? 45.721 5.980 5.900 1.00 56.00 346 LEU A O 1
ATOM 2794 N N . ILE A 1 351 ? 45.471 3.939 4.977 1.00 53.98 347 ILE A N 1
ATOM 2795 C CA . ILE A 1 351 ? 45.773 3.237 6.219 1.00 51.54 347 ILE A CA 1
ATOM 2796 C C . ILE A 1 351 ? 47.203 3.520 6.654 1.00 53.19 347 ILE A C 1
ATOM 2797 O O . ILE A 1 351 ? 47.469 3.805 7.828 1.00 53.45 347 ILE A O 1
ATOM 2802 N N . PHE A 1 352 ? 48.140 3.470 5.706 1.00 52.69 348 PHE A N 1
ATOM 2803 C CA . PHE A 1 352 ? 49.546 3.707 6.010 1.00 56.24 348 PHE A CA 1
ATOM 2804 C C . PHE A 1 352 ? 49.766 5.117 6.539 1.00 63.42 348 PHE A C 1
ATOM 2805 O O . PHE A 1 352 ? 50.553 5.315 7.471 1.00 70.71 348 PHE A O 1
ATOM 2813 N N . GLU A 1 353 ? 49.079 6.107 5.957 1.00 63.39 349 GLU A N 1
ATOM 2814 C CA . GLU A 1 353 ? 49.187 7.480 6.443 1.00 64.58 349 GLU A CA 1
ATOM 2815 C C . GLU A 1 353 ? 48.652 7.612 7.862 1.00 60.38 349 GLU A C 1
ATOM 2816 O O . GLU A 1 353 ? 49.256 8.294 8.695 1.00 58.85 349 GLU A O 1
ATOM 2822 N N . GLU A 1 354 ? 47.528 6.955 8.155 1.00 58.54 350 GLU A N 1
ATOM 2823 C CA . GLU A 1 354 ? 46.860 7.114 9.442 1.00 58.74 350 GLU A CA 1
ATOM 2824 C C . GLU A 1 354 ? 47.606 6.441 10.581 1.00 60.57 350 GLU A C 1
ATOM 2825 O O . GLU A 1 354 ? 47.363 6.773 11.746 1.00 65.05 350 GLU A O 1
ATOM 2831 N N . THR A 1 355 ? 48.498 5.508 10.276 1.00 58.61 351 THR A N 1
ATOM 2832 C CA . THR A 1 355 ? 49.293 4.830 11.285 1.00 56.61 351 THR A CA 1
ATOM 2833 C C . THR A 1 355 ? 50.700 5.403 11.385 1.00 62.01 351 THR A C 1
ATOM 2834 O O . THR A 1 355 ? 51.532 4.846 12.106 1.00 68.11 351 THR A O 1
ATOM 2838 N N . ALA A 1 356 ? 50.972 6.511 10.688 1.00 59.71 352 ALA A N 1
ATOM 2839 C CA . ALA A 1 356 ? 52.321 7.060 10.648 1.00 57.54 352 ALA A CA 1
ATOM 2840 C C . ALA A 1 356 ? 52.721 7.663 11.984 1.00 55.46 352 ALA A C 1
ATOM 2841 O O . ALA A 1 356 ? 53.909 7.692 12.319 1.00 56.27 352 ALA A O 1
ATOM 2843 N N . ARG A 1 357 ? 51.753 8.176 12.749 1.00 53.41 353 ARG A N 1
ATOM 2844 C CA . ARG A 1 357 ? 52.079 8.809 14.022 1.00 58.16 353 ARG A CA 1
ATOM 2845 C C . ARG A 1 357 ? 52.656 7.801 15.006 1.00 57.76 353 ARG A C 1
ATOM 2846 O O . ARG A 1 357 ? 53.531 8.140 15.811 1.00 59.18 353 ARG A O 1
ATOM 2854 N N . PHE A 1 358 ? 52.191 6.552 14.947 1.00 56.65 354 PHE A N 1
ATOM 2855 C CA . PHE A 1 358 ? 52.684 5.533 15.865 1.00 56.79 354 PHE A CA 1
ATOM 2856 C C . PHE A 1 358 ? 54.069 5.027 15.489 1.00 63.43 354 PHE A C 1
ATOM 2857 O O . PHE A 1 358 ? 54.708 4.356 16.306 1.00 63.80 354 PHE A O 1
ATOM 2865 N N . GLN A 1 359 ? 54.541 5.333 14.283 1.00 67.98 355 GLN A N 1
ATOM 2866 C CA . GLN A 1 359 ? 55.803 4.790 13.804 1.00 70.48 355 GLN A CA 1
ATOM 2867 C C . GLN A 1 359 ? 56.958 5.344 14.638 1.00 70.40 355 GLN A C 1
ATOM 2868 O O . GLN A 1 359 ? 56.890 6.487 15.102 1.00 69.54 355 GLN A O 1
ATOM 2874 N N . PRO A 1 360 ? 58.004 4.551 14.885 1.00 71.51 356 PRO A N 1
ATOM 2875 C CA . PRO A 1 360 ? 59.078 5.003 15.778 1.00 72.51 356 PRO A CA 1
ATOM 2876 C C . PRO A 1 360 ? 59.741 6.268 15.262 1.00 76.93 356 PRO A C 1
ATOM 2877 O O . PRO A 1 360 ? 59.971 6.419 14.060 1.00 75.36 356 PRO A O 1
ATOM 2881 N N . GLY A 1 361 ? 60.057 7.172 16.186 1.00 86.06 357 GLY A N 1
ATOM 2882 C CA . GLY A 1 361 ? 60.688 8.432 15.822 1.00 94.62 357 GLY A CA 1
ATOM 2883 C C . GLY A 1 361 ? 59.888 9.248 14.832 1.00 98.21 357 GLY A C 1
ATOM 2884 O O . GLY A 1 361 ? 60.464 9.829 13.905 1.00 104.47 357 GLY A O 1
ATOM 2885 N N . TYR A 1 362 ? 58.563 9.276 14.995 1.00 93.12 358 TYR A N 1
ATOM 2886 C CA . TYR A 1 362 ? 57.720 10.077 14.116 1.00 91.94 358 TYR A CA 1
ATOM 2887 C C . TYR A 1 362 ? 58.129 11.543 14.152 1.00 96.28 358 TYR A C 1
ATOM 2888 O O . TYR A 1 362 ? 58.269 12.178 13.100 1.00 100.64 358 TYR A O 1
ATOM 2897 N N . ARG A 1 363 ? 58.356 12.087 15.353 1.00 96.37 359 ARG A N 1
ATOM 2898 C CA . ARG A 1 363 ? 58.771 13.483 15.520 1.00 100.65 359 ARG A CA 1
ATOM 2899 C C . ARG A 1 363 ? 57.794 14.440 14.841 1.00 102.07 359 ARG A C 1
ATOM 2900 O O . ARG A 1 363 ? 58.210 15.393 14.177 1.00 107.82 359 ARG A O 1
ATOM 2902 N N . SER A 1 364 ? 56.495 14.159 15.006 1.00 98.36 360 SER A N 1
ATOM 2903 C CA . SER A 1 364 ? 55.363 14.931 14.463 1.00 98.79 360 SER A CA 1
ATOM 2904 C C . SER A 1 364 ? 55.683 15.879 13.311 1.00 104.69 360 SER A C 1
ATOM 2905 O O . SER A 1 364 ? 54.772 16.466 12.713 1.00 107.33 360 SER A O 1
ATOM 2908 N N . MET B 2 1 ? 33.942 -16.500 36.862 1.00 112.74 3 MET B N 1
ATOM 2909 C CA . MET B 2 1 ? 33.110 -16.580 38.057 1.00 114.75 3 MET B CA 1
ATOM 2910 C C . MET B 2 1 ? 33.186 -15.280 38.849 1.00 114.23 3 MET B C 1
ATOM 2911 O O . MET B 2 1 ? 32.466 -15.088 39.827 1.00 114.91 3 MET B O 1
ATOM 2913 N N . GLN B 2 2 ? 34.068 -14.380 38.415 1.00 113.33 4 GLN B N 1
ATOM 2914 C CA . GLN B 2 2 ? 34.266 -13.097 39.087 1.00 109.96 4 GLN B CA 1
ATOM 2915 C C . GLN B 2 2 ? 33.260 -12.083 38.552 1.00 106.69 4 GLN B C 1
ATOM 2916 O O . GLN B 2 2 ? 33.602 -11.118 37.865 1.00 106.06 4 GLN B O 1
ATOM 2918 N N . LEU B 2 3 ? 31.996 -12.328 38.877 1.00 104.71 5 LEU B N 1
ATOM 2919 C CA . LEU B 2 3 ? 30.921 -11.447 38.454 1.00 98.15 5 LEU B CA 1
ATOM 2920 C C . LEU B 2 3 ? 30.979 -10.122 39.205 1.00 90.27 5 LEU B C 1
ATOM 2921 O O . LEU B 2 3 ? 30.843 -10.078 40.428 1.00 90.32 5 LEU B O 1
ATOM 2932 N N . LEU B 2 5 ? 30.251 -3.728 40.222 1.00 70.99 7 LEU B N 1
ATOM 2933 C CA . LEU B 2 5 ? 29.143 -3.218 41.018 1.00 75.90 7 LEU B CA 1
ATOM 2934 C C . LEU B 2 5 ? 29.624 -2.296 42.132 1.00 79.81 7 LEU B C 1
ATOM 2935 O O . LEU B 2 5 ? 29.472 -1.080 42.044 1.00 79.92 7 LEU B O 1
ATOM 2940 N N . ASP B 2 6 ? 30.187 -2.873 43.192 1.00 83.14 8 ASP B N 1
ATOM 2941 C CA . ASP B 2 6 ? 30.760 -2.066 44.261 1.00 89.94 8 ASP B CA 1
ATOM 2942 C C . ASP B 2 6 ? 32.210 -1.688 43.999 1.00 91.48 8 ASP B C 1
ATOM 2943 O O . ASP B 2 6 ? 32.773 -0.898 44.765 1.00 102.19 8 ASP B O 1
ATOM 2948 N N . SER B 2 7 ? 32.816 -2.220 42.935 1.00 83.03 9 SER B N 1
ATOM 2949 C CA . SER B 2 7 ? 34.190 -1.904 42.580 1.00 80.06 9 SER B CA 1
ATOM 2950 C C . SER B 2 7 ? 34.316 -1.084 41.305 1.00 74.35 9 SER B C 1
ATOM 2951 O O . SER B 2 7 ? 35.411 -0.585 41.020 1.00 66.79 9 SER B O 1
ATOM 2954 N N . SER B 2 8 ? 33.235 -0.925 40.541 1.00 70.21 10 SER B N 1
ATOM 2955 C CA . SER B 2 8 ? 33.288 -0.212 39.272 1.00 62.42 10 SER B CA 1
ATOM 2956 C C . SER B 2 8 ? 33.251 1.295 39.508 1.00 62.32 10 SER B C 1
ATOM 2957 O O . SER B 2 8 ? 32.381 1.797 40.225 1.00 67.95 10 SER B O 1
ATOM 2960 N N . ASN B 2 9 ? 34.208 2.009 38.902 1.00 60.84 11 ASN B N 1
ATOM 2961 C CA . ASN B 2 9 ? 34.290 3.460 39.057 1.00 61.55 11 ASN B CA 1
ATOM 2962 C C . ASN B 2 9 ? 32.982 4.137 38.676 1.00 60.84 11 ASN B C 1
ATOM 2963 O O . ASN B 2 9 ? 32.487 5.000 39.411 1.00 64.33 11 ASN B O 1
ATOM 2968 N N . LEU B 2 10 ? 32.411 3.761 37.528 1.00 60.42 12 LEU B N 1
ATOM 2969 C CA . LEU B 2 10 ? 31.178 4.387 37.064 1.00 62.08 12 LEU B CA 1
ATOM 2970 C C . LEU B 2 10 ? 30.042 4.183 38.057 1.00 61.73 12 LEU B C 1
ATOM 2971 O O . LEU B 2 10 ? 29.321 5.131 38.385 1.00 63.18 12 LEU B O 1
ATOM 2976 N N . ALA B 2 11 ? 29.872 2.954 38.550 1.00 60.65 13 ALA B N 1
ATOM 2977 C CA . ALA B 2 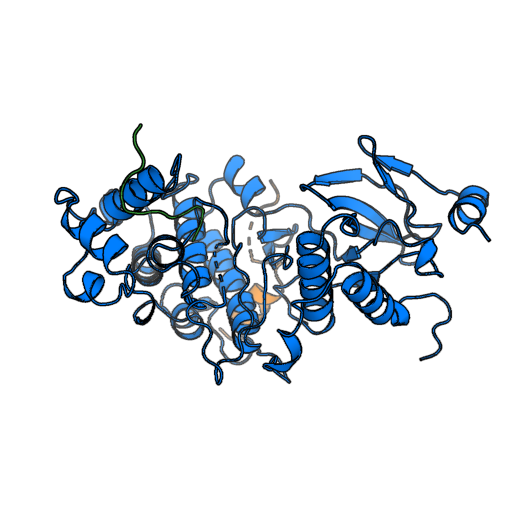11 ? 28.831 2.689 39.538 1.00 65.21 13 ALA B CA 1
ATOM 2978 C C . ALA B 2 11 ? 29.071 3.486 40.813 1.00 72.45 13 ALA B C 1
ATOM 2979 O O . ALA B 2 11 ? 28.125 3.999 41.422 1.00 67.55 13 ALA B O 1
ATOM 2981 N N . ARG B 2 12 ? 30.337 3.606 41.224 1.00 65.68 14 ARG B N 1
ATOM 2982 C CA . ARG B 2 12 ? 30.669 4.381 42.413 1.00 76.20 14 ARG B CA 1
ATOM 2983 C C . ARG B 2 12 ? 30.302 5.847 42.237 1.00 79.30 14 ARG B C 1
ATOM 2984 O O . ARG B 2 12 ? 29.711 6.456 43.136 1.00 84.36 14 ARG B O 1
ATOM 2992 N N . ARG B 2 13 ? 30.628 6.422 41.076 1.00 67.30 15 ARG B N 1
ATOM 2993 C CA . ARG B 2 13 ? 30.302 7.822 40.821 1.00 68.62 15 ARG B CA 1
ATOM 2994 C C . ARG B 2 13 ? 28.802 8.064 40.909 1.00 72.85 15 ARG B C 1
ATOM 2995 O O . ARG B 2 13 ? 28.362 9.058 41.498 1.00 72.86 15 ARG B O 1
ATOM 3003 N N . ARG B 2 14 ? 28.002 7.161 40.333 1.00 74.36 16 ARG B N 1
ATOM 3004 C CA . ARG B 2 14 ? 26.551 7.302 40.402 1.00 79.32 16 ARG B CA 1
ATOM 3005 C C . ARG B 2 14 ? 26.057 7.254 41.840 1.00 80.70 16 ARG B C 1
ATOM 3006 O O . ARG B 2 14 ? 25.193 8.047 42.231 1.00 85.08 16 ARG B O 1
ATOM 3014 N N . ARG B 2 15 ? 26.595 6.331 42.644 1.00 76.72 17 ARG B N 1
ATOM 3015 C CA . ARG B 2 15 ? 26.124 6.186 44.019 1.00 78.17 17 ARG B CA 1
ATOM 3016 C C . ARG B 2 15 ? 26.484 7.401 44.861 1.00 82.67 17 ARG B C 1
ATOM 3017 O O . ARG B 2 15 ? 25.705 7.812 45.729 1.00 89.11 17 ARG B O 1
ATOM 3025 N N . ARG B 2 16 ? 27.661 7.988 44.618 1.00 78.94 18 ARG B N 1
ATOM 3026 C CA . ARG B 2 16 ? 28.106 9.132 45.409 1.00 81.53 18 ARG B CA 1
ATOM 3027 C C . ARG B 2 16 ? 27.123 10.289 45.314 1.00 85.62 18 ARG B C 1
ATOM 3028 O O . ARG B 2 16 ? 26.776 10.899 46.333 1.00 92.09 18 ARG B O 1
ATOM 3036 N N . ARG B 2 17 ? 26.665 10.604 44.098 1.00 87.83 19 ARG B N 1
ATOM 3037 C CA . ARG B 2 17 ? 25.686 11.671 43.914 1.00 95.05 19 ARG B CA 1
ATOM 3038 C C . ARG B 2 17 ? 24.408 11.366 44.680 1.00 101.04 19 ARG B C 1
ATOM 3039 O O . ARG B 2 17 ? 23.907 12.204 45.438 1.00 104.75 19 ARG B O 1
ATOM 3041 N N . ARG B 2 18 ? 23.879 10.161 44.503 1.00 102.07 20 ARG B N 1
ATOM 3042 C CA . ARG B 2 18 ? 22.698 9.714 45.225 1.00 108.65 20 ARG B CA 1
ATOM 3043 C C . ARG B 2 18 ? 22.530 8.210 45.050 1.00 106.63 20 ARG B C 1
ATOM 3044 O O . ARG B 2 18 ? 22.168 7.736 43.969 1.00 101.74 20 ARG B O 1
ATOM 3046 N N . PRO C 3 3 ? 20.436 -4.904 -3.962 1.00 115.92 29 PRO C N 1
ATOM 3047 C CA . PRO C 3 3 ? 20.051 -5.755 -2.831 1.00 116.82 29 PRO C CA 1
ATOM 3048 C C . PRO C 3 3 ? 20.151 -7.239 -3.170 1.00 114.32 29 PRO C C 1
ATOM 3049 O O . PRO C 3 3 ? 19.131 -7.909 -3.332 1.00 119.08 29 PRO C O 1
ATOM 3053 N N . VAL C 3 4 ? 21.385 -7.741 -3.256 1.00 201.17 30 VAL C N 1
ATOM 3054 C CA . VAL C 3 4 ? 21.613 -9.091 -3.761 1.00 160.86 30 VAL C CA 1
ATOM 3055 C C . VAL C 3 4 ? 21.030 -10.138 -2.819 1.00 126.01 30 VAL C C 1
ATOM 3056 O O . VAL C 3 4 ? 20.450 -11.135 -3.264 1.00 112.01 30 VAL C O 1
ATOM 3058 N N . LYS C 3 5 ? 21.167 -9.936 -1.508 1.00 106.24 31 LYS C N 1
ATOM 3059 C CA . LYS C 3 5 ? 20.837 -10.978 -0.544 1.00 100.33 31 LYS C CA 1
ATOM 3060 C C . LYS C 3 5 ? 19.459 -10.825 0.088 1.00 104.28 31 LYS C C 1
ATOM 3061 O O . LYS C 3 5 ? 19.053 -11.706 0.854 1.00 107.79 31 LYS C O 1
ATOM 3067 N N . PHE C 3 6 ? 18.735 -9.751 -0.202 1.00 105.20 32 PHE C N 1
ATOM 3068 C CA . PHE C 3 6 ? 17.404 -9.529 0.358 1.00 107.72 32 PHE C CA 1
ATOM 3069 C C . PHE C 3 6 ? 16.412 -9.337 -0.786 1.00 110.54 32 PHE C C 1
ATOM 3070 O O . PHE C 3 6 ? 15.950 -8.224 -1.050 1.00 111.13 32 PHE C O 1
ATOM 3078 N N . ILE C 3 7 ? 16.086 -10.433 -1.464 1.00 113.29 33 ILE C N 1
ATOM 3079 C CA . ILE C 3 7 ? 15.085 -10.441 -2.524 1.00 119.33 33 ILE C CA 1
ATOM 3080 C C . ILE C 3 7 ? 13.782 -10.949 -1.926 1.00 122.58 33 ILE C C 1
ATOM 3081 O O . ILE C 3 7 ? 13.708 -12.093 -1.461 1.00 121.74 33 ILE C O 1
ATOM 3086 N N . PHE C 3 8 ? 12.756 -10.106 -1.935 1.00 126.99 34 PHE C N 1
ATOM 3087 C CA . PHE C 3 8 ? 11.496 -10.450 -1.286 1.00 131.49 34 PHE C CA 1
ATOM 3088 C C . PHE C 3 8 ? 10.538 -11.200 -2.207 1.00 134.84 34 PHE C C 1
ATOM 3089 O O . PHE C 3 8 ? 9.732 -12.000 -1.715 1.00 136.70 34 PHE C O 1
ATOM 3097 N N . PRO C 3 9 ? 10.562 -10.979 -3.519 1.00 139.04 35 PRO C N 1
ATOM 3098 C CA . PRO C 3 9 ? 10.001 -11.979 -4.427 1.00 147.11 35 PRO C CA 1
ATOM 3099 C C . PRO C 3 9 ? 10.711 -13.306 -4.234 1.00 147.95 35 PRO C C 1
ATOM 3100 O O . PRO C 3 9 ? 11.908 -13.426 -4.538 1.00 143.36 35 PRO C O 1
ATOM 3104 N N . PRO C 3 10 ? 10.016 -14.316 -3.719 1.00 153.44 36 PRO C N 1
ATOM 3105 C CA . PRO C 3 10 ? 10.694 -15.530 -3.244 1.00 150.90 36 PRO C CA 1
ATOM 3106 C C . PRO C 3 10 ? 11.392 -16.260 -4.376 1.00 153.72 36 PRO C C 1
ATOM 3107 O O . PRO C 3 10 ? 10.771 -16.576 -5.402 1.00 163.86 36 PRO C O 1
ATOM 3111 N N . PRO C 3 11 ? 12.691 -16.536 -4.232 1.00 145.80 37 PRO C N 1
ATOM 3112 C CA . PRO C 3 11 ? 13.359 -17.399 -5.201 1.00 147.24 37 PRO C CA 1
ATOM 3113 C C . PRO C 3 11 ? 12.848 -18.822 -5.081 1.00 149.08 37 PRO C C 1
ATOM 3114 O O . PRO C 3 11 ? 12.454 -19.265 -3.988 1.00 146.35 37 PRO C O 1
ATOM 3118 N N . PRO C 3 12 ? 12.829 -19.578 -6.177 1.00 155.40 38 PRO C N 1
ATOM 3119 C CA . PRO C 3 12 ? 12.294 -20.945 -6.120 1.00 160.89 38 PRO C CA 1
ATOM 3120 C C . PRO C 3 12 ? 13.141 -21.839 -5.226 1.00 157.37 38 PRO C C 1
ATOM 3124 N N . LEU C 3 13 ? 12.472 -22.536 -4.313 1.00 158.83 39 LEU C N 1
ATOM 3125 C CA . LEU C 3 13 ? 13.147 -23.427 -3.375 1.00 155.18 39 LEU C CA 1
ATOM 3126 C C . LEU C 3 13 ? 13.738 -24.636 -4.092 1.00 160.54 39 LEU C C 1
ATOM 3127 O O . LEU C 3 13 ? 14.078 -25.638 -3.462 1.00 160.43 39 LEU C O 1
#

Sequence (388 aa):
ASMAAAAAAGAGPEMVRGQVFDVGPRYTNLSYIGEGAYGMVCSAYDNVNKVRVAIKKISPFEHQTYCQRTLREIKILLRFRHENIIGINDIIRAPTIEQMKDVYYIVQDLMETDLYKLLKTQHLSNDHICYFLYQILRGLKYIHSANVLHRDLKPSNLLLNTTCDLKICDFGLARVADPDHDHTGFLEVATRWYRAPEIMLNSKGYTKSIDIWSVGCILAEMLSNRPIFPGKHYLDQLNHILGILGSPSQEDLNCCIINLKARNYLLSLPHKNKVPWNRLFPNADSKALDLLDKMLTFNPHKRIEVEQALAHPYLEQYYDPSDEPIAEAPFKFDMELDDLPKEKLKELIFEETARFQPGYRSMQLLDSSNLARRRRRRRPVKFIFPPPPL

Solvent-accessible surface area: 18575 Å² total

Radius of gyration: 22.07 Å; Cα contacts (8 Å, |Δi|>4): 670; chains: 3; bounding box: 70×41×52 Å

Foldseek 3Di:
DDQQVVQVVPPAWDDEPNDIDGPGVQWADWYWDAADPFKTKTWTAGPVVRHIWIKMKGQQLVDQLSLQLVLFQLVVQAQDDDQAAKHFPFKDADPDLVRGRIIMTIIHDFDAWQLVDLVPDADDLVLLLVLLLSLLLVLVQQVLQQKAQQADARRQWGAHPVSGTHGDDSSQMAHDAVVDAFQQPAQGYDLLLAAPCSVQRGRHAGNLSVLSSSLQRSVCSLPVDGQQPAPDNVSSVVSLCQAQWQDDPVLLVLRPRVVSSVVSVPDDGHGHHQVCVVRVPDDVLSVVLSCQSSDNRSVSRQDSLNSLVRPSNVVVRDPVRSDYRPHHDHPVRRPSPDGSVVSSVSVVVSNLVNDPPSVD/DPDAVPDPVSVVVVVVD/DVPDDPPDDDD

B-factor: mean 77.66, std 24.11, range [29.57, 201.17]

Organism: Homo sapiens (NCBI:txid9606)

GO terms:
  GO:0004674 protein serine/threonine kinase activity (F, IDA)
  GO:0004707 MAP kinase activity (F, IDA)
  GO:0005829 cytosol (C, IDA)
  GO:0045542 positive regulation of cholesterol biosynthetic process (P, IDA)
  GO:0070371 ERK1 and ERK2 cascade (P, IDA)
  GO:0007173 epidermal growth factor receptor signaling pathway (P, IDA)
  GO:0000165 MAPK cascade (P, IDA)
  GO:0010759 positive regulation of macrophage chemotaxis (P, IGI)
  GO:0120041 positive regulation of macrophage proliferation (P, IGI)
  GO:0061514 interleukin-34-mediated signaling pathway (P, IGI)
  GO:0005634 nucleus (C, IDA)
  GO:0005737 cytoplasm (C, IDA)
  GO:0045880 positive regulation of smoothened signaling pathway (P, IDA)
  GO:0070849 response to epidermal growth factor (P, IDA)
  GO:0005634 nucleus (C, TAS)
  GO:0005739 mitochondrion (C, TAS)
  GO:0005769 early endosome (C, TAS)
  GO:0005770 late endosome (C, TAS)
  GO:0005794 Golgi apparatus (C, TAS)
  GO:0005829 cytosol (C, TAS)

Secondary structure (P-SEA, 3-state):
ccaaaaaaccccccccccccccccccccccccccccccbbbbbbbcccccccbbbbbbcccccaaaaaaaaaaaaaaaacccccbbbbcccccccccccccbbbbbcccccccaaaaaacccccaaaaaaaaaaaaaaaaaaaaacccccccccccbbbcccbbbbbcccccbbbbcccccccccccccccccccaaaaacccccccaaaaaaaaaaaaaaaccccccccccaaaaaaaaacccccccaaaaaacc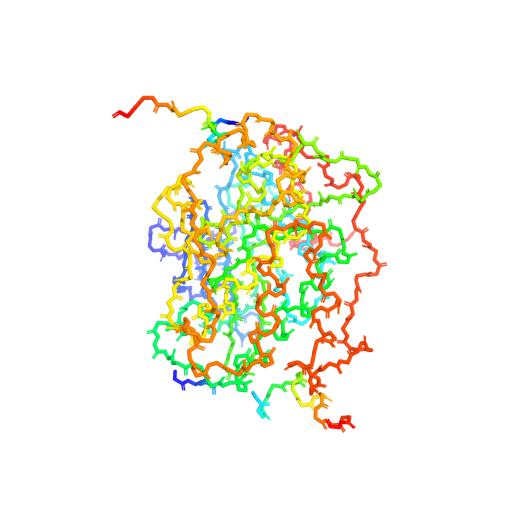aaaaaaaaaaccbbbbbbcccccccccaaaaaaaaaaacccccccccaaaaaaccccccccccccccccccccccccccccccaaaaaaaaaaaaccccccccc/cccccccaaaaaaaaac/ccccccccccc

Nearest PDB structures (foldseek):
  3zuv-assembly1_A  TM=9.895E-01  e=1.047E-62  Rattus norvegicus
  6ges-assembly1_A  TM=9.645E-01  e=6.656E-58  Homo sapiens
  4qpa-assembly2_B  TM=9.574E-01  e=1.214E-58  Homo sapiens
  4qp1-assembly2_B  TM=9.566E-01  e=2.069E-57  Homo sapiens
  8ao9-assembly1_A  TM=9.515E-01  e=2.372E-56  Homo sapiens